Protein AF-0000000078257067 (afdb_homodimer)

Foldseek 3Di:
DCPPPDPPDPPPPPPPFFAALQPRHRFPDQAPNHGHHPVVNVVVVVLVVLPDPPPPPDDDPPPPPPVPPDDPDDDDPPDPVPPPVPVDFLLVQLVVLVVVLLVVLCSSLVDDDPDAAAADAPVVVLVLLVSVLVSVLSSCCRSDVVLVPKDSVQNLVLSLQQSLLLQLQQQLLVCLVVVHLQWGQHSSRYIARLVDRPNHQPPPFPPDGSVRLCVVCNVLSVLSRVLHSNLCNVLVQDDSLSSLLSLLSSLDQPGDCVVIPVCSNVVSVVSNVSSLVVQLVVCVVVVPDPDSPVSSVSSNVSNVSSSVSLVSVLVVVVVCVVVVVDDRDPSVVVSSDPVD/DDPPPDPDDPPPPPPPFFAALQPRHRFPDQAPNRGHHPVVNVVVVVQVVVPDPPPPPDDDPPPPPPPPPDDPPDDDPDDPPPPPVPVDFLLVQLVVLVVVLLVVLCSSLVDDDPDAAAAEAPVVVLVLLVSVLVSVLSSCCRSDVVLVPKDSVQNLVLSLQQSLLLQLQQQLLVCLVVVHLQWGQHSSRYIARLVDRCNHQVDQDPVDGSVRLCVVCNVLSVLSRVLHSNLCNVLVQDPSLSSLLSLLSSLPQPGDCVVTPVCSNVVSVVSNVSSLSVQLVVCVVVVPDPDSPVSSVSSNVSNVSSSVSLVSVLVVVVVCVVVVVDDRDPSVVVSSDPVD

Secondary structure (DSSP, 8-state):
--TT-TT----------PBPTTT-SB--EEETTEEE-HHHHHHHHHHHHT------------GGGGGGSS-------STT----TTSS-HHHHHHHHHHHHHHHHHHHTT--TTPPP-B--HHHHHHHHHHHHHHHHHHHHHH-HHHHTS-HHHHHHHHHHHHHHHHHHHHHHHHHHTT-TTEEEPTTS-EEESS-TTTTT-S--SSS-HHHHHHHHHHHHHHHIIIIIHHHHHTT--HHHHHHHHHHHHT-S---TTTS-TTHHHHHHHHHHHHHHHHHHHHHHHT--S-HHHHHHHHHTTHHHHHHHHHHHHHHHHHHHHTTSS---HHHHHHH-TT-/-----TT----------PBPTTT-SB--EEETTEEE-HHHHHHHHHHHTT------------GGGGGGSS-------STT----TTSS-HHHHHHHHHHHHHHHHHHHTT--TTPPP-B--HHHHHHHHHHHHHHHHHHHHHH-HHHHTS-HHHHHHHHHHHHHHHHHHHHHHHHHHTT-TTEEEPTTS-EEESS-TTTTT----SSS-HHHHHHHHHHHHHHHIIIIIHHHHHTT--HHHHHHHHHHHHT-S---TTTS-TTHHHHHHHHHHHHHHHHHHHHHHHT--S-HHHHHHHHHTTHHHHHHHHHHHHHHHHHHHHTTSS---HHHHHHH-TT-

pLDDT: mean 74.7, std 25.26, range [21.08, 98.62]

Nearest PDB structures (foldseek):
  7a78-assembly1_A-2  TM=8.556E-01  e=2.112E-07  Homo sapiens
  7pdt-assembly1_A  TM=8.486E-01  e=2.436E-07  Mus musculus
  7aos-assembly1_A  TM=8.305E-01  e=4.306E-07  Mus musculus
  5i4v-assembly1_B  TM=8.508E-01  e=1.113E-06  Homo sapiens
  6jno-assembly1_C  TM=8.269E-01  e=1.832E-05  Homo sapiens

Solvent-accessible surface area (backbone atoms only — not comparable to full-atom values): 38460 Å² total; per-residue (Å²): 141,84,86,81,70,81,84,71,75,84,70,71,79,77,70,72,75,47,43,6,68,80,78,63,40,68,24,78,44,69,48,94,88,37,39,22,20,67,68,60,37,51,56,46,46,61,58,54,64,66,62,67,81,74,78,78,75,81,84,79,85,67,79,71,66,68,79,69,69,72,83,73,79,82,75,95,73,71,85,73,65,82,65,58,96,60,89,54,59,57,58,58,43,31,49,55,27,48,55,51,41,56,57,51,38,38,63,76,46,63,49,64,89,88,64,75,66,42,76,38,32,56,70,56,49,51,56,49,50,61,57,40,53,58,52,52,50,53,32,46,42,63,35,28,61,71,56,60,68,44,50,66,70,57,40,44,53,40,45,44,67,25,49,59,44,42,53,56,49,48,16,21,49,49,12,35,74,69,74,32,58,51,30,31,33,40,88,60,47,30,29,42,45,54,83,57,52,62,63,34,48,59,62,82,41,92,86,46,54,44,68,54,49,48,65,72,46,44,63,50,39,45,39,40,33,37,25,40,19,40,51,42,46,77,62,62,62,48,69,69,54,51,50,47,54,48,50,44,56,48,44,43,49,73,52,63,33,83,80,42,55,85,52,43,52,58,49,28,54,51,49,46,47,47,42,47,50,44,51,49,50,50,43,60,71,67,63,76,57,94,48,53,49,58,53,49,46,56,60,46,64,42,40,34,30,39,45,49,32,39,49,43,48,34,50,50,54,48,51,35,47,75,66,59,63,48,89,67,55,64,71,57,44,46,49,55,36,88,88,95,141,90,86,78,71,84,84,72,78,83,72,73,80,78,71,72,75,48,42,5,70,78,78,63,40,67,22,78,44,68,47,96,87,37,40,22,20,68,70,57,35,50,55,48,48,63,59,53,64,67,63,68,80,75,76,77,76,81,84,79,84,68,78,70,66,68,76,68,68,72,81,69,79,85,74,92,75,72,84,73,68,80,64,60,98,68,84,56,58,56,57,58,43,31,50,55,26,47,55,50,40,57,57,52,40,39,66,75,46,63,49,63,88,88,63,75,66,42,78,37,32,57,72,54,50,51,57,48,49,61,57,40,54,59,53,54,49,52,31,47,42,62,34,30,61,72,56,58,70,44,50,68,70,57,39,45,54,40,45,44,67,26,50,59,45,41,54,54,50,49,15,21,49,50,12,34,74,70,73,34,58,52,31,31,32,40,87,61,46,30,27,42,45,54,85,58,50,62,62,35,49,58,71,69,41,93,86,41,54,47,69,54,50,47,64,72,46,44,63,50,40,45,39,39,33,38,25,40,19,40,51,42,47,78,65,63,62,49,71,69,55,49,50,47,55,48,52,45,56,48,44,45,47,76,50,63,31,82,81,47,51,85,52,42,50,58,48,28,53,51,49,46,49,45,41,47,50,43,51,50,49,51,44,62,72,65,64,76,56,92,49,53,49,58,52,50,46,58,59,45,64,43,41,33,29,38,45,50,32,40,50,43,48,35,51,50,54,48,50,36,47,76,66,59,69,47,89,67,56,63,70,58,44,46,49,55,35,85,86,95

Organism: Caenorhabditis remanei (NCBI:txid31234)

InterPro domains:
  IPR000536 Nuclear hormone receptor, ligand-binding domain [PF00104] (113-322)
  IPR000536 Nuclear hormone receptor, ligand-binding domain [PS51843] (86-339)
  IPR000536 Nuclear hormone receptor, ligand-binding domain [SM00430] (127-310)
  IPR001628 Zinc finger, nuclear hormone receptor-type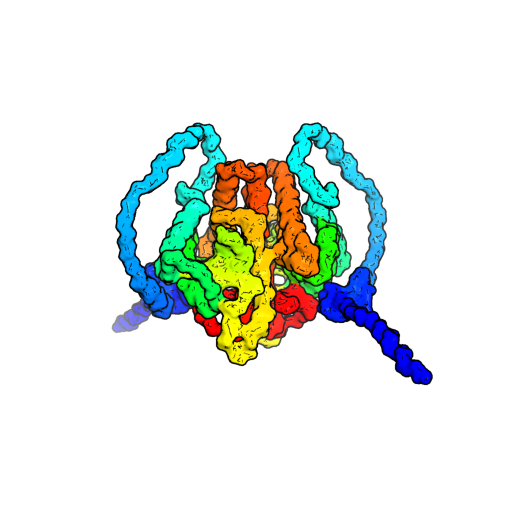 [PF00105] (19-66)
  IPR001628 Zinc finger, nuclear hormone receptor-type [PR00047] (20-36)
  IPR001628 Zinc finger, nuclear hormone receptor-type [PR00047] (36-51)
  IPR001628 Zinc finger, nuclear hormone receptor-type [PS00031] (20-46)
  IPR001628 Zinc finger, nuclear hormone receptor-type [PS51030] (17-61)
  IPR001628 Zinc finger, nuclear hormone receptor-type [SM00399] (17-68)
  IPR013088 Zinc finger, NHR/GATA-type [G3DSA:3.30.50.10] (12-75)
  IPR035500 Nuclear hormone receptor-like domain superfamily [G3DSA:1.10.565.10] (90-338)
  IPR035500 Nuclear hormone receptor-like domain superfamily [SSF48508] (86-337)

Structure (mmCIF, N/CA/C/O backbone):
data_AF-0000000078257067-model_v1
#
loop_
_entity.id
_entity.type
_entity.pdbx_description
1 polymer 'Uncharacterized protein'
#
loop_
_atom_site.group_PDB
_atom_site.id
_atom_site.type_symbol
_atom_site.label_atom_id
_atom_site.label_alt_id
_atom_site.label_comp_id
_atom_site.label_asym_id
_atom_site.label_entity_id
_atom_site.label_seq_id
_atom_site.pdbx_PDB_ins_code
_atom_site.Cartn_x
_atom_site.Cartn_y
_atom_site.Cartn_z
_atom_site.occupancy
_atom_site.B_iso_or_equiv
_atom_site.auth_seq_id
_atom_site.auth_comp_id
_atom_site.auth_asym_id
_atom_site.auth_atom_id
_atom_site.pdbx_PDB_model_num
ATOM 1 N N . MET A 1 1 ? 46.75 -30.141 53.156 1 22.7 1 MET A N 1
ATOM 2 C CA . MET A 1 1 ? 46.219 -28.781 53.031 1 22.7 1 MET A CA 1
ATOM 3 C C . MET A 1 1 ? 45.375 -28.641 51.781 1 22.7 1 MET A C 1
ATOM 5 O O . MET A 1 1 ? 45.594 -29.328 50.781 1 22.7 1 MET A O 1
ATOM 9 N N . SER A 1 2 ? 44.125 -27.688 51.844 1 25.2 2 SER A N 1
ATOM 10 C CA . SER A 1 2 ? 42.781 -27.359 51.438 1 25.2 2 SER A CA 1
ATOM 11 C C . SER A 1 2 ? 42.75 -26.656 50.094 1 25.2 2 SER A C 1
ATOM 13 O O . SER A 1 2 ? 42.156 -25.578 49.969 1 25.2 2 SER A O 1
ATOM 15 N N . SER A 1 3 ? 43.438 -26.953 49.062 1 24.98 3 SER A N 1
ATOM 16 C CA . SER A 1 3 ? 43.719 -26.156 47.875 1 24.98 3 SER A CA 1
ATOM 17 C C . SER A 1 3 ? 42.469 -25.906 47.062 1 24.98 3 SER A C 1
ATOM 19 O O . SER A 1 3 ? 42.562 -25.672 45.844 1 24.98 3 SER A O 1
ATOM 21 N N . SER A 1 4 ? 41.188 -26.328 47.5 1 25.52 4 SER A N 1
ATOM 22 C CA . SER A 1 4 ? 39.938 -26.438 46.75 1 25.52 4 SER A CA 1
ATOM 23 C C . SER A 1 4 ? 39.406 -25.062 46.375 1 25.52 4 SER A C 1
ATOM 25 O O . SER A 1 4 ? 38.281 -24.938 45.875 1 25.52 4 SER A O 1
ATOM 27 N N . HIS A 1 5 ? 39.906 -23.906 46.875 1 23.38 5 HIS A N 1
ATOM 28 C CA . HIS A 1 5 ? 39.094 -22.719 47.125 1 23.38 5 HIS A CA 1
ATOM 29 C C . HIS A 1 5 ? 38.656 -22.047 45.812 1 23.38 5 HIS A C 1
ATOM 31 O O . HIS A 1 5 ? 37.656 -21.359 45.75 1 23.38 5 HIS A O 1
ATOM 37 N N . LEU A 1 6 ? 39.531 -21.797 44.812 1 22.31 6 LEU A N 1
ATOM 38 C CA . LEU A 1 6 ? 39.531 -20.469 44.188 1 22.31 6 LEU A CA 1
ATOM 39 C C . LEU A 1 6 ? 38.438 -20.375 43.125 1 22.31 6 LEU A C 1
ATOM 41 O O . LEU A 1 6 ? 38.375 -19.406 42.375 1 22.31 6 LEU A O 1
ATOM 45 N N . ILE A 1 7 ? 37.781 -21.453 42.594 1 26.19 7 ILE A N 1
ATOM 46 C CA . ILE A 1 7 ? 37.156 -21.359 41.281 1 26.19 7 ILE A CA 1
ATOM 47 C C . ILE A 1 7 ? 35.938 -20.469 41.344 1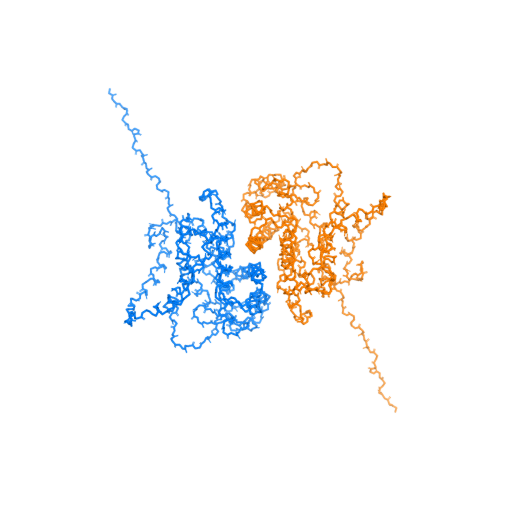 26.19 7 ILE A C 1
ATOM 49 O O . ILE A 1 7 ? 35.125 -20.453 40.438 1 26.19 7 ILE A O 1
ATOM 53 N N . ASN A 1 8 ? 35.438 -19.953 42.469 1 21.38 8 ASN A N 1
ATOM 54 C CA . ASN A 1 8 ? 34.062 -19.578 42.656 1 21.38 8 ASN A CA 1
ATOM 55 C C . ASN A 1 8 ? 33.656 -18.422 41.75 1 21.38 8 ASN A C 1
ATOM 57 O O . ASN A 1 8 ? 32.531 -18.375 41.25 1 21.38 8 ASN A O 1
ATOM 61 N N . ARG A 1 9 ? 34.125 -17.109 41.906 1 22.56 9 ARG A N 1
ATOM 62 C CA . ARG A 1 9 ? 33.344 -15.883 41.969 1 22.56 9 ARG A CA 1
ATOM 63 C C . ARG A 1 9 ? 33 -15.367 40.562 1 22.56 9 ARG A C 1
ATOM 65 O O . ARG A 1 9 ? 32.531 -14.25 40.406 1 22.56 9 ARG A O 1
ATOM 72 N N . PHE A 1 10 ? 33.531 -15.836 39.406 1 24.83 10 PHE A N 1
ATOM 73 C CA . PHE A 1 10 ? 33.406 -14.93 38.281 1 24.83 10 PHE A CA 1
ATOM 74 C C . PHE A 1 10 ? 31.938 -14.766 37.875 1 24.83 10 PHE A C 1
ATOM 76 O O . PHE A 1 10 ? 31.438 -15.484 37 1 24.83 10 PHE A O 1
ATOM 83 N N . GLU A 1 11 ? 30.969 -14.648 38.719 1 27.44 11 GLU A N 1
ATOM 84 C CA . GLU A 1 11 ? 29.562 -14.414 38.375 1 27.44 11 GLU A CA 1
ATOM 85 C C . GLU A 1 11 ? 29.422 -13.148 37.531 1 27.44 11 GLU A C 1
ATOM 87 O O . GLU A 1 11 ? 29.234 -12.055 38.094 1 27.44 11 GLU A O 1
ATOM 92 N N . GLY A 1 12 ? 30.375 -12.734 36.688 1 28.53 12 GLY A N 1
ATOM 93 C CA . GLY A 1 12 ? 30.172 -11.445 36.062 1 28.53 12 GLY A CA 1
ATOM 94 C C . GLY A 1 12 ? 28.812 -11.305 35.406 1 28.53 12 GLY A C 1
ATOM 95 O O . GLY A 1 12 ? 28.375 -12.211 34.688 1 28.53 12 GLY A O 1
ATOM 96 N N . VAL A 1 13 ? 27.844 -10.633 36 1 31.36 13 VAL A N 1
ATOM 97 C CA . VAL A 1 13 ? 26.531 -10.203 35.531 1 31.36 13 VAL A CA 1
ATOM 98 C C . VAL A 1 13 ? 26.656 -9.633 34.125 1 31.36 13 VAL A C 1
ATOM 100 O O . VAL A 1 13 ? 27.312 -8.617 33.906 1 31.36 13 VAL A O 1
ATOM 103 N N . SER A 1 14 ? 26.875 -10.352 33.094 1 32.5 14 SER A N 1
ATOM 104 C CA . SER A 1 14 ? 26.891 -9.961 31.703 1 32.5 14 SER A CA 1
ATOM 105 C C . SER A 1 14 ? 25.672 -9.094 31.359 1 32.5 14 SER A C 1
ATOM 107 O O . SER A 1 14 ? 24.547 -9.586 31.312 1 32.5 14 SER A O 1
ATOM 109 N N . THR A 1 15 ? 25.484 -7.922 31.953 1 35.03 15 THR A N 1
ATOM 110 C CA . THR A 1 15 ? 24.422 -6.992 31.625 1 35.03 15 THR A CA 1
ATOM 111 C C . THR A 1 15 ? 24.359 -6.754 30.125 1 35.03 15 THR A C 1
ATOM 113 O O . THR A 1 15 ? 25.344 -6.344 29.516 1 35.03 15 THR A O 1
ATOM 116 N N . ALA A 1 16 ? 23.688 -7.48 29.438 1 40.22 16 ALA A N 1
ATOM 117 C CA . ALA A 1 16 ? 23.422 -7.266 28.016 1 40.22 16 ALA A CA 1
ATOM 118 C C . ALA A 1 16 ? 23.25 -5.781 27.703 1 40.22 16 ALA A C 1
ATOM 120 O O . ALA A 1 16 ? 22.562 -5.066 28.453 1 40.22 16 ALA A O 1
ATOM 121 N N . PRO A 1 17 ? 24.156 -5.133 26.969 1 45.16 17 PRO A N 1
ATOM 122 C CA . PRO A 1 17 ? 24.031 -3.701 26.672 1 45.16 17 PRO A CA 1
ATOM 123 C C . PRO A 1 17 ? 22.625 -3.301 26.234 1 45.16 17 PRO A C 1
ATOM 125 O O . PRO A 1 17 ? 21.953 -4.07 25.547 1 45.16 17 PRO A O 1
ATOM 128 N N . GLN A 1 18 ? 21.984 -2.523 26.922 1 51.81 18 GLN A N 1
ATOM 129 C CA . GLN A 1 18 ? 20.688 -1.967 26.562 1 51.81 18 GLN A CA 1
ATOM 130 C C . GLN A 1 18 ? 20.812 -1.029 25.359 1 51.81 18 GLN A C 1
ATOM 132 O O . GLN A 1 18 ? 21.766 -0.242 25.281 1 51.81 18 GLN A O 1
ATOM 137 N N . TYR A 1 19 ? 20.203 -1.207 24.328 1 49.25 19 TYR A N 1
ATOM 138 C CA . TYR A 1 19 ? 20.297 -0.407 23.109 1 49.25 19 TYR A CA 1
ATOM 139 C C . TYR A 1 19 ? 19.312 0.761 23.156 1 49.25 19 TYR A C 1
ATOM 141 O O . TYR A 1 19 ? 18.25 0.668 23.781 1 49.25 19 TYR A O 1
ATOM 149 N N . CYS A 1 20 ? 19.812 1.914 22.609 1 46.53 20 CYS A N 1
ATOM 150 C CA . CYS A 1 20 ? 19.078 3.162 22.469 1 46.53 20 CYS A CA 1
ATOM 151 C C . CYS A 1 20 ? 17.766 2.941 21.719 1 46.53 20 CYS A C 1
ATOM 153 O O . CYS A 1 20 ? 17.766 2.404 20.609 1 46.53 20 CYS A O 1
ATOM 155 N N . LEU A 1 21 ? 16.75 3.18 22.406 1 51.22 21 LEU A N 1
ATOM 156 C CA . LEU A 1 21 ? 15.43 2.939 21.859 1 51.22 21 LEU A CA 1
ATOM 157 C C . LEU A 1 21 ? 15.211 3.766 20.594 1 51.22 21 LEU A C 1
ATOM 159 O O . LEU A 1 21 ? 14.32 3.467 19.797 1 51.22 21 LEU A O 1
ATOM 163 N N . ILE A 1 22 ? 16.094 4.742 20.5 1 45.78 22 ILE A N 1
ATOM 164 C CA . ILE A 1 22 ? 15.953 5.703 19.406 1 45.78 22 ILE A CA 1
ATOM 165 C C . ILE A 1 22 ? 16.859 5.305 18.25 1 45.78 22 ILE A C 1
ATOM 167 O O . ILE A 1 22 ? 16.391 5.16 17.109 1 45.78 22 ILE A O 1
ATOM 171 N N . CYS A 1 23 ? 18.156 5.121 18.484 1 40.22 23 CYS A N 1
ATOM 172 C CA . CYS A 1 23 ? 19.109 4.883 17.422 1 40.22 23 CYS A CA 1
ATOM 173 C C . CYS A 1 23 ? 19.578 3.434 17.422 1 40.22 23 CYS A C 1
ATOM 175 O O . CYS A 1 23 ? 20.406 3.039 16.594 1 40.22 23 CYS A O 1
ATOM 177 N N . CYS A 1 24 ? 19.109 2.668 18.297 1 44.38 24 CYS A N 1
ATOM 178 C CA . CYS A 1 24 ? 19.406 1.246 18.453 1 44.38 24 CYS A CA 1
ATOM 179 C C . CYS A 1 24 ? 20.906 1.013 18.625 1 44.38 24 CYS A C 1
ATOM 181 O O . CYS A 1 24 ? 21.375 -0.11 18.469 1 44.38 24 CYS A O 1
ATOM 183 N N . GLU A 1 25 ? 21.578 1.992 18.906 1 48.44 25 GLU A N 1
ATOM 184 C CA . GLU A 1 25 ? 22.938 1.795 19.391 1 48.44 25 GLU A CA 1
ATOM 185 C C . GLU A 1 25 ? 22.953 1.426 20.875 1 48.44 25 GLU A C 1
ATOM 187 O O . GLU A 1 25 ? 21.906 1.412 21.531 1 48.44 25 GLU A O 1
ATOM 192 N N . VAL A 1 26 ? 24.156 1.118 21.391 1 52.97 26 VAL A N 1
ATOM 193 C CA . VAL A 1 26 ? 24.297 0.718 22.781 1 52.97 26 VAL A CA 1
ATOM 194 C C . VAL A 1 26 ? 23.844 1.854 23.703 1 52.97 26 VAL A C 1
ATOM 196 O O . VAL A 1 26 ? 24.312 2.988 23.578 1 52.97 26 VAL A O 1
ATOM 199 N N . ALA A 1 27 ? 22.797 1.541 24.406 1 52.94 27 ALA A N 1
ATOM 200 C CA . ALA A 1 27 ? 22.281 2.512 25.359 1 52.94 27 ALA A CA 1
ATOM 201 C C . ALA A 1 27 ? 23.281 2.77 26.484 1 52.94 27 ALA A C 1
ATOM 203 O O . ALA A 1 27 ? 24 1.857 26.906 1 52.94 27 ALA A O 1
ATOM 204 N N . ASP A 1 28 ? 23.547 4 26.812 1 58.16 28 ASP A N 1
ATOM 205 C CA . ASP A 1 28 ? 24.406 4.332 27.953 1 58.16 28 ASP A CA 1
ATOM 206 C C . ASP A 1 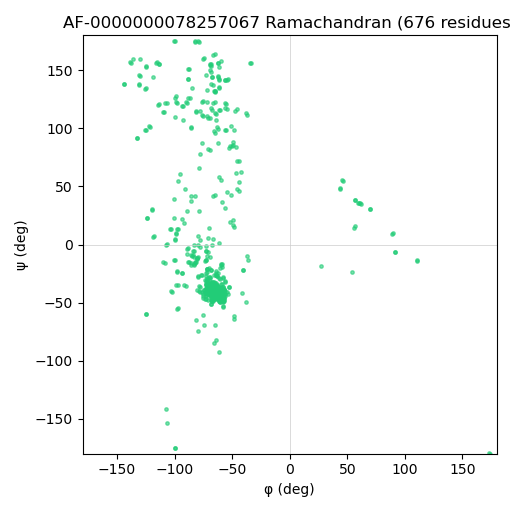28 ? 23.594 4.379 29.25 1 58.16 28 ASP A C 1
ATOM 208 O O . ASP A 1 28 ? 24.172 4.453 30.328 1 58.16 28 ASP A O 1
ATOM 212 N N . GLY A 1 29 ? 22.109 4.469 29.188 1 58.25 29 GLY A N 1
ATOM 213 C CA . GLY A 1 29 ? 21.234 4.543 30.344 1 58.25 29 GLY A CA 1
ATOM 214 C C . GLY A 1 29 ? 19.781 4.805 29.969 1 58.25 29 GLY A C 1
ATOM 215 O O . GLY A 1 29 ? 19.422 4.727 28.797 1 58.25 29 GLY A O 1
ATOM 216 N N . HIS A 1 30 ? 18.984 4.887 30.969 1 53.62 30 HIS A N 1
ATOM 217 C CA . HIS A 1 30 ? 17.578 5.238 30.828 1 53.62 30 HIS A CA 1
ATOM 218 C C . HIS A 1 30 ? 17.391 6.75 30.812 1 53.62 30 HIS A C 1
ATOM 220 O O . HIS A 1 30 ? 17.781 7.43 31.766 1 53.62 30 HIS A O 1
ATOM 226 N N . HIS A 1 31 ? 17.219 7.258 29.688 1 44.34 31 HIS A N 1
ATOM 227 C CA . HIS A 1 31 ? 16.906 8.68 29.578 1 44.34 31 HIS A CA 1
ATOM 228 C C . HIS A 1 31 ? 15.453 8.898 29.172 1 44.34 31 HIS A C 1
ATOM 230 O O . HIS A 1 31 ? 14.977 8.297 28.203 1 44.34 31 HIS A O 1
ATOM 236 N N . PHE A 1 32 ? 14.641 9.602 29.922 1 46.06 32 PHE A N 1
ATOM 237 C CA . PHE A 1 32 ? 13.211 9.883 29.797 1 46.06 32 PHE A CA 1
ATOM 238 C C . PHE A 1 32 ? 12.398 8.594 29.844 1 46.06 32 PHE A C 1
ATOM 240 O O . PHE A 1 32 ? 11.469 8.414 29.062 1 46.06 32 PHE A O 1
ATOM 247 N N . GLY A 1 33 ? 12.852 7.645 30.656 1 47.06 33 GLY A N 1
ATOM 248 C CA . GLY A 1 33 ? 12.125 6.43 30.984 1 47.06 33 GLY A CA 1
ATOM 249 C C . GLY A 1 33 ? 12.43 5.273 30.062 1 47.06 33 GLY A C 1
ATOM 250 O O . GLY A 1 33 ? 11.844 4.199 30.172 1 47.06 33 GLY A O 1
ATOM 251 N N . ALA A 1 34 ? 13.195 5.594 29.031 1 51 34 ALA A N 1
ATOM 252 C CA . ALA A 1 34 ? 13.555 4.527 28.109 1 51 34 ALA A CA 1
ATOM 253 C C . ALA A 1 34 ? 15.07 4.422 27.953 1 51 34 ALA A C 1
ATOM 255 O O . ALA A 1 34 ? 15.781 5.41 28.109 1 51 34 ALA A O 1
ATOM 256 N N . PRO A 1 35 ? 15.617 3.4 27.656 1 56.38 35 PRO A N 1
ATOM 257 C CA . PRO A 1 35 ? 17.047 3.279 27.344 1 56.38 35 PRO A CA 1
ATOM 258 C C . PRO A 1 35 ? 17.438 4.035 26.078 1 56.38 35 PRO A C 1
ATOM 260 O O . PRO A 1 35 ? 16.797 3.881 25.047 1 56.38 35 PRO A O 1
ATOM 263 N N . ALA A 1 36 ? 18.203 5.066 26.094 1 54.47 36 ALA A N 1
ATOM 264 C CA . ALA A 1 36 ? 18.688 5.887 25 1 54.47 36 ALA A CA 1
ATOM 265 C C . ALA A 1 36 ? 20.188 6.094 25.094 1 54.47 36 ALA A C 1
ATOM 267 O O . ALA A 1 36 ? 20.766 6.023 26.172 1 54.47 36 ALA A O 1
ATOM 268 N N . CYS A 1 37 ? 20.875 6.168 23.969 1 51.84 37 CYS A N 1
ATOM 269 C CA . CYS A 1 37 ? 22.281 6.539 23.953 1 51.84 37 CYS A CA 1
ATOM 270 C C . CYS A 1 37 ? 22.453 8.031 24.203 1 51.84 37 CYS A C 1
ATOM 272 O O . CYS A 1 37 ? 21.484 8.797 24.125 1 51.84 37 CYS A O 1
ATOM 274 N N . ARG A 1 38 ? 23.641 8.523 24.609 1 52.78 38 ARG A N 1
ATOM 275 C CA . ARG A 1 38 ? 23.953 9.906 24.938 1 52.78 38 ARG A CA 1
ATOM 276 C C . ARG A 1 38 ? 23.562 10.852 23.812 1 52.78 38 ARG A C 1
ATOM 278 O O . ARG A 1 38 ? 23.047 11.938 24.047 1 52.78 38 ARG A O 1
ATOM 285 N N . ALA A 1 39 ? 23.734 10.422 22.672 1 48.78 39 ALA A N 1
ATOM 286 C CA . ALA A 1 39 ? 23.453 11.281 21.516 1 48.78 39 ALA A CA 1
ATOM 287 C C . ALA A 1 39 ? 21.953 11.453 21.328 1 48.78 39 ALA A C 1
ATOM 289 O O . ALA A 1 39 ? 21.469 12.57 21.109 1 48.78 39 ALA A O 1
ATOM 290 N N . CYS A 1 40 ? 21.281 10.438 21.438 1 47.84 40 CYS A N 1
ATOM 291 C CA . CYS A 1 40 ? 19.828 10.5 21.328 1 47.84 40 CYS A CA 1
ATOM 292 C C . CYS A 1 40 ? 19.219 11.195 22.547 1 47.84 40 CYS A C 1
ATOM 294 O O . CYS A 1 40 ? 18.266 11.961 22.422 1 47.84 40 CYS A O 1
ATOM 296 N N . ALA A 1 41 ? 19.75 10.961 23.75 1 48.53 41 ALA A N 1
ATOM 297 C CA . ALA A 1 41 ? 19.312 11.633 24.969 1 48.53 41 ALA A CA 1
ATOM 298 C C . ALA A 1 41 ? 19.609 13.133 24.906 1 48.53 41 ALA A C 1
ATOM 300 O O . ALA A 1 41 ? 18.797 13.945 25.344 1 48.53 41 ALA A O 1
ATOM 301 N N . ALA A 1 42 ? 20.734 13.508 24.5 1 44.75 42 ALA A N 1
ATOM 302 C CA . ALA A 1 42 ? 21.078 14.922 24.375 1 44.75 42 ALA A CA 1
ATOM 303 C C . ALA A 1 42 ? 20.172 15.617 23.359 1 44.75 42 ALA A C 1
ATOM 305 O O . ALA A 1 42 ? 19.75 16.75 23.578 1 44.75 42 ALA A O 1
ATOM 306 N N . PHE A 1 43 ? 19.938 15.031 22.438 1 42.91 43 PHE A N 1
ATOM 307 C CA . PHE A 1 43 ? 19 15.57 21.453 1 42.91 43 PHE A CA 1
ATOM 308 C C . PHE A 1 43 ? 17.609 15.75 22.062 1 42.91 43 PHE A C 1
ATOM 310 O O . PHE A 1 43 ? 16.984 16.781 21.875 1 42.91 43 PHE A O 1
ATOM 317 N N . PHE A 1 44 ? 17.266 14.797 22.781 1 41.16 44 PHE A N 1
ATOM 318 C CA . PHE A 1 44 ? 15.969 14.922 23.422 1 41.16 44 PHE A CA 1
ATOM 319 C C . PHE A 1 44 ? 16.016 15.938 24.547 1 41.16 44 PHE A C 1
ATOM 321 O O . PHE A 1 44 ? 15.031 16.656 24.797 1 41.16 44 PHE A O 1
ATOM 328 N N . ARG A 1 45 ? 17.047 16.031 25.281 1 38.31 45 ARG A N 1
ATOM 329 C CA . ARG A 1 45 ? 17.188 16.984 26.359 1 38.31 45 ARG A CA 1
ATOM 330 C C . ARG A 1 45 ? 17.109 18.422 25.844 1 38.31 45 ARG A C 1
ATOM 332 O O . ARG A 1 45 ? 16.5 19.281 26.469 1 38.31 45 ARG A O 1
ATOM 339 N N . ARG A 1 46 ? 17.719 18.703 24.844 1 32.38 46 ARG A N 1
ATOM 340 C CA . ARG A 1 46 ? 17.641 20.062 24.328 1 32.38 46 ARG A CA 1
ATOM 341 C C . ARG A 1 46 ? 16.219 20.406 23.891 1 32.38 46 ARG A C 1
ATOM 343 O O . ARG A 1 46 ? 15.758 21.547 24.078 1 32.38 46 ARG A O 1
ATOM 350 N N . THR A 1 47 ? 15.617 19.453 23.406 1 31.5 47 THR A N 1
ATOM 351 C CA . THR A 1 47 ? 14.25 19.703 22.953 1 31.5 47 THR A CA 1
ATOM 352 C C . THR A 1 47 ? 13.289 19.734 24.141 1 31.5 47 THR A C 1
ATOM 354 O O . THR A 1 47 ? 12.352 20.547 24.172 1 31.5 47 THR A O 1
ATOM 357 N N . VAL A 1 48 ? 13.461 18.969 25.094 1 31.81 48 VAL A N 1
ATOM 358 C CA . VAL A 1 48 ? 12.617 19.031 26.297 1 31.81 48 VAL A CA 1
ATOM 359 C C . VAL A 1 48 ? 12.898 20.312 27.062 1 31.81 48 VAL A C 1
ATOM 361 O O . VAL A 1 48 ? 12.031 20.812 27.781 1 31.81 48 VAL A O 1
ATOM 364 N N . GLN A 1 49 ? 14 20.781 27.031 1 29.8 49 GLN A N 1
ATOM 365 C CA . GLN A 1 49 ? 14.219 21.953 27.859 1 29.8 49 GLN A CA 1
ATOM 366 C C . GLN A 1 49 ? 13.367 23.141 27.391 1 29.8 49 GLN A C 1
ATOM 368 O O . GLN A 1 49 ? 13.164 24.109 28.125 1 29.8 49 GLN A O 1
ATOM 373 N N . LEU A 1 50 ? 13.047 23.141 26.156 1 28.28 50 LEU A N 1
ATOM 374 C CA . LEU A 1 50 ? 12.25 24.328 25.844 1 28.28 50 LEU A CA 1
ATOM 375 C C . LEU A 1 50 ? 10.805 24.141 26.312 1 28.28 50 LEU A C 1
ATOM 377 O O . LEU A 1 50 ? 9.93 24.938 25.953 1 28.28 50 LEU A O 1
ATOM 381 N N . ASN A 1 51 ? 10.461 23.094 26.953 1 26.94 51 ASN A N 1
ATOM 382 C CA . ASN A 1 51 ? 9.133 22.938 27.531 1 26.94 51 ASN A CA 1
ATOM 383 C C . ASN A 1 51 ? 8.852 24.016 28.578 1 26.94 51 ASN A C 1
ATOM 385 O O . ASN A 1 51 ? 9.102 23.812 29.766 1 26.94 51 ASN A O 1
ATOM 389 N N . LYS A 1 52 ? 8.922 25.266 28.188 1 27.45 52 LYS A N 1
ATOM 390 C CA . LYS A 1 52 ? 8.398 26.172 29.203 1 27.45 52 LYS A CA 1
ATOM 391 C C . LYS A 1 52 ? 6.961 25.812 29.578 1 27.45 52 LYS A C 1
ATOM 393 O O . LYS A 1 52 ? 6.172 25.406 28.719 1 27.45 52 LYS A O 1
ATOM 398 N N . ASN A 1 53 ? 6.66 25.531 30.797 1 27.64 53 ASN A N 1
ATOM 399 C CA . ASN A 1 53 ? 5.43 25.344 31.547 1 27.64 53 ASN A CA 1
ATOM 400 C C . ASN A 1 53 ? 4.41 26.438 31.25 1 27.64 53 ASN A C 1
ATOM 402 O O . ASN A 1 53 ? 4.539 27.562 31.719 1 27.64 53 ASN A O 1
ATOM 406 N N . HIS A 1 54 ? 4.078 26.844 30.078 1 25.56 54 HIS A N 1
ATOM 407 C CA . HIS A 1 54 ? 3.094 27.922 30.062 1 25.56 54 HIS A CA 1
ATOM 408 C C . HIS A 1 54 ? 1.772 27.469 30.672 1 25.56 54 HIS A C 1
ATOM 410 O O . HIS A 1 54 ? 1.257 26.406 30.328 1 25.56 54 HIS A O 1
ATOM 416 N N . GLU A 1 55 ? 1.493 27.812 31.906 1 25.31 55 GLU A N 1
ATOM 417 C CA . GLU A 1 55 ? 0.287 27.781 32.719 1 25.31 55 GLU A CA 1
ATOM 418 C C . GLU A 1 55 ? -0.912 28.344 31.984 1 25.31 55 GLU A C 1
ATOM 420 O O . GLU A 1 55 ? -0.868 29.484 31.5 1 25.31 55 GLU A O 1
ATOM 425 N N . CYS A 1 56 ? -1.568 27.562 31.188 1 24.34 56 CYS A N 1
ATOM 426 C CA . CYS A 1 56 ? -2.791 28.062 30.562 1 24.34 56 CYS A CA 1
ATOM 427 C C . CYS A 1 56 ? -3.779 28.547 31.625 1 24.34 56 CYS A C 1
ATOM 429 O O . CYS A 1 56 ? -4.188 27.766 32.5 1 24.34 56 CYS A O 1
ATOM 431 N N . PRO A 1 57 ? -3.92 29.734 31.953 1 25.3 57 PRO A N 1
ATOM 432 C CA . PRO A 1 57 ? -4.863 30.281 32.938 1 25.3 57 PRO A CA 1
ATOM 433 C C . PRO A 1 57 ? -6.309 29.875 32.656 1 25.3 57 PRO A C 1
ATOM 435 O O . PRO A 1 57 ? -7.207 30.203 33.438 1 25.3 57 PRO A O 1
ATOM 438 N N . LYS A 1 58 ? -6.75 29.859 31.422 1 28.38 58 LYS A N 1
ATOM 439 C CA . LYS A 1 58 ? -8.18 30.156 31.312 1 28.38 58 LYS A CA 1
ATOM 440 C C . LYS A 1 58 ? -9.016 29.016 31.891 1 28.38 58 LYS A C 1
ATOM 442 O O . LYS A 1 58 ? -8.594 27.859 31.891 1 28.38 58 LYS A O 1
ATOM 447 N N . ASN A 1 59 ? -10.281 29.312 32.469 1 23.92 59 ASN A N 1
ATOM 448 C CA . ASN A 1 59 ? -11.391 28.781 33.25 1 23.92 59 ASN A CA 1
ATOM 449 C C . ASN A 1 59 ? -11.984 27.531 32.594 1 23.92 59 ASN A C 1
ATOM 451 O O . ASN A 1 59 ? -11.953 27.391 31.375 1 23.92 59 ASN A O 1
ATOM 455 N N . ASN A 1 60 ? -12.398 26.469 33.375 1 23.14 60 ASN A N 1
ATOM 456 C CA . ASN A 1 60 ? -12.898 25.094 33.531 1 23.14 60 ASN A CA 1
ATOM 457 C C . ASN A 1 60 ? -14.234 24.906 32.812 1 23.14 60 ASN A C 1
ATOM 459 O O . ASN A 1 60 ? -14.945 23.938 33.062 1 23.14 60 ASN A O 1
ATOM 463 N N . GLN A 1 61 ? -15.062 25.891 32.438 1 25.17 61 GLN A N 1
ATOM 464 C CA . GLN A 1 61 ? -16.469 25.531 32.281 1 25.17 61 GLN A CA 1
ATOM 465 C C . GLN A 1 61 ? -16.688 24.625 31.078 1 25.17 61 GLN A C 1
ATOM 467 O O . GLN A 1 61 ? -16.5 25.047 29.938 1 25.17 61 GLN A O 1
ATOM 472 N N . SER A 1 62 ? -16.453 23.391 31.203 1 25.42 62 SER A N 1
ATOM 473 C CA . SER A 1 62 ? -16.375 22.281 30.266 1 25.42 62 SER A CA 1
ATOM 474 C C . SER A 1 62 ? -17.75 22 29.641 1 25.42 62 SER A C 1
ATOM 476 O O . SER A 1 62 ? -18.75 21.875 30.344 1 25.42 62 SER A O 1
ATOM 478 N N . VAL A 1 63 ? -18.016 22.5 28.453 1 25.19 63 VAL A N 1
ATOM 479 C CA . VAL A 1 63 ? -19.203 22.359 27.625 1 25.19 63 VAL A CA 1
ATOM 480 C C . VAL A 1 63 ? -19.578 20.891 27.516 1 25.19 63 VAL A C 1
ATOM 482 O O . VAL A 1 63 ? -20.469 20.531 26.734 1 25.19 63 VAL A O 1
ATOM 485 N N . GLN A 1 64 ? -19.125 20 28.312 1 24.02 64 GLN A N 1
ATOM 486 C CA . GLN A 1 64 ? -19.562 18.594 28.266 1 24.02 64 GLN A CA 1
ATOM 487 C C . GLN A 1 64 ? -21.047 18.469 28.578 1 24.02 64 GLN A C 1
ATOM 489 O O . GLN A 1 64 ? -21.672 17.438 28.312 1 24.02 64 GLN A O 1
ATOM 494 N N . GLN A 1 65 ? -21.688 19.359 29.344 1 23.81 65 GLN A N 1
ATOM 495 C CA . GLN A 1 65 ? -22.969 19.047 29.969 1 23.81 65 GLN A CA 1
ATOM 496 C C . GLN A 1 65 ? -24.094 18.969 28.938 1 23.81 65 GLN A C 1
ATOM 498 O O . GLN A 1 65 ? -25.094 18.281 29.141 1 23.81 65 GLN A O 1
ATOM 503 N N . ARG A 1 66 ? -24.062 19.766 27.969 1 23.28 66 ARG A N 1
ATOM 504 C CA . ARG A 1 66 ? -25.359 19.906 27.328 1 23.28 66 ARG A CA 1
ATOM 505 C C . ARG A 1 66 ? -25.719 18.656 26.531 1 23.28 66 ARG A C 1
ATOM 507 O O . ARG A 1 66 ? -26.906 18.375 26.312 1 23.28 66 ARG A O 1
ATOM 514 N N . ARG A 1 67 ? -24.828 18.047 25.828 1 21.89 67 ARG A N 1
ATOM 515 C CA . ARG A 1 67 ? -25.375 17.109 24.844 1 21.89 67 ARG A CA 1
ATOM 516 C C . ARG A 1 67 ? -25.797 15.812 25.516 1 21.89 67 ARG A C 1
ATOM 518 O O . ARG A 1 67 ? -26.219 14.867 24.828 1 21.89 67 ARG A O 1
ATOM 525 N N . ASP A 1 68 ? -25.609 15.617 26.891 1 25.5 68 ASP A N 1
ATOM 526 C CA . ASP A 1 68 ? -26.094 14.414 27.562 1 25.5 68 ASP A CA 1
ATOM 527 C C . ASP A 1 68 ? -27.609 14.266 27.422 1 25.5 68 ASP A C 1
ATOM 529 O O . ASP A 1 68 ? -28.156 13.219 27.766 1 25.5 68 ASP A O 1
ATOM 533 N N . GLN A 1 69 ? -28.391 15.297 27.516 1 23.52 69 GLN A N 1
ATOM 534 C CA . GLN A 1 69 ? -29.797 15.109 27.828 1 23.52 69 GLN A CA 1
ATOM 535 C C . GLN A 1 69 ? -30.516 14.359 26.703 1 23.52 69 GLN A C 1
ATOM 537 O O . GLN A 1 69 ? -31.578 13.789 26.922 1 23.52 69 GLN A O 1
ATOM 542 N N . LEU A 1 70 ? -30.297 14.625 25.438 1 23.48 70 LEU A N 1
ATOM 543 C CA . LEU A 1 70 ? -31.438 14.219 24.625 1 23.48 70 LEU A CA 1
ATOM 544 C C . LEU A 1 70 ? -31.484 12.703 24.469 1 23.48 70 LEU A C 1
ATOM 546 O O . LEU A 1 70 ? -32.562 12.094 24.5 1 23.48 70 LEU A O 1
ATOM 550 N N . GLY A 1 71 ? -30.531 11.891 23.688 1 23.2 71 GLY A N 1
ATOM 551 C CA . GLY A 1 71 ? -31 10.664 23.062 1 23.2 71 GLY A CA 1
ATOM 552 C C . GLY A 1 71 ? -30.953 9.461 23.984 1 23.2 71 GLY A C 1
ATOM 553 O O . GLY A 1 71 ? -29.953 8.727 24 1 23.2 71 GLY A O 1
ATOM 554 N N . LYS A 1 72 ? -31.297 9.453 25.234 1 25.09 72 LYS A N 1
ATOM 555 C CA . LYS A 1 72 ? -31.5 8.266 26.062 1 25.09 72 LYS A CA 1
ATOM 556 C C . LYS A 1 72 ? -32.406 7.254 25.359 1 25.09 72 LYS A C 1
ATOM 558 O O . LYS A 1 72 ? -33.188 6.562 26 1 25.09 72 LYS A O 1
ATOM 563 N N . ARG A 1 73 ? -32.625 7.215 24.047 1 22.28 73 ARG A N 1
ATOM 564 C CA . ARG A 1 73 ? -33.625 6.199 23.828 1 22.28 73 ARG A CA 1
ATOM 565 C C . ARG A 1 73 ? -33.094 4.809 24.172 1 22.28 73 ARG A C 1
ATOM 567 O O . ARG A 1 73 ? -31.906 4.543 24 1 22.28 73 ARG A O 1
ATOM 574 N N . ASP A 1 74 ? -33.75 3.746 24.875 1 24.39 74 ASP A N 1
ATOM 575 C CA . ASP A 1 74 ? -33.781 2.447 25.531 1 24.39 74 ASP A CA 1
ATOM 576 C C . ASP A 1 74 ? -33.125 1.374 24.672 1 24.39 74 ASP A C 1
ATOM 578 O O . ASP A 1 74 ? -32.531 0.425 25.188 1 24.39 74 ASP A O 1
ATOM 582 N N . GLY A 1 75 ? -33.562 0.988 23.406 1 25.05 75 GLY A N 1
ATOM 583 C CA . GLY A 1 75 ? -33.75 -0.397 23.016 1 25.05 75 GLY A CA 1
ATOM 584 C C . GLY A 1 75 ? -32.438 -1.104 22.656 1 25.05 75 GLY A C 1
ATOM 585 O O . GLY A 1 75 ? -32.25 -2.264 23.016 1 25.05 75 GLY A O 1
ATOM 586 N N . ILE A 1 76 ? -31.734 -0.875 21.438 1 27.3 76 ILE A N 1
ATOM 587 C CA . ILE A 1 76 ? -30.969 -1.944 20.797 1 27.3 76 ILE A CA 1
ATOM 588 C C . ILE A 1 76 ? -29.625 -2.121 21.5 1 27.3 76 ILE A C 1
ATOM 590 O O . ILE A 1 76 ? -28.719 -1.298 21.344 1 27.3 76 ILE A O 1
ATOM 594 N N . ARG A 1 77 ? -29.469 -2.564 22.797 1 28.55 77 ARG A N 1
ATOM 595 C CA . ARG A 1 77 ? -28.406 -3.043 23.672 1 28.55 77 ARG A CA 1
ATOM 596 C C . ARG A 1 77 ? -27.469 -3.996 22.938 1 28.55 77 ARG A C 1
ATOM 598 O O . ARG A 1 77 ? -26.453 -4.422 23.484 1 28.55 77 ARG A O 1
ATOM 605 N N . SER A 1 78 ? -27.906 -4.941 22.094 1 28.67 78 SER A N 1
ATOM 606 C CA . SER A 1 78 ? -27.266 -6.25 22.016 1 28.67 78 SER A CA 1
ATOM 607 C C . SER A 1 78 ? -25.828 -6.137 21.531 1 28.67 78 SER A C 1
ATOM 609 O O . SER A 1 78 ? -24.922 -6.773 22.094 1 28.67 78 SER A O 1
ATOM 611 N N . ALA A 1 79 ? -25.688 -6.039 20.156 1 30.42 79 ALA A N 1
ATOM 612 C CA . ALA A 1 79 ? -24.578 -6.652 19.453 1 30.42 79 ALA A CA 1
ATOM 613 C C . ALA A 1 79 ? -23.266 -5.938 19.766 1 30.42 79 ALA A C 1
ATOM 615 O O . ALA A 1 79 ? -22.203 -6.324 19.266 1 30.42 79 ALA A O 1
ATOM 616 N N . SER A 1 80 ? -23.219 -4.664 20.25 1 33.25 80 SER A N 1
ATOM 617 C CA . SER A 1 80 ? -22.016 -3.84 20.094 1 33.25 80 SER A CA 1
ATOM 618 C C . SER A 1 80 ? -20.953 -4.191 21.125 1 33.25 80 SER A C 1
ATOM 620 O O . SER A 1 80 ? -20.016 -3.432 21.328 1 33.25 80 SER A O 1
ATOM 622 N N . GLU A 1 81 ? -21.266 -5.027 22.203 1 34.12 81 GLU A N 1
ATOM 623 C CA . GLU A 1 81 ? -20.344 -4.906 23.328 1 34.12 81 GLU A CA 1
ATOM 624 C C . GLU A 1 81 ? -18.953 -5.434 22.969 1 34.12 81 GLU A C 1
ATOM 626 O O . GLU A 1 81 ? -18.172 -5.805 23.844 1 34.12 81 GLU A O 1
ATOM 631 N N . SER A 1 82 ? -18.75 -5.895 21.844 1 36.25 82 SER A N 1
ATOM 632 C CA . SER A 1 82 ? -17.375 -6.41 21.844 1 36.25 82 SER A CA 1
ATOM 633 C C . SER A 1 82 ? -16.391 -5.34 22.281 1 36.25 82 SER A C 1
ATOM 635 O O . SER A 1 82 ? -15.891 -4.57 21.453 1 36.25 82 SER A O 1
ATOM 637 N N . PHE A 1 83 ? -16.641 -4.598 23.312 1 38.53 83 PHE A N 1
ATOM 638 C CA . PHE A 1 83 ? -15.82 -3.586 23.969 1 38.53 83 PHE A CA 1
ATOM 639 C C . PHE A 1 83 ? -14.438 -4.137 24.312 1 38.53 83 PHE A C 1
ATOM 641 O O . PHE A 1 83 ? -14.32 -5.098 25.062 1 38.53 83 PHE A O 1
ATOM 648 N N . SER A 1 84 ? -13.469 -4.168 23.516 1 46.78 84 SER A N 1
ATOM 649 C CA . SER A 1 84 ? -12.062 -4.383 23.875 1 46.78 84 SER A CA 1
ATOM 650 C C . SER A 1 84 ? -11.734 -3.775 25.234 1 46.78 84 SER A C 1
ATOM 652 O O . SER A 1 84 ? -12.539 -3.021 25.781 1 46.78 84 SER A O 1
ATOM 654 N N . SER A 1 85 ? -10.664 -4.273 25.969 1 57.56 85 SER A N 1
ATOM 655 C CA . SER A 1 85 ? -10.008 -3.793 27.172 1 57.56 85 SER A CA 1
ATOM 656 C C . SER A 1 85 ? -9.93 -2.27 27.203 1 57.56 85 SER A C 1
ATOM 658 O O . SER A 1 85 ? -9.664 -1.671 28.25 1 57.56 85 SER A O 1
ATOM 660 N N . ARG A 1 86 ? -10.234 -1.522 26.141 1 73.88 86 ARG A N 1
ATOM 661 C CA . ARG A 1 86 ? -10.07 -0.076 26.047 1 73.88 86 ARG A CA 1
ATOM 662 C C . ARG A 1 86 ? -11.312 0.656 26.531 1 73.88 86 ARG A C 1
ATOM 664 O O . ARG A 1 86 ? -11.266 1.861 26.781 1 73.88 86 ARG A O 1
ATOM 671 N N . GLY A 1 87 ? -12.102 0.165 27.422 1 75.12 87 GLY A N 1
ATOM 672 C CA . GLY A 1 87 ? -13.266 0.858 27.953 1 75.12 87 GLY A CA 1
ATOM 673 C C . GLY A 1 87 ? -13.859 1.859 26.969 1 75.12 87 GLY A C 1
ATOM 674 O O . GLY A 1 87 ? -14.969 2.355 27.188 1 75.12 87 GLY A O 1
ATOM 675 N N . GLU A 1 88 ? -13.18 2.391 25.859 1 87.31 88 GLU A N 1
ATOM 676 C CA . GLU A 1 88 ? -13.641 3.352 24.859 1 87.31 88 GLU A CA 1
ATOM 677 C C . GLU A 1 88 ? -13.234 2.926 23.453 1 87.31 88 GLU A C 1
ATOM 679 O O . GLU A 1 88 ? -12.281 2.164 23.281 1 87.31 88 GLU A O 1
ATOM 684 N N . PRO A 1 89 ? -14 3.51 22.406 1 92.69 89 PRO A N 1
ATOM 685 C CA . PRO A 1 89 ? -13.633 3.174 21.031 1 92.69 89 PRO A CA 1
ATOM 686 C C . PRO A 1 89 ? -12.211 3.611 20.672 1 92.69 89 PRO A C 1
ATOM 688 O O . PRO A 1 89 ? -11.75 4.652 21.141 1 92.69 89 PRO A O 1
ATOM 691 N N . VAL A 1 90 ? -11.523 2.812 19.906 1 96.94 90 VAL A N 1
ATOM 692 C CA . VAL A 1 90 ? -10.125 3.016 19.547 1 96.94 90 VAL A CA 1
ATOM 693 C C . VAL A 1 90 ? -9.961 4.363 18.844 1 96.94 90 VAL A C 1
ATOM 695 O O . VAL A 1 90 ? -9.055 5.133 19.172 1 96.94 90 VAL A O 1
ATOM 698 N N . LEU A 1 91 ? -10.844 4.711 17.891 1 97.38 91 LEU A N 1
ATOM 699 C CA . LEU A 1 91 ? -10.695 5.922 17.094 1 97.38 91 LEU A CA 1
ATOM 700 C C . LEU A 1 91 ? -10.977 7.164 17.922 1 97.38 91 LEU A C 1
ATOM 702 O O . LEU A 1 91 ? -10.406 8.227 17.688 1 97.38 91 LEU A O 1
ATOM 706 N N . ASP A 1 92 ? -11.836 7.039 18.891 1 95.69 92 ASP A N 1
ATOM 707 C CA . ASP A 1 92 ? -12.078 8.164 19.781 1 95.69 92 ASP A CA 1
ATOM 708 C C . ASP A 1 92 ? -10.852 8.477 20.625 1 95.69 92 ASP A C 1
ATOM 710 O O . ASP A 1 92 ? -10.5 9.641 20.828 1 95.69 92 ASP A O 1
ATOM 714 N N . THR A 1 93 ? -10.289 7.422 21.109 1 96.56 93 THR A N 1
ATOM 715 C CA . THR A 1 93 ? -9.055 7.582 21.875 1 96.56 93 THR A CA 1
ATOM 716 C C . THR A 1 93 ? -7.969 8.211 21.016 1 96.56 93 THR A C 1
ATOM 718 O O . THR A 1 93 ? -7.238 9.094 21.469 1 96.56 93 THR A O 1
ATOM 721 N N . MET A 1 94 ? -7.844 7.746 19.797 1 98.12 94 MET A N 1
ATOM 722 C CA . MET A 1 94 ? -6.84 8.273 18.875 1 98.12 94 MET A CA 1
ATOM 723 C C . MET A 1 94 ? -7.117 9.734 18.547 1 98.12 94 MET A C 1
ATOM 725 O O . MET A 1 94 ? -6.184 10.531 18.422 1 98.12 94 MET A O 1
ATOM 729 N N . LYS A 1 95 ? -8.352 10.094 18.375 1 97.88 95 LYS A N 1
ATOM 730 C CA . LYS A 1 95 ? -8.711 11.477 18.094 1 97.88 95 LYS A CA 1
ATOM 731 C C . LYS A 1 95 ? -8.32 12.406 19.234 1 97.88 95 LYS A C 1
ATOM 733 O O . LYS A 1 95 ? -7.785 13.492 19 1 97.88 95 LYS A O 1
ATOM 738 N N . ARG A 1 96 ? -8.609 11.953 20.438 1 96.69 96 ARG A N 1
ATOM 739 C CA . ARG A 1 96 ? -8.203 12.734 21.609 1 96.69 96 ARG A CA 1
ATOM 740 C C . ARG A 1 96 ? -6.688 12.898 21.656 1 96.69 96 ARG A C 1
ATOM 742 O O . ARG A 1 96 ? -6.184 13.984 21.938 1 96.69 96 ARG A O 1
ATOM 749 N N . ALA A 1 97 ? -5.957 11.812 21.391 1 97.81 97 ALA A N 1
ATOM 750 C CA . ALA A 1 97 ? -4.496 11.875 21.359 1 97.81 97 ALA A CA 1
ATOM 751 C C . ALA A 1 97 ? -4.008 12.812 20.266 1 97.81 97 ALA A C 1
ATOM 753 O O . ALA A 1 97 ? -3.012 13.523 20.453 1 97.81 97 ALA A O 1
ATOM 754 N N . TYR A 1 98 ? -4.688 12.812 19.125 1 98.12 98 TYR A N 1
ATOM 755 C CA . TYR A 1 98 ? -4.312 13.664 18.016 1 98.12 98 TYR A CA 1
ATOM 756 C C . TYR A 1 98 ? -4.523 15.133 18.359 1 98.12 98 TYR A C 1
ATOM 758 O O . TYR A 1 98 ? -3.713 15.984 17.984 1 98.12 98 TYR A O 1
ATOM 766 N N . GLU A 1 99 ? -5.582 15.445 19.062 1 96.94 99 GLU A N 1
ATOM 767 C CA . GLU A 1 99 ? -5.828 16.812 19.5 1 96.94 99 GLU A CA 1
ATOM 768 C C . GLU A 1 99 ? -4.73 17.281 20.453 1 96.94 99 GLU A C 1
ATOM 770 O O . GLU A 1 99 ? -4.305 18.438 20.391 1 96.94 99 GLU A O 1
ATOM 775 N N . LYS A 1 100 ? -4.297 16.406 21.266 1 96.69 100 LYS A N 1
ATOM 776 C CA . LYS A 1 100 ? -3.184 16.734 22.156 1 96.69 100 LYS A CA 1
ATOM 777 C C . LYS A 1 100 ? -1.9 16.969 21.359 1 96.69 100 LYS A C 1
ATOM 779 O O . LYS A 1 100 ? -1.115 17.859 21.688 1 96.69 100 LYS A O 1
ATOM 784 N N . LEU A 1 101 ? -1.697 16.125 20.359 1 97.38 101 LEU A N 1
ATOM 785 C CA . LEU A 1 101 ? -0.544 16.266 19.484 1 97.38 101 LEU A CA 1
ATOM 786 C C . LEU A 1 101 ? -0.523 17.656 18.844 1 97.38 101 LEU A C 1
ATOM 788 O O . LEU A 1 101 ? 0.533 18.281 18.75 1 97.38 101 LEU A O 1
ATOM 792 N N . LEU A 1 102 ? -1.699 18.125 18.406 1 95.06 102 LEU A N 1
ATOM 793 C CA . LEU A 1 102 ? -1.796 19.438 17.75 1 95.06 102 LEU A CA 1
ATOM 794 C C . LEU A 1 102 ? -1.409 20.547 18.719 1 95.06 102 LEU A C 1
ATOM 796 O O . LEU A 1 102 ? -0.784 21.531 18.312 1 95.06 102 LEU A O 1
ATOM 800 N N . VAL A 1 103 ? -1.735 20.391 19.969 1 93.81 103 VAL A N 1
ATOM 801 C CA . VAL A 1 103 ? -1.387 21.375 21 1 93.81 103 VAL A CA 1
ATOM 802 C C . VAL A 1 103 ? 0.123 21.375 21.219 1 93.81 103 VAL A C 1
ATOM 804 O O . VAL A 1 103 ? 0.749 22.438 21.281 1 93.81 103 VAL A O 1
ATOM 807 N N . VAL A 1 104 ? 0.691 20.234 21.297 1 94.31 104 VAL A N 1
ATOM 808 C CA . VAL A 1 104 ? 2.127 20.094 21.516 1 94.31 104 VAL A CA 1
ATOM 809 C C . VAL A 1 104 ? 2.893 20.672 20.328 1 94.31 104 VAL A C 1
ATOM 811 O O . VAL A 1 104 ? 3.936 21.312 20.516 1 94.31 104 VAL A O 1
ATOM 814 N N . ARG A 1 105 ? 2.393 20.5 19.141 1 94.31 105 ARG A N 1
ATOM 815 C CA . ARG A 1 105 ? 3.035 20.953 17.906 1 94.31 105 ARG A CA 1
ATOM 816 C C . ARG A 1 105 ? 3.168 22.484 17.906 1 94.31 105 ARG A C 1
ATOM 818 O O . ARG A 1 105 ? 4.145 23.016 17.375 1 94.31 105 ARG A O 1
ATOM 825 N N . LYS A 1 106 ? 2.213 23.172 18.438 1 90.44 106 LYS A N 1
ATOM 826 C CA . LYS A 1 106 ? 2.275 24.625 18.5 1 90.44 106 LYS A CA 1
ATOM 827 C C . LYS A 1 106 ? 3.514 25.094 19.266 1 90.44 106 LYS A C 1
ATOM 829 O O . LYS A 1 106 ? 4.168 26.062 18.859 1 90.44 106 LYS A O 1
ATOM 834 N N . SER A 1 107 ? 3.803 24.406 20.281 1 91.06 107 SER A N 1
ATOM 835 C CA . SER A 1 107 ? 4.965 24.75 21.094 1 91.06 107 SER A CA 1
ATOM 836 C C . SER A 1 107 ? 6.258 24.281 20.438 1 91.06 107 SER A C 1
ATOM 838 O O . SER A 1 107 ? 7.25 25.016 20.422 1 91.06 107 SER A O 1
ATOM 840 N N . VAL A 1 108 ? 6.262 23.094 19.859 1 93.62 108 VAL A N 1
ATOM 841 C CA . VAL A 1 108 ? 7.461 22.469 19.297 1 93.62 108 VAL A CA 1
ATOM 842 C C . VAL A 1 108 ? 7.926 23.25 18.078 1 93.62 108 VAL A C 1
ATOM 844 O O . VAL A 1 108 ? 9.125 23.438 17.859 1 93.62 108 VAL A O 1
ATOM 847 N N . HIS A 1 109 ? 6.98 23.719 17.297 1 93 109 HIS A N 1
ATOM 848 C CA . HIS A 1 109 ? 7.324 24.391 16.047 1 93 109 HIS A CA 1
ATOM 849 C C . HIS A 1 109 ? 7.168 25.906 16.188 1 93 109 HIS A C 1
ATOM 851 O O . HIS A 1 109 ? 7.262 26.641 15.195 1 93 109 HIS A O 1
ATOM 857 N N . ASN A 1 110 ? 7.027 26.422 17.359 1 85.31 110 ASN A N 1
ATOM 858 C CA . ASN A 1 110 ? 6.887 27.844 17.656 1 85.31 110 ASN A CA 1
ATOM 859 C C . ASN A 1 110 ? 5.926 28.516 16.672 1 85.31 110 ASN A C 1
ATOM 861 O O . ASN A 1 110 ? 6.27 29.531 16.062 1 85.31 110 ASN A O 1
ATOM 865 N N . ARG A 1 111 ? 4.859 27.906 16.531 1 80.5 111 ARG A N 1
ATOM 866 C CA . ARG A 1 111 ? 3.885 28.438 15.57 1 80.5 111 ARG A CA 1
ATOM 867 C C . ARG A 1 111 ? 3.178 29.656 16.141 1 80.5 111 ARG A C 1
ATOM 869 O O . ARG A 1 111 ? 2.623 29.609 17.234 1 80.5 111 ARG A O 1
ATOM 876 N N . GLY A 1 112 ? 3.52 30.766 15.492 1 68.19 112 GLY A N 1
ATOM 877 C CA . GLY A 1 112 ? 2.834 31.984 15.891 1 68.19 112 GLY A CA 1
ATOM 878 C C . GLY A 1 112 ? 1.364 32 15.516 1 68.19 112 GLY A C 1
ATOM 879 O O . GLY A 1 112 ? 0.947 31.281 14.602 1 68.19 112 GLY A O 1
ATOM 880 N N . GLU A 1 113 ? 0.679 32.781 16.312 1 66.25 113 GLU A N 1
ATOM 881 C CA . GLU A 1 113 ? -0.735 33.031 16.047 1 66.25 113 GLU A CA 1
ATOM 882 C C . GLU A 1 113 ? -0.92 33.844 14.766 1 66.25 113 GLU A C 1
ATOM 884 O O . GLU A 1 113 ? -0.185 34.812 14.531 1 66.25 113 GLU A O 1
ATOM 889 N N . ASN A 1 114 ? -1.59 33.312 13.641 1 67.88 114 ASN A N 1
ATOM 890 C CA . ASN A 1 114 ? -2.09 34.062 12.484 1 67.88 114 ASN A CA 1
ATOM 891 C C . ASN A 1 114 ? -1.026 34.188 11.398 1 67.88 114 ASN A C 1
ATOM 893 O O . ASN A 1 114 ? -1.039 35.156 10.633 1 67.88 114 ASN A O 1
ATOM 897 N N . GLN A 1 115 ? 0.061 33.531 11.477 1 76.75 115 GLN A N 1
ATOM 898 C CA . GLN A 1 115 ? 1.014 33.625 10.375 1 76.75 115 GLN A CA 1
ATOM 899 C C . GLN A 1 115 ? 0.559 32.812 9.172 1 76.75 115 GLN A C 1
ATOM 901 O O . GLN A 1 115 ? 0.173 31.641 9.32 1 76.75 115 GLN A O 1
ATOM 906 N N . PRO A 1 116 ? 0.464 33.531 8.102 1 83.94 116 PRO A N 1
ATOM 907 C CA . PRO A 1 116 ? 0.097 32.781 6.902 1 83.94 116 PRO A CA 1
ATOM 908 C C . PRO A 1 116 ? 1.136 31.719 6.535 1 83.94 116 PRO A C 1
ATOM 910 O O . PRO A 1 116 ? 2.332 31.922 6.758 1 83.94 116 PRO A O 1
ATOM 913 N N . PRO A 1 117 ? 0.675 30.641 6.035 1 88.06 117 PRO A N 1
ATOM 914 C CA . PRO A 1 117 ? 1.615 29.594 5.641 1 88.06 117 PRO A CA 1
ATOM 915 C C . PRO A 1 117 ? 2.584 30.047 4.551 1 88.06 117 PRO A C 1
ATOM 917 O O . PRO A 1 117 ? 2.197 30.781 3.645 1 88.06 117 PRO A O 1
ATOM 920 N N . ARG A 1 118 ? 3.797 29.719 4.762 1 92.12 118 ARG A N 1
ATOM 921 C CA . ARG A 1 118 ? 4.824 30.016 3.77 1 92.12 118 ARG A CA 1
ATOM 922 C C . ARG A 1 118 ? 5.387 28.734 3.16 1 92.12 118 ARG A C 1
ATOM 924 O O . ARG A 1 118 ? 5.359 27.688 3.791 1 92.12 118 ARG A O 1
ATOM 931 N N . PRO A 1 119 ? 5.898 28.875 1.99 1 94.88 119 PRO A N 1
ATOM 932 C CA . PRO A 1 119 ? 6.539 27.703 1.393 1 94.88 119 PRO A CA 1
ATOM 933 C C . PRO A 1 119 ? 7.812 27.281 2.127 1 94.88 119 PRO A C 1
ATOM 935 O O . PRO A 1 119 ? 8.562 28.141 2.609 1 94.88 119 PRO A O 1
ATOM 938 N N . ILE A 1 120 ? 8.047 26.047 2.209 1 94.62 120 ILE A N 1
ATOM 939 C CA . ILE A 1 120 ? 9.258 25.562 2.873 1 94.62 120 ILE A CA 1
ATOM 940 C C . ILE A 1 120 ? 10.148 24.859 1.864 1 94.62 120 ILE A C 1
ATOM 942 O O . ILE A 1 120 ? 9.672 24.359 0.84 1 94.62 120 ILE A O 1
ATOM 946 N N . CYS A 1 121 ? 11.43 24.797 2.176 1 91.25 121 CYS A N 1
ATOM 947 C CA . CYS A 1 121 ? 12.391 24.062 1.367 1 91.25 121 CYS A CA 1
ATOM 948 C C . CYS A 1 121 ? 12.703 22.703 1.996 1 91.25 121 CYS A C 1
ATOM 950 O O . CYS A 1 121 ? 12.25 22.406 3.102 1 91.25 121 CYS A O 1
ATOM 952 N N . PHE A 1 122 ? 13.453 21.953 1.307 1 88 122 PHE A N 1
ATOM 953 C CA . PHE A 1 122 ? 13.734 20.594 1.737 1 88 122 PHE A CA 1
ATOM 954 C C . PHE A 1 122 ? 14.438 20.578 3.088 1 88 122 PHE A C 1
ATOM 956 O O . PHE A 1 122 ? 14.133 19.766 3.949 1 88 122 PHE A O 1
ATOM 963 N N . SER A 1 123 ? 15.438 21.438 3.193 1 85.38 123 SER A N 1
ATOM 964 C CA . SER A 1 123 ? 16.203 21.469 4.438 1 85.38 123 SER A CA 1
ATOM 965 C C . SER A 1 123 ? 15.305 21.781 5.629 1 85.38 123 SER A C 1
ATOM 967 O O . SER A 1 123 ? 15.492 21.234 6.715 1 85.38 123 SER A O 1
ATOM 969 N N . GLU A 1 124 ? 14.398 22.656 5.438 1 91.44 124 GLU A N 1
ATOM 970 C CA . GLU A 1 124 ? 13.438 22.984 6.488 1 91.44 124 GLU A CA 1
ATOM 971 C C . GLU A 1 124 ? 12.555 21.781 6.82 1 91.44 124 GLU A C 1
ATOM 973 O O . GLU A 1 124 ? 12.234 21.547 7.988 1 91.44 124 GLU A O 1
ATOM 978 N N . LEU A 1 125 ? 12.109 21.078 5.824 1 93.25 125 LEU A N 1
ATOM 979 C CA . LEU A 1 125 ? 11.289 19.891 6.047 1 93.25 125 LEU A CA 1
ATOM 980 C C . LEU A 1 125 ? 12.023 18.859 6.895 1 93.25 125 LEU A C 1
ATOM 982 O O . LEU A 1 125 ? 11.43 18.219 7.754 1 93.25 125 LEU A O 1
ATOM 986 N N . GLN A 1 126 ? 13.289 18.719 6.66 1 88.12 126 GLN A N 1
ATOM 987 C CA . GLN A 1 126 ? 14.094 17.766 7.43 1 88.12 126 GLN A CA 1
ATOM 988 C C . GLN A 1 126 ? 14.094 18.125 8.914 1 88.12 126 GLN A C 1
ATOM 990 O O . GLN A 1 126 ? 14 17.25 9.773 1 88.12 126 GLN A O 1
ATOM 995 N N . GLN A 1 127 ? 14.25 19.391 9.102 1 89.5 127 GLN A N 1
ATOM 996 C CA . GLN A 1 127 ? 14.242 19.859 10.484 1 89.5 127 GLN A CA 1
ATOM 997 C C . GLN A 1 127 ? 12.883 19.609 11.141 1 89.5 127 GLN A C 1
ATOM 999 O O . GLN A 1 127 ? 12.812 19.25 12.32 1 89.5 127 GLN A O 1
ATOM 1004 N N . VAL A 1 128 ? 11.852 19.812 10.391 1 94.38 128 VAL A N 1
ATOM 1005 C CA . VAL A 1 128 ? 10.508 19.547 10.891 1 94.38 128 VAL A CA 1
ATOM 1006 C C . VAL A 1 128 ? 10.367 18.062 11.227 1 94.38 128 VAL A C 1
ATOM 1008 O O . VAL A 1 128 ? 9.867 17.703 12.297 1 94.38 128 VAL A O 1
ATOM 1011 N N . TYR A 1 129 ? 10.805 17.203 10.328 1 92.75 129 TYR A N 1
ATOM 1012 C CA . TYR A 1 129 ? 10.68 15.758 10.523 1 92.75 129 TYR A CA 1
ATOM 1013 C C . TYR A 1 129 ? 11.469 15.305 11.75 1 92.75 129 TYR A C 1
ATOM 1015 O O . TYR A 1 129 ? 11.039 14.398 12.469 1 92.75 129 TYR A O 1
ATOM 1023 N N . LEU A 1 130 ? 12.602 15.922 11.953 1 89.44 130 LEU A N 1
ATOM 1024 C CA . LEU A 1 130 ? 13.406 15.57 13.125 1 89.44 130 LEU A CA 1
ATOM 1025 C C . LEU A 1 130 ? 12.633 15.836 14.414 1 89.44 130 LEU A C 1
ATOM 1027 O O . LEU A 1 130 ? 12.617 15 15.312 1 89.44 130 LEU A O 1
ATOM 1031 N N . LYS A 1 131 ? 11.977 16.938 14.453 1 91.75 131 LYS A N 1
ATOM 1032 C CA . LYS A 1 131 ? 11.18 17.281 15.625 1 91.75 131 LYS A CA 1
ATOM 1033 C C . LYS A 1 131 ? 9.938 16.406 15.719 1 91.75 131 LYS A C 1
ATOM 1035 O O . LYS A 1 131 ? 9.523 16.016 16.812 1 91.75 131 LYS A O 1
ATOM 1040 N N . GLU A 1 132 ? 9.406 16.062 14.57 1 95.62 132 GLU A N 1
ATOM 1041 C CA . GLU A 1 132 ? 8.148 15.328 14.516 1 95.62 132 GLU A CA 1
ATOM 1042 C C . GLU A 1 132 ? 8.336 13.883 14.961 1 95.62 132 GLU A C 1
ATOM 1044 O O . GLU A 1 132 ? 7.387 13.234 15.398 1 95.62 132 GLU A O 1
ATOM 1049 N N . MET A 1 133 ? 9.5 13.352 14.859 1 91.69 133 MET A N 1
ATOM 1050 C CA . MET A 1 133 ? 9.742 11.969 15.258 1 91.69 133 MET A CA 1
ATOM 1051 C C . MET A 1 133 ? 9.328 11.742 16.703 1 91.69 133 MET A C 1
ATOM 1053 O O . MET A 1 133 ? 8.625 10.781 17.016 1 91.69 133 MET A O 1
ATOM 1057 N N . THR A 1 134 ? 9.68 12.664 17.562 1 90.69 134 THR A N 1
ATOM 1058 C CA . THR A 1 134 ? 9.352 12.531 18.969 1 90.69 134 THR A CA 1
ATOM 1059 C C . THR A 1 134 ? 7.867 12.805 19.219 1 90.69 134 THR A C 1
ATOM 1061 O O . THR A 1 134 ? 7.215 12.102 19.984 1 90.69 134 THR A O 1
ATOM 1064 N N . VAL A 1 135 ? 7.328 13.75 18.547 1 95.38 135 VAL A N 1
ATOM 1065 C CA . VAL A 1 135 ? 5.938 14.156 18.719 1 95.38 135 VAL A CA 1
ATOM 1066 C C . VAL A 1 135 ? 5.008 13.031 18.281 1 95.38 135 VAL A C 1
ATOM 1068 O O . VAL A 1 135 ? 4.047 12.703 18.969 1 95.38 135 VAL A O 1
ATOM 1071 N N . VAL A 1 136 ? 5.305 12.445 17.141 1 97 136 VAL A N 1
ATOM 1072 C CA . VAL A 1 136 ? 4.461 11.398 16.578 1 97 136 VAL A CA 1
ATOM 1073 C C . VAL A 1 136 ? 4.59 10.125 17.422 1 97 136 VAL A C 1
ATOM 1075 O O . VAL A 1 136 ? 3.617 9.383 17.594 1 97 136 VAL A O 1
ATOM 1078 N N . TYR A 1 137 ? 5.809 9.898 17.922 1 93.62 137 TYR A N 1
ATOM 1079 C CA . TYR A 1 137 ? 5.992 8.75 18.812 1 93.62 137 TYR A CA 1
ATOM 1080 C C . TYR A 1 137 ? 5.113 8.867 20.047 1 93.62 137 TYR A C 1
ATOM 1082 O O . TYR A 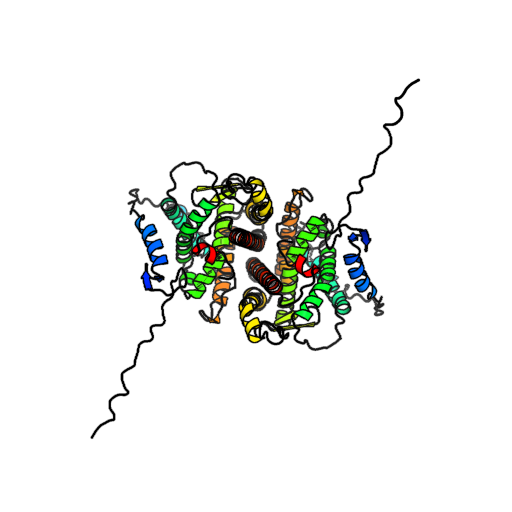1 137 ? 4.445 7.906 20.438 1 93.62 137 TYR A O 1
ATOM 1090 N N . GLN A 1 138 ? 5.078 10.008 20.641 1 93.94 138 GLN A N 1
ATOM 1091 C CA . GLN A 1 138 ? 4.254 10.234 21.828 1 93.94 138 GLN A CA 1
ATOM 1092 C C . GLN A 1 138 ? 2.77 10.102 21.5 1 93.94 138 GLN A C 1
ATOM 1094 O O . GLN A 1 138 ? 2 9.547 22.281 1 93.94 138 GLN A O 1
ATOM 1099 N N . PHE A 1 139 ? 2.404 10.562 20.422 1 97.88 139 PHE A N 1
ATOM 1100 C CA . PHE A 1 139 ? 1.038 10.43 19.922 1 97.88 139 PHE A CA 1
ATOM 1101 C C . PHE A 1 139 ? 0.637 8.961 19.828 1 97.88 139 PHE A C 1
ATOM 1103 O O . PHE A 1 139 ? -0.444 8.578 20.281 1 97.88 139 PHE A O 1
ATOM 1110 N N . LEU A 1 140 ? 1.548 8.133 19.266 1 96.62 140 LEU A N 1
ATOM 1111 C CA . LEU A 1 140 ? 1.244 6.719 19.094 1 96.62 140 LEU A CA 1
ATOM 1112 C C . LEU A 1 140 ? 1.108 6.035 20.453 1 96.62 140 LEU A C 1
ATOM 1114 O O . LEU A 1 140 ? 0.21 5.215 20.656 1 96.62 140 LEU A O 1
ATOM 1118 N N . CYS A 1 141 ? 1.944 6.418 21.375 1 94.62 141 CYS A N 1
ATOM 1119 C CA . CYS A 1 141 ? 1.909 5.816 22.719 1 94.62 141 CYS A CA 1
ATOM 1120 C C . CYS A 1 141 ? 0.625 6.188 23.438 1 94.62 141 CYS A C 1
ATOM 1122 O O . CYS A 1 141 ? 0.089 5.387 24.203 1 94.62 141 CYS A O 1
ATOM 1124 N N . GLU A 1 142 ? 0.173 7.328 23.188 1 95.12 142 GLU A N 1
ATOM 1125 C CA . GLU A 1 142 ? -1.057 7.785 23.828 1 95.12 142 GLU A CA 1
ATOM 1126 C C . GLU A 1 142 ? -2.287 7.188 23.156 1 95.12 142 GLU A C 1
ATOM 1128 O O . GLU A 1 142 ? -3.256 6.828 23.812 1 95.12 142 GLU A O 1
ATOM 1133 N N . ALA A 1 143 ? -2.271 7.105 21.875 1 97.25 143 ALA A N 1
ATOM 1134 C CA . ALA A 1 143 ? -3.41 6.637 21.094 1 97.25 143 ALA A CA 1
ATOM 1135 C C . ALA A 1 143 ? -3.6 5.129 21.25 1 97.25 143 ALA A C 1
ATOM 1137 O O . ALA A 1 143 ? -4.727 4.633 21.219 1 97.25 143 ALA A O 1
ATOM 1138 N N . PHE A 1 144 ? -2.461 4.43 21.391 1 96.12 144 PHE A N 1
ATOM 1139 C CA . PHE A 1 144 ? -2.484 2.973 21.406 1 96.12 144 PHE A CA 1
ATOM 1140 C C . PHE A 1 144 ? -1.642 2.436 22.562 1 96.12 144 PHE A C 1
ATOM 1142 O O . PHE A 1 144 ? -0.462 2.127 22.391 1 96.12 144 PHE A O 1
ATOM 1149 N N . PRO A 1 145 ? -2.283 2.217 23.703 1 91.88 145 PRO A N 1
ATOM 1150 C CA . PRO A 1 145 ? -1.551 1.579 24.797 1 91.88 145 PRO A CA 1
ATOM 1151 C C . PRO A 1 145 ? -0.956 0.229 24.391 1 91.88 145 PRO A C 1
ATOM 1153 O O . PRO A 1 145 ? 0.106 -0.151 24.891 1 91.88 145 PRO A O 1
ATOM 1156 N N . GLU A 1 146 ? -1.588 -0.533 23.5 1 89.5 146 GLU A N 1
ATOM 1157 C CA . GLU A 1 146 ? -1.098 -1.812 23 1 89.5 146 GLU A CA 1
ATOM 1158 C C . GLU A 1 146 ? 0.247 -1.65 22.297 1 89.5 146 GLU A C 1
ATOM 1160 O O . GLU A 1 146 ? 1.102 -2.537 22.359 1 89.5 146 GLU A O 1
ATOM 1165 N N . TYR A 1 147 ? 0.378 -0.528 21.578 1 90.94 147 TYR A N 1
ATOM 1166 C CA . TYR A 1 147 ? 1.642 -0.228 20.906 1 90.94 147 TYR A CA 1
ATOM 1167 C C . TYR A 1 147 ? 2.764 -0.059 21.938 1 90.94 147 TYR A C 1
ATOM 1169 O O . TYR A 1 147 ? 3.873 -0.56 21.734 1 90.94 147 TYR A O 1
ATOM 1177 N N . TYR A 1 148 ? 2.432 0.637 22.953 1 88.06 148 TYR A N 1
ATOM 1178 C CA . TYR A 1 148 ? 3.418 0.929 24 1 88.06 148 TYR A CA 1
ATOM 1179 C C . TYR A 1 148 ? 3.902 -0.352 24.656 1 88.06 148 TYR A C 1
ATOM 1181 O O . TYR A 1 148 ? 5.039 -0.42 25.141 1 88.06 148 TYR A O 1
ATOM 1189 N N . GLU A 1 149 ? 3.145 -1.362 24.625 1 86.81 149 GLU A N 1
ATOM 1190 C CA . GLU A 1 149 ? 3.438 -2.605 25.328 1 86.81 149 GLU A CA 1
ATOM 1191 C C . GLU A 1 149 ? 4.352 -3.508 24.5 1 86.81 149 GLU A C 1
ATOM 1193 O O . GLU A 1 149 ? 4.91 -4.477 25.016 1 86.81 149 GLU A O 1
ATOM 1198 N N . PHE A 1 150 ? 4.59 -3.168 23.234 1 86.5 150 PHE A N 1
ATOM 1199 C CA . PHE A 1 150 ? 5.477 -3.977 22.422 1 86.5 150 PHE A CA 1
ATOM 1200 C C . PHE A 1 150 ? 6.922 -3.857 22.891 1 86.5 150 PHE A C 1
ATOM 1202 O O . PHE A 1 150 ? 7.285 -2.873 23.547 1 86.5 150 PHE A O 1
ATOM 1209 N N . LEU A 1 151 ? 7.688 -4.895 22.578 1 83.81 151 LEU A N 1
ATOM 1210 C CA . LEU A 1 151 ? 9.125 -4.836 22.797 1 83.81 151 LEU A CA 1
ATOM 1211 C C . LEU A 1 151 ? 9.766 -3.729 21.953 1 83.81 151 LEU A C 1
ATOM 1213 O O . LEU A 1 151 ? 9.219 -3.34 20.922 1 83.81 151 LEU A O 1
ATOM 1217 N N . PRO A 1 152 ? 10.875 -3.234 22.328 1 81.44 152 PRO A N 1
ATOM 1218 C CA . PRO A 1 152 ? 11.492 -2.076 21.688 1 81.44 152 PRO A CA 1
ATOM 1219 C C . PRO A 1 152 ? 11.758 -2.301 20.203 1 81.44 152 PRO A C 1
ATOM 1221 O O . PRO A 1 152 ? 11.523 -1.401 19.391 1 81.44 152 PRO A O 1
ATOM 1224 N N . ASP A 1 153 ? 12.172 -3.496 19.844 1 77.5 153 ASP A N 1
ATOM 1225 C CA . ASP A 1 153 ? 12.469 -3.762 18.438 1 77.5 153 ASP A CA 1
ATOM 1226 C C . ASP A 1 153 ? 11.203 -3.738 17.594 1 77.5 153 ASP A C 1
ATOM 1228 O O . ASP A 1 153 ? 11.219 -3.236 16.453 1 77.5 153 ASP A O 1
ATOM 1232 N N . THR A 1 154 ? 10.172 -4.266 18.156 1 83.38 154 THR A N 1
ATOM 1233 C CA . THR A 1 154 ? 8.891 -4.262 17.453 1 83.38 154 THR A CA 1
ATOM 1234 C C . THR A 1 154 ? 8.336 -2.844 17.359 1 83.38 154 THR A C 1
ATOM 1236 O O . THR A 1 154 ? 7.824 -2.447 16.312 1 83.38 154 THR A O 1
ATOM 1239 N N . LYS A 1 155 ? 8.445 -2.057 18.391 1 85.75 155 LYS A N 1
ATOM 1240 C CA . LYS A 1 155 ? 7.988 -0.668 18.391 1 85.75 155 LYS A CA 1
ATOM 1241 C C . LYS A 1 155 ? 8.742 0.153 17.359 1 85.75 155 LYS A C 1
ATOM 1243 O O . LYS A 1 155 ? 8.141 0.941 16.625 1 85.75 155 LYS A O 1
ATOM 1248 N N . ARG A 1 156 ? 9.984 -0.116 17.344 1 84.44 156 ARG A N 1
ATOM 1249 C CA . ARG A 1 156 ? 10.828 0.604 16.391 1 84.44 156 ARG A CA 1
ATOM 1250 C C . ARG A 1 156 ? 10.453 0.262 14.961 1 84.44 156 ARG A C 1
ATOM 1252 O O . ARG A 1 156 ? 10.375 1.146 14.102 1 84.44 156 ARG A O 1
ATOM 1259 N N . SER A 1 157 ? 10.281 -1.021 14.719 1 83.56 157 SER A N 1
ATOM 1260 C CA . SER A 1 157 ? 9.922 -1.469 13.375 1 83.56 157 SER A CA 1
ATOM 1261 C C . SER A 1 157 ? 8.578 -0.897 12.938 1 83.56 157 SER A C 1
ATOM 1263 O O . SER A 1 157 ? 8.43 -0.437 11.805 1 83.56 157 SER A O 1
ATOM 1265 N N . LEU A 1 158 ? 7.656 -0.886 13.867 1 87.81 158 LEU A N 1
ATOM 1266 C CA . LEU A 1 158 ? 6.336 -0.348 13.57 1 87.81 158 LEU A CA 1
ATOM 1267 C C . LEU A 1 158 ? 6.402 1.156 13.328 1 87.81 158 LEU A C 1
ATOM 1269 O O . LEU A 1 158 ? 5.742 1.672 12.422 1 87.81 158 LEU A O 1
ATOM 1273 N N . PHE A 1 159 ? 7.18 1.814 14.141 1 90.44 159 PHE A N 1
ATOM 1274 C CA . PHE A 1 159 ? 7.309 3.26 14 1 90.44 159 PHE A CA 1
ATOM 1275 C C . PHE A 1 159 ? 7.969 3.617 12.68 1 90.44 159 PHE A C 1
ATOM 1277 O O . PHE A 1 159 ? 7.543 4.551 12 1 90.44 159 PHE A O 1
ATOM 1284 N N . LYS A 1 160 ? 8.938 2.9 12.32 1 87.06 160 LYS A N 1
ATOM 1285 C CA . LYS A 1 160 ? 9.648 3.129 11.07 1 87.06 160 LYS A CA 1
ATOM 1286 C C . LYS A 1 160 ? 8.711 2.979 9.875 1 87.06 160 LYS A C 1
ATOM 1288 O O . LYS A 1 160 ? 8.805 3.736 8.906 1 87.06 160 LYS A O 1
ATOM 1293 N N . ASN A 1 161 ? 7.844 2.025 9.977 1 86.56 161 ASN A N 1
ATOM 1294 C CA . ASN A 1 161 ? 6.922 1.747 8.883 1 86.56 161 ASN A CA 1
ATOM 1295 C C . ASN A 1 161 ? 5.738 2.711 8.883 1 86.56 161 ASN A C 1
ATOM 1297 O O . ASN A 1 161 ? 5.02 2.818 7.891 1 86.56 161 ASN A O 1
ATOM 1301 N N . PHE A 1 162 ? 5.609 3.414 9.945 1 93.25 162 PHE A N 1
ATOM 1302 C CA . PHE A 1 162 ? 4.43 4.254 10.133 1 93.25 162 PHE A CA 1
ATOM 1303 C C . PHE A 1 162 ? 4.758 5.715 9.852 1 93.25 162 PHE A C 1
ATOM 1305 O O . PHE A 1 162 ? 3.943 6.441 9.281 1 93.25 162 PHE A O 1
ATOM 1312 N N . PHE A 1 163 ? 5.879 6.195 10.266 1 93.81 163 PHE A N 1
ATOM 1313 C CA . PHE A 1 163 ? 6.188 7.617 10.391 1 93.81 163 PHE A CA 1
ATOM 1314 C C . PHE A 1 163 ? 6.023 8.32 9.047 1 93.81 163 PHE A C 1
ATOM 1316 O O . PHE A 1 163 ? 5.297 9.312 8.945 1 93.81 163 PHE A O 1
ATOM 1323 N N . LEU A 1 164 ? 6.66 7.816 8.062 1 92.81 164 LEU A N 1
ATOM 1324 C CA . LEU A 1 164 ? 6.641 8.508 6.777 1 92.81 164 LEU A CA 1
ATOM 1325 C C . LEU A 1 164 ? 5.242 8.484 6.168 1 92.81 164 LEU A C 1
ATOM 1327 O O . LEU A 1 164 ? 4.719 9.523 5.766 1 92.81 164 LEU A O 1
ATOM 1331 N N . PRO A 1 165 ? 4.574 7.32 6.129 1 94.88 165 PRO A N 1
ATOM 1332 C CA . PRO A 1 165 ? 3.207 7.34 5.602 1 94.88 165 PRO A CA 1
ATOM 1333 C C . PRO A 1 165 ? 2.289 8.281 6.379 1 94.88 165 PRO A C 1
ATOM 1335 O O . PRO A 1 165 ? 1.439 8.953 5.785 1 94.88 165 PRO A O 1
ATOM 1338 N N . PHE A 1 166 ? 2.488 8.344 7.633 1 97.31 166 PHE A N 1
ATOM 1339 C CA . PHE A 1 166 ? 1.644 9.195 8.453 1 97.31 166 PHE A CA 1
ATOM 1340 C C . PHE A 1 166 ? 1.883 10.672 8.133 1 97.31 166 PHE A C 1
ATOM 1342 O O . PHE A 1 166 ? 0.932 11.438 7.969 1 97.31 166 PHE A O 1
ATOM 1349 N N . THR A 1 167 ? 3.127 11.07 8.086 1 96.44 167 THR A N 1
ATOM 1350 C CA . THR A 1 167 ? 3.447 12.477 7.871 1 96.44 167 THR A CA 1
ATOM 1351 C C . THR A 1 167 ? 2.988 12.93 6.488 1 96.44 167 THR A C 1
ATOM 1353 O O . THR A 1 167 ? 2.496 14.047 6.328 1 96.44 167 THR A O 1
ATOM 1356 N N . LEU A 1 168 ? 3.172 12.062 5.512 1 97 168 LEU A N 1
ATOM 1357 C CA . LEU A 1 168 ? 2.709 12.398 4.168 1 97 168 LEU A CA 1
ATOM 1358 C C . LEU A 1 168 ? 1.188 12.484 4.125 1 97 168 LEU A C 1
ATOM 1360 O O . LEU A 1 168 ? 0.632 13.414 3.531 1 97 168 LEU A O 1
ATOM 1364 N N . LEU A 1 169 ? 0.588 11.516 4.715 1 98.31 169 LEU A N 1
ATOM 1365 C CA . LEU A 1 169 ? -0.87 11.484 4.773 1 98.31 169 LEU A CA 1
ATOM 1366 C C . LEU A 1 169 ? -1.408 12.703 5.512 1 98.31 169 LEU A C 1
ATOM 1368 O O . LEU A 1 169 ? -2.328 13.375 5.035 1 98.31 169 LEU A O 1
ATOM 1372 N N . GLU A 1 170 ? -0.854 13.008 6.629 1 98.5 170 GLU A N 1
ATOM 1373 C CA . GLU A 1 170 ? -1.329 14.117 7.453 1 98.5 170 GLU A CA 1
ATOM 1374 C C . GLU A 1 170 ? -1.142 15.453 6.742 1 98.5 170 GLU A C 1
ATOM 1376 O O . GLU A 1 170 ? -2.039 16.297 6.754 1 98.5 170 GLU A O 1
ATOM 1381 N N . SER A 1 171 ? 0.009 15.672 6.191 1 97.88 171 SER A N 1
ATOM 1382 C CA . SER A 1 171 ? 0.267 16.922 5.484 1 97.88 171 SER A CA 1
ATOM 1383 C C . SER A 1 171 ? -0.694 17.109 4.316 1 97.88 171 SER A C 1
ATOM 1385 O O . SER A 1 171 ? -1.146 18.219 4.047 1 97.88 171 SER A O 1
ATOM 1387 N N . SER A 1 172 ? -0.958 16.031 3.6 1 97.81 172 SER A N 1
ATOM 1388 C CA . SER A 1 172 ? -1.9 16.078 2.486 1 97.81 172 SER A CA 1
ATOM 1389 C C . SER A 1 172 ? -3.324 16.328 2.977 1 97.81 172 SER A C 1
ATOM 1391 O O . SER A 1 172 ? -4.086 17.062 2.35 1 97.81 172 SER A O 1
ATOM 1393 N N . PHE A 1 173 ? -3.664 15.68 4.062 1 98.12 173 PHE A N 1
ATOM 1394 C CA . PHE A 1 173 ? -4.98 15.859 4.664 1 98.12 173 PHE A CA 1
ATOM 1395 C C . PHE A 1 173 ? -5.184 17.312 5.102 1 98.12 173 PHE A C 1
ATOM 1397 O O . PHE A 1 173 ? -6.258 17.875 4.902 1 98.12 173 PHE A O 1
ATOM 1404 N N . ASN A 1 174 ? -4.145 17.891 5.727 1 96.31 174 ASN A N 1
ATOM 1405 C CA . ASN A 1 174 ? -4.219 19.281 6.141 1 96.31 174 ASN A CA 1
ATOM 1406 C C . ASN A 1 174 ? -4.367 20.219 4.945 1 96.31 174 ASN A C 1
ATOM 1408 O O . ASN A 1 174 ? -5.066 21.219 5.023 1 96.31 174 ASN A O 1
ATOM 1412 N N . GLY A 1 175 ? -3.67 19.859 3.873 1 95.19 175 GLY A N 1
ATOM 1413 C CA . GLY A 1 175 ? -3.871 20.609 2.643 1 95.19 175 GLY A CA 1
ATOM 1414 C C . GLY A 1 175 ? -5.293 20.531 2.121 1 95.19 175 GLY A C 1
ATOM 1415 O O . GLY A 1 175 ? -5.902 21.562 1.807 1 95.19 175 GLY A O 1
ATOM 1416 N N . HIS A 1 176 ? -5.801 19.375 2.059 1 93.69 176 HIS A N 1
ATOM 1417 C CA . HIS A 1 176 ? -7.18 19.141 1.643 1 93.69 176 HIS A CA 1
ATOM 1418 C C . HIS A 1 176 ? -8.164 19.906 2.523 1 93.69 176 HIS A C 1
ATOM 1420 O O . HIS A 1 176 ? -9.117 20.5 2.023 1 93.69 176 HIS A O 1
ATOM 1426 N N . SER A 1 177 ? -7.93 19.969 3.746 1 90 177 SER A N 1
ATOM 1427 C CA . SER A 1 177 ? -8.828 20.594 4.707 1 90 177 SER A CA 1
ATOM 1428 C C . SER A 1 177 ? -8.883 22.109 4.512 1 90 177 SER A C 1
ATOM 1430 O O . SER A 1 177 ? -9.844 22.766 4.938 1 90 177 SER A O 1
ATOM 1432 N N . THR A 1 178 ? -7.867 22.656 3.895 1 89.19 178 THR A N 1
ATOM 1433 C CA . THR A 1 178 ? -7.848 24.094 3.596 1 89.19 178 THR A CA 1
ATOM 1434 C C . THR A 1 178 ? -8.258 24.344 2.148 1 89.19 178 THR A C 1
ATOM 1436 O O . THR A 1 178 ? -8.031 25.438 1.616 1 89.19 178 THR A O 1
ATOM 1439 N N . ASN A 1 179 ? -8.719 23.328 1.478 1 88.06 179 ASN A N 1
ATOM 1440 C CA . ASN A 1 179 ? -9.25 23.359 0.119 1 88.06 179 ASN A CA 1
ATOM 1441 C C . ASN A 1 179 ? -8.148 23.625 -0.908 1 88.06 179 ASN A C 1
ATOM 1443 O O . ASN A 1 179 ? -8.375 24.328 -1.896 1 88.06 179 ASN A O 1
ATOM 1447 N N . LYS A 1 180 ? -7.035 23.172 -0.546 1 87.06 180 LYS A N 1
ATOM 1448 C CA . LYS A 1 180 ? -5.922 23.203 -1.494 1 87.06 180 LYS A CA 1
ATOM 1449 C C . LYS A 1 180 ? -5.562 21.797 -1.957 1 87.06 180 LYS A C 1
ATOM 1451 O O . LYS A 1 180 ? -4.973 21.016 -1.201 1 87.06 180 LYS A O 1
ATOM 1456 N N . GLN A 1 181 ? -5.727 21.438 -3.133 1 83.94 181 GLN A N 1
ATOM 1457 C CA . GLN A 1 181 ? -5.652 20.047 -3.6 1 83.94 181 GLN A CA 1
ATOM 1458 C C . GLN A 1 181 ? -4.219 19.672 -3.967 1 83.94 181 GLN A C 1
ATOM 1460 O O . GLN A 1 181 ? -3.891 18.484 -4.062 1 83.94 181 GLN A O 1
ATOM 1465 N N . ASP A 1 182 ? -3.387 20.562 -4.117 1 91.62 182 ASP A N 1
ATOM 1466 C CA . ASP A 1 182 ? -2.035 20.219 -4.559 1 91.62 182 ASP A CA 1
ATOM 1467 C C . ASP A 1 182 ? -0.995 20.734 -3.562 1 91.62 182 ASP A C 1
ATOM 1469 O O . ASP A 1 182 ? 0.153 20.984 -3.932 1 91.62 182 ASP A O 1
ATOM 1473 N N . VAL A 1 183 ? -1.441 20.922 -2.383 1 95.44 183 VAL A N 1
ATOM 1474 C CA . VAL A 1 183 ? -0.548 21.484 -1.373 1 95.44 183 VAL A CA 1
ATOM 1475 C C . VAL A 1 183 ? -0.508 20.562 -0.154 1 95.44 183 VAL A C 1
ATOM 1477 O O . VAL A 1 183 ? -1.536 20.016 0.255 1 95.44 183 VAL A O 1
ATOM 1480 N N . MET A 1 184 ? 0.677 20.344 0.277 1 97.25 184 MET A N 1
ATOM 1481 C CA . MET A 1 184 ? 0.859 19.703 1.576 1 97.25 184 MET A CA 1
ATOM 1482 C C . MET A 1 184 ? 1.133 20.734 2.662 1 97.25 184 MET A C 1
ATOM 1484 O O . MET A 1 184 ? 2.055 21.547 2.537 1 97.25 184 MET A O 1
ATOM 1488 N N . LEU A 1 185 ? 0.317 20.766 3.67 1 96.69 185 LEU A N 1
ATOM 1489 C CA . LEU A 1 185 ? 0.555 21.641 4.812 1 96.69 185 LEU A CA 1
ATOM 1490 C C . LEU A 1 185 ? 1.324 20.906 5.906 1 96.69 185 LEU A C 1
ATOM 1492 O O . LEU A 1 185 ? 0.847 19.906 6.441 1 96.69 185 LEU A O 1
ATOM 1496 N N . ILE A 1 186 ? 2.432 21.391 6.199 1 96.62 186 ILE A N 1
ATOM 1497 C CA . ILE A 1 186 ? 3.385 20.766 7.102 1 96.62 186 ILE A CA 1
ATOM 1498 C C . ILE A 1 186 ? 3.092 21.188 8.539 1 96.62 186 ILE A C 1
ATOM 1500 O O . ILE A 1 186 ? 2.555 22.281 8.773 1 96.62 186 ILE A O 1
ATOM 1504 N N . PRO A 1 187 ? 3.42 20.328 9.5 1 94.5 187 PRO A N 1
ATOM 1505 C CA . PRO A 1 187 ? 3.076 20.594 10.898 1 94.5 187 PRO A CA 1
ATOM 1506 C C . PRO A 1 187 ? 3.668 21.906 11.414 1 94.5 187 PRO A C 1
ATOM 1508 O O . PRO A 1 187 ? 3.1 22.531 12.305 1 94.5 187 PRO A O 1
ATOM 1511 N N . SER A 1 188 ? 4.73 22.312 10.898 1 92.94 188 SER A N 1
ATOM 1512 C CA . SER A 1 188 ? 5.375 23.547 11.336 1 92.94 188 SER A CA 1
ATOM 1513 C C . SER A 1 188 ? 4.598 24.781 10.867 1 92.94 188 SER A C 1
ATOM 1515 O O . SER A 1 188 ? 4.836 25.891 11.344 1 92.94 188 SER A O 1
ATOM 1517 N N . GLY A 1 189 ? 3.686 24.625 9.961 1 91.25 189 GLY A N 1
ATOM 1518 C CA . GLY A 1 189 ? 2.893 25.734 9.453 1 91.25 189 GLY A CA 1
ATOM 1519 C C . GLY A 1 189 ? 3.223 26.094 8.016 1 91.25 189 GLY A C 1
ATOM 1520 O O . GLY A 1 189 ? 2.473 26.828 7.367 1 91.25 189 GLY A O 1
ATOM 1521 N N . GLY A 1 190 ? 4.293 25.594 7.52 1 93.94 190 GLY A N 1
ATOM 1522 C CA . GLY A 1 190 ? 4.645 25.812 6.125 1 93.94 190 GLY A CA 1
ATOM 1523 C C . GLY A 1 190 ? 3.939 24.875 5.172 1 93.94 190 GLY A C 1
ATOM 1524 O O . GLY A 1 190 ? 3.115 24.062 5.598 1 93.94 190 GLY A O 1
ATOM 1525 N N . TYR A 1 191 ? 4.172 25.141 3.869 1 96.69 191 TYR A N 1
ATOM 1526 C CA . TYR A 1 191 ? 3.523 24.266 2.904 1 96.69 191 TYR A CA 1
ATOM 1527 C C . TYR A 1 191 ? 4.469 23.922 1.761 1 96.69 191 TYR A C 1
ATOM 1529 O O . TYR A 1 191 ? 5.5 24.578 1.576 1 96.69 191 TYR A O 1
ATOM 1537 N N . ILE A 1 192 ? 4.219 22.844 1.118 1 97.25 192 ILE A N 1
ATOM 1538 C CA . ILE A 1 192 ? 4.883 22.422 -0.113 1 97.25 192 ILE A CA 1
ATOM 1539 C C . ILE A 1 192 ? 3.877 22.422 -1.263 1 97.25 192 ILE A C 1
ATOM 1541 O O . ILE A 1 192 ? 2.84 21.75 -1.183 1 97.25 192 ILE A O 1
ATOM 1545 N N . ASP A 1 193 ? 4.152 23.203 -2.254 1 96.5 193 ASP A N 1
ATOM 1546 C CA . ASP A 1 193 ? 3.367 23.172 -3.484 1 96.5 193 ASP A CA 1
ATOM 1547 C C . ASP A 1 193 ? 3.816 22.031 -4.391 1 96.5 193 ASP A C 1
ATOM 1549 O O . ASP A 1 193 ? 4.922 22.062 -4.934 1 96.5 193 ASP A O 1
ATOM 1553 N N . LEU A 1 194 ? 2.965 21.062 -4.613 1 95.69 194 LEU A N 1
ATOM 1554 C CA . LEU A 1 194 ? 3.346 19.844 -5.312 1 95.69 194 LEU A CA 1
ATOM 1555 C C . LEU A 1 194 ? 3.326 20.062 -6.824 1 95.69 194 LEU A C 1
ATOM 1557 O O . LEU A 1 194 ? 3.875 19.25 -7.574 1 95.69 194 LEU A O 1
ATOM 1561 N N . GLU A 1 195 ? 2.748 21.062 -7.266 1 91.69 195 GLU A N 1
ATOM 1562 C CA . GLU A 1 195 ? 2.729 21.391 -8.688 1 91.69 195 GLU A CA 1
ATOM 1563 C C . GLU A 1 195 ? 3.893 22.312 -9.055 1 91.69 195 GLU A C 1
ATOM 1565 O O . GLU A 1 195 ? 4.398 22.266 -10.18 1 91.69 195 GLU A O 1
ATOM 1570 N N . HIS A 1 196 ? 4.23 23.172 -8.148 1 93.62 196 HIS A N 1
ATOM 1571 C CA . HIS A 1 196 ? 5.32 24.125 -8.336 1 93.62 196 HIS A CA 1
ATOM 1572 C C . HIS A 1 196 ? 6.387 23.953 -7.258 1 93.62 196 HIS A C 1
ATOM 1574 O O . HIS A 1 196 ? 6.312 24.609 -6.211 1 93.62 196 HIS A O 1
ATOM 1580 N N . LEU A 1 197 ? 7.453 23.281 -7.637 1 95.06 197 LEU A N 1
ATOM 1581 C CA . LEU A 1 197 ? 8.414 22.812 -6.645 1 95.06 197 LEU A CA 1
ATOM 1582 C C . LEU A 1 197 ? 9.586 23.781 -6.531 1 95.06 197 LEU A C 1
ATOM 1584 O O . LEU A 1 197 ? 10.594 23.484 -5.887 1 95.06 197 LEU A O 1
ATOM 1588 N N . GLU A 1 198 ? 9.5 24.938 -7.062 1 93.31 198 GLU A N 1
ATOM 1589 C CA . GLU A 1 198 ? 10.617 25.891 -7.105 1 93.31 198 GLU A CA 1
ATOM 1590 C C . GLU A 1 198 ? 11.047 26.297 -5.699 1 93.31 198 GLU A C 1
ATOM 1592 O O . GLU A 1 198 ? 12.242 26.344 -5.398 1 93.31 198 GLU A O 1
ATOM 1597 N N . SER A 1 199 ? 10.055 26.594 -4.891 1 92.38 199 SER A N 1
ATOM 1598 C CA . SER A 1 199 ? 10.375 27.031 -3.535 1 92.38 199 SER A CA 1
ATOM 1599 C C . SER A 1 199 ? 10.938 25.891 -2.703 1 92.38 199 SER A C 1
ATOM 1601 O O . SER A 1 199 ? 11.734 26.109 -1.789 1 92.38 199 SER A O 1
ATOM 1603 N N . TYR A 1 200 ? 10.547 24.703 -3.041 1 94.06 200 TYR A N 1
ATOM 1604 C CA . TYR A 1 200 ? 10.984 23.531 -2.289 1 94.06 200 TYR A CA 1
ATOM 1605 C C . TYR A 1 200 ? 12.43 23.172 -2.611 1 94.06 200 TYR A C 1
ATOM 1607 O O . TYR A 1 200 ? 13.195 22.797 -1.724 1 94.06 200 TYR A O 1
ATOM 1615 N N . PHE A 1 201 ? 12.703 23.219 -3.887 1 90.62 201 PHE A N 1
ATOM 1616 C CA . PHE A 1 201 ? 14.055 22.906 -4.328 1 90.62 201 PHE A CA 1
ATOM 1617 C C . PHE A 1 201 ? 14.883 24.172 -4.488 1 90.62 201 PHE A C 1
ATOM 1619 O O . PHE A 1 201 ? 15.344 24.484 -5.59 1 90.62 201 PHE A O 1
ATOM 1626 N N . THR A 1 202 ? 15.039 24.844 -3.486 1 81.25 202 THR A N 1
ATOM 1627 C CA . THR A 1 202 ? 15.828 26.078 -3.559 1 81.25 202 THR A CA 1
ATOM 1628 C C . THR A 1 202 ? 17.312 25.75 -3.73 1 81.25 202 THR A C 1
ATOM 1630 O O . THR A 1 202 ? 17.781 24.688 -3.297 1 81.25 202 THR A O 1
ATOM 1633 N N . ASN A 1 203 ? 18 26.25 -4.816 1 62.38 203 ASN A N 1
ATOM 1634 C CA . ASN A 1 203 ? 19.281 26.078 -5.504 1 62.38 203 ASN A CA 1
ATOM 1635 C C . ASN A 1 203 ? 20.438 25.984 -4.516 1 62.38 203 ASN A C 1
ATOM 1637 O O . ASN A 1 203 ? 21.594 26.016 -4.914 1 62.38 203 ASN A O 1
ATOM 1641 N N . ASN A 1 204 ? 20.359 25.125 -3.615 1 58.59 204 ASN A N 1
ATOM 1642 C CA . ASN A 1 204 ? 21.625 25.297 -2.924 1 58.59 204 ASN A CA 1
ATOM 1643 C C . ASN A 1 204 ? 22.641 24.219 -3.344 1 58.59 204 ASN A C 1
ATOM 1645 O O . ASN A 1 204 ? 23.594 23.938 -2.613 1 58.59 204 ASN A O 1
ATOM 1649 N N . HIS A 1 205 ? 22.438 23.547 -4.648 1 65.12 205 HIS A N 1
ATOM 1650 C CA . HIS A 1 205 ? 23.484 22.547 -4.812 1 65.12 205 HIS A CA 1
ATOM 1651 C C . HIS A 1 205 ? 24.344 22.859 -6.031 1 65.12 205 HIS A C 1
ATOM 1653 O O . HIS A 1 205 ? 23.891 23.516 -6.969 1 65.12 205 HIS A O 1
ATOM 1659 N N . ASP A 1 206 ? 25.594 22.578 -5.895 1 67.5 206 ASP A N 1
ATOM 1660 C CA . ASP A 1 206 ? 26.625 22.875 -6.879 1 67.5 206 ASP A CA 1
ATOM 1661 C C . ASP A 1 206 ? 26.531 21.938 -8.078 1 67.5 206 ASP A C 1
ATOM 1663 O O . ASP A 1 206 ? 26.969 22.281 -9.18 1 67.5 206 ASP A O 1
ATOM 1667 N N . LYS A 1 207 ? 25.828 20.906 -8 1 77.06 207 LYS A N 1
ATOM 1668 C CA . LYS A 1 207 ? 25.922 19.891 -9.031 1 77.06 207 LYS A CA 1
ATOM 1669 C C . LYS A 1 207 ? 24.797 20.016 -10.047 1 77.06 207 LYS A C 1
ATOM 1671 O O . LYS A 1 207 ? 24.984 19.75 -11.234 1 77.06 207 LYS A O 1
ATOM 1676 N N . PHE A 1 208 ? 23.625 20.406 -9.594 1 83.38 208 PHE A N 1
ATOM 1677 C CA . PHE A 1 208 ? 22.438 20.453 -10.453 1 83.38 208 PHE A CA 1
ATOM 1678 C C . PHE A 1 208 ? 21.734 21.797 -10.32 1 83.38 208 PHE A C 1
ATOM 1680 O O . PHE A 1 208 ? 21.641 22.344 -9.227 1 83.38 208 PHE A O 1
ATOM 1687 N N . SER A 1 209 ? 21.344 22.25 -11.469 1 85.88 209 SER A N 1
ATOM 1688 C CA . SER A 1 209 ? 20.484 23.438 -11.422 1 85.88 209 SER A CA 1
ATOM 1689 C C . SER A 1 209 ? 19.156 23.125 -10.758 1 85.88 209 SER A C 1
ATOM 1691 O O . SER A 1 209 ? 18.797 21.953 -10.57 1 85.88 209 SER A O 1
ATOM 1693 N N . GLN A 1 210 ? 18.5 24.125 -10.391 1 89.06 210 GLN A N 1
ATOM 1694 C CA . GLN A 1 210 ? 17.172 23.953 -9.797 1 89.06 210 GLN A CA 1
ATOM 1695 C C . GLN A 1 210 ? 16.234 23.234 -10.766 1 89.06 210 GLN A C 1
ATOM 1697 O O . GLN A 1 210 ? 15.484 22.344 -10.359 1 89.06 210 GLN A O 1
ATOM 1702 N N . GLU A 1 211 ? 16.312 23.672 -11.961 1 88.12 211 GLU A N 1
ATOM 1703 C CA . GLU A 1 211 ? 15.453 23.094 -12.992 1 88.12 211 GLU A CA 1
ATOM 1704 C C . GLU A 1 211 ? 15.75 21.625 -13.188 1 88.12 211 GLU A C 1
ATOM 1706 O O . GLU A 1 211 ? 14.836 20.812 -13.367 1 88.12 211 GLU A O 1
ATOM 1711 N N . GLU A 1 212 ? 16.969 21.312 -13.125 1 85.62 212 GLU A N 1
ATOM 1712 C CA . GLU A 1 212 ? 17.391 19.922 -13.273 1 85.62 212 GLU A CA 1
ATOM 1713 C C . GLU A 1 212 ? 16.922 19.078 -12.086 1 85.62 212 GLU A C 1
ATOM 1715 O O . GLU A 1 212 ? 16.453 17.953 -12.258 1 85.62 212 GLU A O 1
ATOM 1720 N N . THR A 1 213 ? 17.031 19.641 -10.945 1 87.62 213 THR A N 1
ATOM 1721 C CA . THR A 1 213 ? 16.625 18.938 -9.734 1 87.62 213 THR A CA 1
ATOM 1722 C C . THR A 1 213 ? 15.125 18.688 -9.734 1 87.62 213 THR A C 1
ATOM 1724 O O . THR A 1 213 ? 14.664 17.594 -9.398 1 87.62 213 THR A O 1
ATOM 1727 N N . ILE A 1 214 ? 14.422 19.656 -10.133 1 90.81 214 ILE A N 1
ATOM 1728 C CA . ILE A 1 214 ? 12.969 19.531 -10.188 1 90.81 214 ILE A CA 1
ATOM 1729 C C . ILE A 1 214 ? 12.578 18.469 -11.203 1 90.81 214 ILE A C 1
ATOM 1731 O O . ILE A 1 214 ? 11.703 17.641 -10.93 1 90.81 214 ILE A O 1
ATOM 1735 N N . SER A 1 215 ? 13.234 18.484 -12.297 1 86.94 215 SER A N 1
ATOM 1736 C CA . SER A 1 215 ? 12.938 17.5 -13.336 1 86.94 215 SER A CA 1
ATOM 1737 C C . SER A 1 215 ? 13.25 16.078 -12.867 1 86.94 215 SER A C 1
ATOM 1739 O O . SER A 1 215 ? 12.531 15.133 -13.195 1 86.94 215 SER A O 1
ATOM 1741 N N . MET A 1 216 ? 14.281 15.992 -12.086 1 83.75 216 MET A N 1
ATOM 1742 C CA . MET A 1 216 ? 14.734 14.695 -11.586 1 83.75 216 MET A CA 1
ATOM 1743 C C . MET A 1 216 ? 13.703 14.086 -10.641 1 83.75 216 MET A C 1
ATOM 1745 O O . MET A 1 216 ? 13.523 12.867 -10.609 1 83.75 216 MET A O 1
ATOM 1749 N N . PHE A 1 217 ? 12.969 14.906 -9.883 1 87.88 217 PHE A N 1
ATOM 1750 C CA . PHE A 1 217 ? 12.125 14.375 -8.812 1 87.88 217 PHE A CA 1
ATOM 1751 C C . PHE A 1 217 ? 10.656 14.68 -9.078 1 87.88 217 PHE A C 1
ATOM 1753 O O . PHE A 1 217 ? 9.797 14.398 -8.242 1 87.88 217 PHE A O 1
ATOM 1760 N N . ALA A 1 218 ? 10.344 15.203 -10.219 1 86.44 218 ALA A N 1
ATOM 1761 C CA . ALA A 1 218 ? 8.984 15.633 -10.555 1 86.44 218 ALA A CA 1
ATOM 1762 C C . ALA A 1 218 ? 8 14.469 -10.438 1 86.44 218 ALA A C 1
ATOM 1764 O O . ALA A 1 218 ? 6.875 14.648 -9.953 1 86.44 218 ALA A O 1
ATOM 1765 N N . GLN A 1 219 ? 8.422 13.367 -10.82 1 83.88 219 GLN A N 1
ATOM 1766 C CA . GLN A 1 219 ? 7.535 12.211 -10.828 1 83.88 219 GLN A CA 1
ATOM 1767 C C . GLN A 1 219 ? 7.168 11.789 -9.406 1 83.88 219 GLN A C 1
ATOM 1769 O O . GLN A 1 219 ? 6.035 11.391 -9.141 1 83.88 219 GLN A O 1
ATOM 1774 N N . GLN A 1 220 ? 8.109 11.875 -8.508 1 87.38 220 GLN A N 1
ATOM 1775 C CA . GLN A 1 220 ? 7.859 11.484 -7.121 1 87.38 220 GLN A CA 1
ATOM 1776 C C . GLN A 1 220 ? 6.812 12.391 -6.48 1 87.38 220 GLN A C 1
ATOM 1778 O O . GLN A 1 220 ? 5.945 11.922 -5.738 1 87.38 220 GLN A O 1
ATOM 1783 N N . PHE A 1 221 ? 6.863 13.641 -6.828 1 92.5 221 PHE A N 1
ATOM 1784 C CA . PHE A 1 221 ? 5.902 14.578 -6.25 1 92.5 221 PHE A CA 1
ATOM 1785 C C . PHE A 1 221 ? 4.555 14.469 -6.953 1 92.5 221 PHE A C 1
ATOM 1787 O O . PHE A 1 221 ? 3.51 14.711 -6.344 1 92.5 221 PHE A O 1
ATOM 1794 N N . GLN A 1 222 ? 4.641 14.062 -8.188 1 88.81 222 GLN A N 1
ATOM 1795 C CA . GLN A 1 222 ? 3.398 13.789 -8.898 1 88.81 222 GLN A CA 1
ATOM 1796 C C . GLN A 1 222 ? 2.662 12.602 -8.281 1 88.81 222 GLN A C 1
ATOM 1798 O O . GLN A 1 222 ? 1.433 12.609 -8.188 1 88.81 222 GLN A O 1
ATOM 1803 N N . VAL A 1 223 ? 3.385 11.625 -7.863 1 89.44 223 VAL A N 1
ATOM 1804 C CA . VAL A 1 223 ? 2.795 10.438 -7.242 1 89.44 223 VAL A CA 1
ATOM 1805 C C . VAL A 1 223 ? 2.146 10.828 -5.914 1 89.44 223 VAL A C 1
ATOM 1807 O O . VAL A 1 223 ? 1.095 10.297 -5.551 1 89.44 223 VAL A O 1
ATOM 1810 N N . LEU A 1 224 ? 2.74 11.75 -5.141 1 93.56 224 LEU A N 1
ATOM 1811 C CA . LEU A 1 224 ? 2.129 12.234 -3.904 1 93.56 224 LEU A CA 1
ATOM 1812 C C . LEU A 1 224 ? 0.781 12.883 -4.184 1 93.56 224 LEU A C 1
ATOM 1814 O O . LEU A 1 224 ? -0.18 12.68 -3.439 1 93.56 224 LEU A O 1
ATOM 1818 N N . ARG A 1 225 ? 0.741 13.578 -5.266 1 92 225 ARG A N 1
ATOM 1819 C CA . ARG A 1 225 ? -0.491 14.258 -5.645 1 92 225 ARG A CA 1
ATOM 1820 C C . ARG A 1 225 ? -1.573 13.258 -6.039 1 92 225 ARG A C 1
ATOM 1822 O O . ARG A 1 225 ? -2.65 13.234 -5.438 1 92 225 ARG A O 1
ATOM 1829 N N . THR A 1 226 ? -1.239 12.383 -6.906 1 88.5 226 THR A N 1
ATOM 1830 C CA . THR A 1 226 ? -2.24 11.5 -7.496 1 88.5 226 THR A CA 1
ATOM 1831 C C . THR A 1 226 ? -2.629 10.398 -6.52 1 88.5 226 THR A C 1
ATOM 1833 O O . THR A 1 226 ? -3.762 9.914 -6.543 1 88.5 226 THR A O 1
ATOM 1836 N N . CYS A 1 227 ? -1.729 10.062 -5.613 1 91.69 227 CYS A N 1
ATOM 1837 C CA . CYS A 1 227 ? -1.977 8.906 -4.766 1 91.69 227 CYS A CA 1
ATOM 1838 C C . CYS A 1 227 ? -2.545 9.328 -3.416 1 91.69 227 CYS A C 1
ATOM 1840 O O . CYS A 1 227 ? -3.184 8.531 -2.727 1 91.69 227 CYS A O 1
ATOM 1842 N N . ILE A 1 228 ? -2.283 10.586 -3.018 1 94.81 228 ILE A N 1
ATOM 1843 C CA . ILE A 1 228 ? -2.73 10.945 -1.676 1 94.81 228 ILE A CA 1
ATOM 1844 C C . ILE A 1 228 ? -3.621 12.188 -1.742 1 94.81 228 ILE A C 1
ATOM 1846 O O . ILE A 1 228 ? -4.828 12.102 -1.501 1 94.81 228 ILE A O 1
ATOM 1850 N N . THR A 1 229 ? -3.127 13.312 -2.227 1 94.88 229 THR A N 1
ATOM 1851 C CA . THR A 1 229 ? -3.85 14.578 -2.096 1 94.88 229 THR A CA 1
ATOM 1852 C C . THR A 1 229 ? -5.145 14.547 -2.904 1 94.88 229 THR A C 1
ATOM 1854 O O . THR A 1 229 ? -6.203 14.93 -2.406 1 94.88 229 THR A O 1
ATOM 1857 N N . HIS A 1 230 ? -5.051 14.008 -4.121 1 91.44 230 HIS A N 1
ATOM 1858 C CA . HIS A 1 230 ? -6.234 14.008 -4.973 1 91.44 230 HIS A CA 1
ATOM 1859 C C . HIS A 1 230 ? -7.309 13.078 -4.414 1 91.44 230 HIS A C 1
ATOM 1861 O O . HIS A 1 230 ? -8.477 13.461 -4.305 1 91.44 230 HIS A O 1
ATOM 1867 N N . PRO A 1 231 ? -6.926 11.883 -4.062 1 91.88 231 PRO A N 1
ATOM 1868 C CA . PRO A 1 231 ? -7.953 11 -3.51 1 91.88 231 PRO A CA 1
ATOM 1869 C C . PRO A 1 231 ? -8.586 11.562 -2.236 1 91.88 231 PRO A C 1
ATOM 1871 O O . PRO A 1 231 ? -9.797 11.43 -2.035 1 91.88 231 PRO A O 1
ATOM 1874 N N . LEU A 1 232 ? -7.832 12.18 -1.378 1 95.25 232 LEU A N 1
ATOM 1875 C CA . LEU A 1 232 ? -8.383 12.758 -0.156 1 95.25 232 LEU A CA 1
ATOM 1876 C C . LEU A 1 232 ? -9.391 13.852 -0.48 1 95.25 232 LEU A C 1
ATOM 1878 O O . LEU A 1 232 ? -10.43 13.961 0.177 1 95.25 232 LEU A O 1
ATOM 1882 N N . HIS A 1 233 ? -9.039 14.594 -1.475 1 93.44 233 HIS A N 1
ATOM 1883 C CA . HIS A 1 233 ? -9.922 15.68 -1.882 1 93.44 233 HIS A CA 1
ATOM 1884 C C . HIS A 1 233 ? -11.164 15.141 -2.59 1 93.44 233 HIS A C 1
ATOM 1886 O O . HIS A 1 233 ? -12.281 15.562 -2.289 1 93.44 233 HIS A O 1
ATOM 1892 N N . ALA A 1 234 ? -10.953 14.211 -3.529 1 89.88 234 ALA A N 1
ATOM 1893 C CA . ALA A 1 234 ? -12.055 13.656 -4.312 1 89.88 234 ALA A CA 1
ATOM 1894 C C . ALA A 1 234 ? -13.078 12.977 -3.41 1 89.88 234 ALA A C 1
ATOM 1896 O O . ALA A 1 234 ? -14.281 13.031 -3.666 1 89.88 234 ALA A O 1
ATOM 1897 N N . GLU A 1 235 ? -12.609 12.367 -2.328 1 93.31 235 GLU A N 1
ATOM 1898 C CA . GLU A 1 235 ? -13.492 11.609 -1.45 1 93.31 235 GLU A CA 1
ATOM 1899 C C . GLU A 1 235 ? -13.883 12.422 -0.22 1 93.31 235 GLU A C 1
ATOM 1901 O O . GLU A 1 235 ? -14.57 11.922 0.671 1 93.31 235 GLU A O 1
ATOM 1906 N N . ASN A 1 236 ? -13.461 13.672 -0.187 1 94.56 236 ASN A N 1
ATOM 1907 C CA . ASN A 1 236 ? -13.773 14.555 0.936 1 94.56 236 ASN A CA 1
ATOM 1908 C C . ASN A 1 236 ? -13.555 13.852 2.273 1 94.56 236 ASN A C 1
ATOM 1910 O O . ASN A 1 236 ? -14.461 13.781 3.1 1 94.56 236 ASN A O 1
ATOM 1914 N N . VAL A 1 237 ? -12.352 13.352 2.432 1 97.06 237 VAL A N 1
ATOM 1915 C CA . VAL A 1 237 ? -11.992 12.586 3.619 1 97.06 237 VAL A CA 1
ATOM 1916 C C . VAL A 1 237 ? -12.047 13.484 4.852 1 97.06 237 VAL A C 1
ATOM 1918 O O . VAL A 1 237 ? -11.547 14.609 4.824 1 97.06 237 VAL A O 1
ATOM 1921 N N . ASP A 1 238 ? -12.688 13.055 5.926 1 97.19 238 ASP A N 1
ATOM 1922 C CA . ASP A 1 238 ? -12.758 13.844 7.148 1 97.19 238 ASP A CA 1
ATOM 1923 C C . ASP A 1 238 ? -11.742 13.367 8.18 1 97.19 238 ASP A C 1
ATOM 1925 O O . ASP A 1 238 ? -10.891 12.523 7.875 1 97.19 238 ASP A O 1
ATOM 1929 N N . THR A 1 239 ? -11.742 13.898 9.344 1 97.38 239 THR A N 1
ATOM 1930 C CA . THR A 1 239 ? -10.719 13.656 10.359 1 97.38 239 THR A CA 1
ATOM 1931 C C . THR A 1 239 ? -10.781 12.211 10.844 1 97.38 239 THR A C 1
ATOM 1933 O O . THR A 1 239 ? -9.75 11.57 11.047 1 97.38 239 THR A O 1
ATOM 1936 N N . TYR A 1 240 ? -11.977 11.703 11.055 1 96.5 240 TYR A N 1
ATOM 1937 C CA . TYR A 1 240 ? -12.133 10.344 11.547 1 96.5 240 TYR A CA 1
ATOM 1938 C C . TYR A 1 240 ? -11.617 9.328 10.531 1 96.5 240 TYR A C 1
ATOM 1940 O O . TYR A 1 240 ? -10.992 8.336 10.898 1 96.5 240 TYR A O 1
ATOM 1948 N N . GLU A 1 241 ? -11.93 9.602 9.266 1 98.31 241 GLU A N 1
ATOM 1949 C CA . GLU A 1 241 ? -11.461 8.75 8.172 1 98.31 241 GLU A CA 1
ATOM 1950 C C . GLU A 1 241 ? -9.938 8.82 8.039 1 98.31 241 GLU A C 1
ATOM 1952 O O . GLU A 1 241 ? -9.281 7.801 7.84 1 98.31 241 GLU A O 1
ATOM 1957 N N . PHE A 1 242 ? -9.422 10.023 8.141 1 98.62 242 PHE A N 1
ATOM 1958 C CA . PHE A 1 242 ? -7.98 10.234 8.125 1 98.62 242 PHE A CA 1
ATOM 1959 C C . PHE A 1 242 ? -7.305 9.43 9.227 1 98.62 242 PHE A C 1
ATOM 1961 O O . PHE A 1 242 ? -6.312 8.734 8.984 1 98.62 242 PHE A O 1
ATOM 1968 N N . LEU A 1 243 ? -7.801 9.508 10.406 1 98.62 243 LEU A N 1
ATOM 1969 C CA . LEU A 1 243 ? -7.23 8.797 11.547 1 98.62 243 LEU A CA 1
ATOM 1970 C C . LEU A 1 243 ? -7.367 7.289 11.375 1 98.62 243 LEU A C 1
ATOM 1972 O O . LEU A 1 243 ? -6.465 6.535 11.75 1 98.62 243 LEU A O 1
ATOM 1976 N N . ALA A 1 244 ? -8.484 6.816 10.852 1 98.56 244 ALA A N 1
ATOM 1977 C CA . ALA A 1 244 ? -8.672 5.391 10.594 1 98.56 244 ALA A CA 1
ATOM 1978 C C . ALA A 1 244 ? -7.641 4.867 9.602 1 98.56 244 ALA A C 1
ATOM 1980 O O . ALA A 1 244 ? -7.062 3.799 9.805 1 98.56 244 ALA A O 1
ATOM 1981 N N . LEU A 1 245 ? -7.402 5.621 8.508 1 98.38 245 LEU A N 1
ATOM 1982 C CA . LEU A 1 245 ? -6.387 5.246 7.531 1 98.38 245 LEU A CA 1
ATOM 1983 C C . LEU A 1 245 ? -5.016 5.129 8.188 1 98.38 245 LEU A C 1
ATOM 1985 O O . LEU A 1 245 ? -4.309 4.141 7.984 1 98.38 245 LEU A O 1
ATOM 1989 N N . ALA A 1 246 ? -4.688 6.125 8.961 1 98.38 246 ALA A N 1
ATOM 1990 C CA . ALA A 1 246 ? -3.398 6.129 9.648 1 98.38 246 ALA A CA 1
ATOM 1991 C C . ALA A 1 246 ? -3.285 4.945 10.609 1 98.38 246 ALA A C 1
ATOM 1993 O O . ALA A 1 246 ? -2.234 4.301 10.688 1 98.38 246 ALA A O 1
ATOM 1994 N N . ALA A 1 247 ? -4.344 4.688 11.344 1 98.06 247 ALA A N 1
ATOM 1995 C CA . ALA A 1 247 ? -4.328 3.607 12.328 1 98.06 247 ALA A CA 1
ATOM 1996 C C . ALA A 1 247 ? -4.164 2.25 11.648 1 98.06 247 ALA A C 1
ATOM 1998 O O . ALA A 1 247 ? -3.447 1.381 12.156 1 98.06 247 ALA A O 1
ATOM 1999 N N . ILE A 1 248 ? -4.805 2.061 10.555 1 97.06 248 ILE A N 1
ATOM 2000 C CA . ILE A 1 248 ? -4.707 0.792 9.844 1 97.06 248 ILE A CA 1
ATOM 2001 C C . ILE A 1 248 ? -3.287 0.602 9.312 1 97.06 248 ILE A C 1
ATOM 2003 O O . ILE A 1 248 ? -2.756 -0.511 9.336 1 97.06 248 ILE A O 1
ATOM 2007 N N . ILE A 1 249 ? -2.686 1.641 8.875 1 95.44 249 ILE A N 1
ATOM 2008 C CA . ILE A 1 249 ? -1.306 1.579 8.406 1 95.44 249 ILE A CA 1
ATOM 2009 C C . ILE A 1 249 ? -0.387 1.166 9.555 1 95.44 249 ILE A C 1
ATOM 2011 O O . ILE A 1 249 ? 0.529 0.362 9.367 1 95.44 249 ILE A O 1
ATOM 2015 N N . LEU A 1 250 ? -0.628 1.668 10.727 1 95.31 250 LEU A N 1
ATOM 2016 C CA . LEU A 1 250 ? 0.196 1.329 11.883 1 95.31 250 LEU A CA 1
ATOM 2017 C C . LEU A 1 250 ? 0.117 -0.162 12.188 1 95.31 250 LEU A C 1
ATOM 2019 O O . LEU A 1 250 ? 1.135 -0.796 12.477 1 95.31 250 LEU A O 1
ATOM 2023 N N . TRP A 1 251 ? -1.019 -0.667 12.188 1 92.88 251 TRP A N 1
ATOM 2024 C CA . TRP A 1 251 ? -1.249 -2.025 12.672 1 92.88 251 TRP A CA 1
ATOM 2025 C C . TRP A 1 251 ? -1.205 -3.025 11.523 1 92.88 251 TRP A C 1
ATOM 2027 O O . TRP A 1 251 ? -1.716 -4.141 11.641 1 92.88 251 TRP A O 1
ATOM 2037 N N . GLU A 1 252 ? -0.557 -2.59 10.516 1 84.25 252 GLU A N 1
ATOM 2038 C CA . GLU A 1 252 ? -0.362 -3.502 9.391 1 84.25 252 GLU A CA 1
ATOM 2039 C C . GLU A 1 252 ? 0.406 -4.75 9.82 1 84.25 252 GLU A C 1
ATOM 2041 O O . GLU A 1 252 ? 1.163 -4.715 10.797 1 84.25 252 GLU A O 1
ATOM 2046 N N . SER A 1 253 ? 0.344 -5.785 9.18 1 64.75 253 SER A N 1
ATOM 2047 C CA . SER A 1 253 ? 0.674 -7.16 9.531 1 64.75 253 SER A CA 1
ATOM 2048 C C . SER A 1 253 ? 2.178 -7.402 9.477 1 64.75 253 SER A C 1
ATOM 2050 O O . SER A 1 253 ? 2.631 -8.547 9.5 1 64.75 253 SER A O 1
ATOM 2052 N N . ASP A 1 254 ? 2.945 -6.594 9.672 1 69.06 254 ASP A N 1
ATOM 2053 C CA . ASP A 1 254 ? 4.359 -6.961 9.648 1 69.06 254 ASP A CA 1
ATOM 2054 C C . ASP A 1 254 ? 4.902 -7.133 11.062 1 69.06 254 ASP A C 1
ATOM 2056 O O . ASP A 1 254 ? 6.035 -6.734 11.352 1 69.06 254 ASP A O 1
ATOM 2060 N N . LEU A 1 255 ? 4.16 -7.668 11.852 1 68.81 255 LEU A N 1
ATOM 2061 C CA . LEU A 1 255 ? 4.598 -7.91 13.219 1 68.81 255 LEU A CA 1
ATOM 2062 C C . LEU A 1 255 ? 5.203 -9.305 13.352 1 68.81 255 LEU A C 1
ATOM 2064 O O . LEU A 1 255 ? 4.617 -10.289 12.898 1 68.81 255 LEU A O 1
ATOM 2068 N N . GLU A 1 256 ? 6.453 -9.305 13.477 1 62.84 256 GLU A N 1
ATOM 2069 C CA . GLU A 1 256 ? 7.105 -10.594 13.711 1 62.84 256 GLU A CA 1
ATOM 2070 C C . GLU A 1 256 ? 6.684 -11.203 15.047 1 62.84 256 GLU A C 1
ATOM 2072 O O . GLU A 1 256 ? 6.895 -10.602 16.094 1 62.84 256 GLU A O 1
ATOM 2077 N N . ALA A 1 257 ? 5.949 -12.141 14.961 1 57.69 257 ALA A N 1
ATOM 2078 C CA . ALA A 1 257 ? 5.434 -12.805 16.156 1 57.69 257 ALA A CA 1
ATOM 2079 C C . ALA A 1 257 ? 6.57 -13.375 17 1 57.69 257 ALA A C 1
ATOM 2081 O O . ALA A 1 257 ? 6.473 -13.43 18.219 1 57.69 257 ALA A O 1
ATOM 2082 N N . ASP A 1 258 ? 7.629 -13.727 16.359 1 57.22 258 ASP A N 1
ATOM 2083 C CA . ASP A 1 258 ? 8.617 -14.508 17.094 1 57.22 258 ASP A CA 1
ATOM 2084 C C . ASP A 1 258 ? 9.344 -13.648 18.125 1 57.22 258 ASP A C 1
ATOM 2086 O O . ASP A 1 258 ? 9.789 -14.148 19.156 1 57.22 258 ASP A O 1
ATOM 2090 N N . LEU A 1 259 ? 9.383 -12.562 17.797 1 61.22 259 LEU A N 1
ATOM 2091 C CA . LEU A 1 259 ? 10.203 -11.766 18.703 1 61.22 259 LEU A CA 1
ATOM 2092 C C . LEU A 1 259 ? 9.344 -11.109 19.781 1 61.22 259 LEU A C 1
ATOM 2094 O O . LEU A 1 259 ? 9.797 -10.922 20.922 1 61.22 259 LEU A O 1
ATOM 2098 N N . ASP A 1 260 ? 8.18 -11 19.328 1 65.38 260 ASP A N 1
ATOM 2099 C CA . ASP A 1 260 ? 7.336 -10.336 20.312 1 65.38 260 ASP A CA 1
ATOM 2100 C C . ASP A 1 260 ? 6.375 -11.328 20.969 1 65.38 260 ASP A C 1
ATOM 2102 O O . ASP A 1 260 ? 6.645 -12.531 21 1 65.38 260 ASP A O 1
ATOM 2106 N N . ARG A 1 261 ? 5.297 -10.781 21.406 1 66.56 261 ARG A N 1
ATOM 2107 C CA . ARG A 1 261 ? 4.32 -11.602 22.109 1 66.56 261 ARG A CA 1
ATOM 2108 C C . ARG A 1 261 ? 3.602 -12.547 21.156 1 66.56 261 ARG A C 1
ATOM 2110 O O . ARG A 1 261 ? 3.424 -12.234 19.984 1 66.56 261 ARG A O 1
ATOM 2117 N N . GLN A 1 262 ? 3.551 -13.695 21.578 1 66.56 262 GLN A N 1
ATOM 2118 C CA . GLN A 1 262 ? 3.018 -14.82 20.812 1 66.56 262 GLN A CA 1
ATOM 2119 C C . GLN A 1 262 ? 1.765 -14.414 20.047 1 66.56 262 GLN A C 1
ATOM 2121 O O . GLN A 1 262 ? 1.522 -14.914 18.938 1 66.56 262 GLN A O 1
ATOM 2126 N N . ASN A 1 263 ? 1.133 -13.398 20.484 1 76.38 263 ASN A N 1
ATOM 2127 C CA . ASN A 1 263 ? -0.147 -13.109 19.844 1 76.38 263 ASN A CA 1
ATOM 2128 C C . ASN A 1 263 ? -0.147 -11.727 19.188 1 76.38 263 ASN A C 1
ATOM 2130 O O . ASN A 1 263 ? -1.205 -11.125 19 1 76.38 263 ASN A O 1
ATOM 2134 N N . ALA A 1 264 ? 1.011 -11.383 18.766 1 80.31 264 ALA A N 1
ATOM 2135 C CA . ALA A 1 264 ? 1.114 -10.023 18.25 1 80.31 264 ALA A CA 1
ATOM 2136 C C . ALA A 1 264 ? 0.343 -9.875 16.938 1 80.31 264 ALA A C 1
ATOM 2138 O O . ALA A 1 264 ? -0.305 -8.852 16.719 1 80.31 264 ALA A O 1
ATOM 2139 N N . GLN A 1 265 ? 0.401 -10.867 16.141 1 80.75 265 GLN A N 1
ATOM 2140 C CA . GLN A 1 265 ? -0.296 -10.828 14.852 1 80.75 265 GLN A CA 1
ATOM 2141 C C . GLN A 1 265 ? -1.81 -10.836 15.047 1 80.75 265 GLN A C 1
ATOM 2143 O O . GLN A 1 265 ? -2.533 -10.109 14.359 1 80.75 265 GLN A O 1
ATOM 2148 N N . GLU A 1 266 ? -2.207 -11.609 15.938 1 82.88 266 GLU A N 1
ATOM 2149 C CA . GLU A 1 266 ? -3.633 -11.68 16.25 1 82.88 266 GLU A CA 1
ATOM 2150 C C . GLU A 1 266 ? -4.133 -10.375 16.859 1 82.88 266 GLU A C 1
ATOM 2152 O O . GLU A 1 266 ? -5.246 -9.938 16.562 1 82.88 266 GLU A O 1
ATOM 2157 N N . GLU A 1 267 ? -3.314 -9.844 17.672 1 84.31 267 GLU A N 1
ATOM 2158 C CA . GLU A 1 267 ? -3.67 -8.562 18.281 1 84.31 267 GLU A CA 1
ATOM 2159 C C . GLU A 1 267 ? -3.783 -7.465 17.234 1 84.31 267 GLU A C 1
ATOM 2161 O O . GLU A 1 267 ? -4.645 -6.59 17.328 1 84.31 267 GLU A O 1
ATOM 2166 N N . ALA A 1 268 ? -2.947 -7.496 16.297 1 88.81 268 ALA A N 1
ATOM 2167 C CA . ALA A 1 268 ? -2.992 -6.52 15.211 1 88.81 268 ALA A CA 1
ATOM 2168 C C . ALA A 1 268 ? -4.27 -6.672 14.391 1 88.81 268 ALA A C 1
ATOM 2170 O O . ALA A 1 268 ? -4.879 -5.68 13.992 1 88.81 268 ALA A O 1
ATOM 2171 N N . ILE A 1 269 ? -4.645 -7.887 14.156 1 87.19 269 ILE A N 1
ATOM 2172 C CA . ILE A 1 269 ? -5.871 -8.172 13.422 1 87.19 269 ILE A CA 1
ATOM 2173 C C . ILE A 1 269 ? -7.074 -7.656 14.211 1 87.19 269 ILE A C 1
ATOM 2175 O O . ILE A 1 269 ? -7.969 -7.023 13.641 1 87.19 269 ILE A O 1
ATOM 2179 N N . GLN A 1 270 ? -7.066 -7.879 15.484 1 89 270 GLN A N 1
ATOM 2180 C CA . GLN A 1 270 ? -8.164 -7.426 16.344 1 89 270 GLN A CA 1
ATOM 2181 C C . GLN A 1 270 ? -8.234 -5.902 16.375 1 89 270 GLN A C 1
ATOM 2183 O O . GLN A 1 270 ? -9.32 -5.328 16.391 1 89 270 GLN A O 1
ATOM 2188 N N . MET A 1 271 ? -7.059 -5.332 16.422 1 93.5 271 MET A N 1
ATOM 2189 C CA . MET A 1 271 ? -7.008 -3.873 16.453 1 93.5 271 MET A CA 1
ATOM 2190 C C . MET A 1 271 ? -7.555 -3.289 15.156 1 93.5 271 MET A C 1
ATOM 2192 O O . MET A 1 271 ? -8.336 -2.334 15.18 1 93.5 271 MET A O 1
ATOM 2196 N N . ARG A 1 272 ? -7.219 -3.818 14.055 1 94.75 272 ARG A N 1
ATOM 2197 C CA . ARG A 1 272 ? -7.738 -3.352 12.781 1 94.75 272 ARG A CA 1
ATOM 2198 C C . ARG A 1 272 ? -9.25 -3.521 12.703 1 94.75 272 ARG A C 1
ATOM 2200 O O . ARG A 1 272 ? -9.961 -2.639 12.219 1 94.75 272 ARG A O 1
ATOM 2207 N N . ASN A 1 273 ? -9.719 -4.637 13.188 1 92.88 273 ASN A N 1
ATOM 2208 C CA . ASN A 1 273 ? -11.156 -4.859 13.203 1 92.88 273 ASN A CA 1
ATOM 2209 C C . ASN A 1 273 ? -11.875 -3.844 14.086 1 92.88 273 ASN A C 1
ATOM 2211 O O . ASN A 1 273 ? -12.961 -3.371 13.75 1 92.88 273 ASN A O 1
ATOM 2215 N N . ALA A 1 274 ? -11.242 -3.592 15.195 1 95.88 274 ALA A N 1
ATOM 2216 C CA . ALA A 1 274 ? -11.82 -2.602 16.094 1 95.88 274 ALA A CA 1
ATOM 2217 C C . ALA A 1 274 ? -11.891 -1.228 15.43 1 95.88 274 ALA A C 1
ATOM 2219 O O . ALA A 1 274 ? -12.875 -0.505 15.586 1 95.88 274 ALA A O 1
ATOM 2220 N N . ILE A 1 275 ? -10.883 -0.882 14.742 1 97.56 275 ILE A N 1
ATOM 2221 C CA . ILE A 1 275 ? -10.828 0.391 14.023 1 97.56 275 ILE A CA 1
ATOM 2222 C C . ILE A 1 275 ? -11.938 0.443 12.977 1 97.56 275 ILE A C 1
ATOM 2224 O O . ILE A 1 275 ? -12.633 1.454 12.852 1 97.56 275 ILE A O 1
ATOM 2228 N N . ILE A 1 276 ? -12.109 -0.594 12.25 1 96.62 276 ILE A N 1
ATOM 2229 C CA . ILE A 1 276 ? -13.117 -0.674 11.195 1 96.62 276 ILE A CA 1
ATOM 2230 C C . ILE A 1 276 ? -14.516 -0.6 11.812 1 96.62 276 ILE A C 1
ATOM 2232 O O . ILE A 1 276 ? -15.391 0.092 11.289 1 96.62 276 ILE A O 1
ATOM 2236 N N . ARG A 1 277 ? -14.703 -1.247 12.922 1 95.38 277 ARG A N 1
ATOM 2237 C CA . ARG A 1 277 ? -15.984 -1.182 13.609 1 95.38 277 ARG A CA 1
ATOM 2238 C C . ARG A 1 277 ? -16.281 0.24 14.078 1 95.38 277 ARG A C 1
ATOM 2240 O O . ARG A 1 277 ? -17.422 0.708 13.961 1 95.38 277 ARG A O 1
ATOM 2247 N N . ASP A 1 278 ? -15.266 0.839 14.617 1 95.88 278 ASP A N 1
ATOM 2248 C CA . ASP A 1 278 ? -15.438 2.219 15.055 1 95.88 278 ASP A CA 1
ATOM 2249 C C . ASP A 1 278 ? -15.836 3.123 13.891 1 95.88 278 ASP A C 1
ATOM 2251 O O . ASP A 1 278 ? -16.688 3.994 14.039 1 95.88 278 ASP A O 1
ATOM 2255 N N . LEU A 1 279 ? -15.203 2.936 12.773 1 96.69 279 LEU A N 1
ATOM 2256 C CA . LEU A 1 279 ? -15.492 3.756 11.602 1 96.69 279 LEU A CA 1
ATOM 2257 C C . LEU A 1 279 ? -16.906 3.494 11.094 1 96.69 279 LEU A C 1
ATOM 2259 O O . LEU A 1 279 ? -17.609 4.426 10.688 1 96.69 279 LEU A O 1
ATOM 2263 N N . LEU A 1 280 ? -17.281 2.264 11.133 1 93.75 280 LEU A N 1
ATOM 2264 C CA . LEU A 1 280 ? -18.641 1.906 10.727 1 93.75 280 LEU A CA 1
ATOM 2265 C C . LEU A 1 280 ? -19.672 2.545 11.656 1 93.75 280 LEU A C 1
ATOM 2267 O O . LEU A 1 280 ? -20.688 3.059 11.195 1 93.75 280 LEU A O 1
ATOM 2271 N N . PHE A 1 281 ? -19.375 2.51 12.914 1 94 281 PHE A N 1
ATOM 2272 C CA . PHE A 1 281 ? -20.266 3.141 13.891 1 94 281 PHE A CA 1
ATOM 2273 C C . PHE A 1 281 ? -20.359 4.641 13.648 1 94 281 PHE A C 1
ATOM 2275 O O . PHE A 1 281 ? -21.438 5.23 13.742 1 94 281 PHE A O 1
ATOM 2282 N N . TYR A 1 282 ? -19.25 5.203 13.367 1 94.75 282 TYR A N 1
ATOM 2283 C CA . TYR A 1 282 ? -19.203 6.625 13.047 1 94.75 282 TYR A CA 1
ATOM 2284 C C . TYR A 1 282 ? -20.109 6.941 11.859 1 94.75 282 TYR A C 1
ATOM 2286 O O . TYR A 1 282 ? -20.922 7.871 11.914 1 94.75 282 TYR A O 1
ATOM 2294 N N . TYR A 1 283 ? -20 6.137 10.758 1 93 283 TYR A N 1
ATOM 2295 C CA . TYR A 1 283 ? -20.812 6.352 9.57 1 93 283 TYR A CA 1
ATOM 2296 C C . TYR A 1 283 ? -22.297 6.203 9.891 1 93 283 TYR A C 1
ATOM 2298 O O . TYR A 1 283 ? -23.125 6.977 9.406 1 93 283 TYR A O 1
ATOM 2306 N N . GLN A 1 284 ? -22.562 5.215 10.68 1 89.62 284 GLN A N 1
ATOM 2307 C CA . GLN A 1 284 ? -23.953 4.961 11.047 1 89.62 284 GLN A CA 1
ATOM 2308 C C . GLN A 1 284 ? -24.516 6.102 11.891 1 89.62 284 GLN A C 1
ATOM 2310 O O . GLN A 1 284 ? -25.672 6.469 11.75 1 89.62 284 GLN A O 1
ATOM 2315 N N . SER A 1 285 ? -23.688 6.648 12.75 1 90.12 285 SER A N 1
ATOM 2316 C CA . SER A 1 285 ? -24.125 7.715 13.641 1 90.12 285 SER A CA 1
ATOM 2317 C C . SER A 1 285 ? -24.375 9.008 12.875 1 90.12 285 SER A C 1
ATOM 2319 O O . SER A 1 285 ? -25.25 9.797 13.242 1 90.12 285 SER A O 1
ATOM 2321 N N . MET A 1 286 ? -23.578 9.25 11.867 1 90.62 286 MET A N 1
ATOM 2322 C CA . MET A 1 286 ? -23.75 10.445 11.055 1 90.62 286 MET A CA 1
ATOM 2323 C C . MET A 1 286 ? -25.016 10.344 10.203 1 90.62 286 MET A C 1
ATOM 2325 O O . MET A 1 286 ? -25.656 11.359 9.906 1 90.62 286 MET A O 1
ATOM 2329 N N . ASN A 1 287 ? -25.375 9.211 9.711 1 87.31 287 ASN A N 1
ATOM 2330 C CA . ASN A 1 287 ? -26.578 8.898 8.945 1 87.31 287 ASN A CA 1
ATOM 2331 C C . ASN A 1 287 ? -26.672 9.734 7.676 1 87.31 287 ASN A C 1
ATOM 2333 O O . ASN A 1 287 ? -27.75 10.211 7.316 1 87.31 287 ASN A O 1
ATOM 2337 N N . ILE A 1 288 ? -25.609 9.992 7.105 1 89.62 288 ILE A N 1
ATOM 2338 C CA . ILE A 1 288 ? -25.609 10.805 5.895 1 89.62 288 ILE A CA 1
ATOM 2339 C C . ILE A 1 288 ? -25.281 9.93 4.688 1 89.62 288 ILE A C 1
ATOM 2341 O O . ILE A 1 288 ? -25.516 10.328 3.543 1 89.62 288 ILE A O 1
ATOM 2345 N N . TYR A 1 289 ? -24.75 8.758 4.945 1 87.12 289 TYR A N 1
ATOM 2346 C CA . TYR A 1 289 ? -24.375 7.867 3.855 1 87.12 289 TYR A CA 1
ATOM 2347 C C . TYR A 1 289 ? -25.453 6.809 3.623 1 87.12 289 TYR A C 1
ATOM 2349 O O . TYR A 1 289 ? -25.891 6.152 4.566 1 87.12 289 TYR A O 1
ATOM 2357 N N . ASP A 1 290 ? -25.875 6.715 2.383 1 84.25 290 ASP A N 1
ATOM 2358 C CA . ASP A 1 290 ? -26.875 5.703 2.025 1 84.25 290 ASP A CA 1
ATOM 2359 C C . ASP A 1 290 ? -26.312 4.297 2.215 1 84.25 290 ASP A C 1
ATOM 2361 O O . ASP A 1 290 ? -27.031 3.396 2.67 1 84.25 290 ASP A O 1
ATOM 2365 N N . ASP A 1 291 ? -25.156 4.145 1.855 1 89.38 291 ASP A N 1
ATOM 2366 C CA . ASP A 1 291 ? -24.469 2.865 1.973 1 89.38 291 ASP A CA 1
ATOM 2367 C C . ASP A 1 291 ? -23.156 3.018 2.744 1 89.38 291 ASP A C 1
ATOM 2369 O O . ASP A 1 291 ? -22.125 3.324 2.158 1 89.38 291 ASP A O 1
ATOM 2373 N N . VAL A 1 292 ? -23.234 2.686 4.023 1 90.75 292 VAL A N 1
ATOM 2374 C CA . VAL A 1 292 ? -22.094 2.879 4.91 1 90.75 292 VAL A CA 1
ATOM 2375 C C . VAL A 1 292 ? -20.969 1.927 4.52 1 90.75 292 VAL A C 1
ATOM 2377 O O . VAL A 1 292 ? -19.781 2.268 4.637 1 90.75 292 VAL A O 1
ATOM 2380 N N . ALA A 1 293 ? -21.344 0.732 4.043 1 91.38 293 ALA A N 1
ATOM 2381 C CA . ALA A 1 293 ? -20.344 -0.24 3.621 1 91.38 293 ALA A CA 1
ATOM 2382 C C . ALA A 1 293 ? -19.578 0.257 2.396 1 91.38 293 ALA A C 1
ATOM 2384 O O . ALA A 1 293 ? -18.359 0.078 2.301 1 91.38 293 ALA A O 1
ATOM 2385 N N . LEU A 1 294 ? -20.281 0.863 1.489 1 92.75 294 LEU A N 1
ATOM 2386 C CA . LEU A 1 294 ? -19.641 1.405 0.3 1 92.75 294 LEU A CA 1
ATOM 2387 C C . LEU A 1 294 ? -18.688 2.543 0.668 1 92.75 294 LEU A C 1
ATOM 2389 O O . LEU A 1 294 ? -17.594 2.648 0.116 1 92.75 294 LEU A O 1
ATOM 2393 N N . ARG A 1 295 ? -19.141 3.416 1.562 1 95.94 295 ARG A N 1
ATOM 2394 C CA . ARG A 1 295 ? -18.281 4.508 2.014 1 95.94 295 ARG A CA 1
ATOM 2395 C C . ARG A 1 295 ? -17 3.971 2.641 1 95.94 295 ARG A C 1
ATOM 2397 O O . ARG A 1 295 ? -15.906 4.457 2.344 1 95.94 295 ARG A O 1
ATOM 2404 N N . LEU A 1 296 ? -17.172 2.963 3.488 1 96.88 296 LEU A N 1
ATOM 2405 C CA . LEU A 1 296 ? -16.031 2.324 4.117 1 96.88 296 LEU A CA 1
ATOM 2406 C C . LEU A 1 296 ? -15.07 1.78 3.066 1 96.88 296 LEU A C 1
ATOM 2408 O O . LEU A 1 296 ? -13.859 2.025 3.137 1 96.88 296 LEU A O 1
ATOM 2412 N N . GLY A 1 297 ? -15.625 1.057 2.127 1 95.69 297 GLY A N 1
ATOM 2413 C CA . GLY A 1 297 ? -14.797 0.487 1.073 1 95.69 297 GLY A CA 1
ATOM 2414 C C . GLY A 1 297 ? -14.047 1.533 0.271 1 95.69 297 GLY A C 1
ATOM 2415 O O . GLY A 1 297 ? -12.875 1.349 -0.058 1 95.69 297 GLY A O 1
ATOM 2416 N N . THR A 1 298 ? -14.703 2.611 -0.021 1 94.12 298 THR A N 1
ATOM 2417 C CA . THR A 1 298 ? -14.109 3.699 -0.792 1 94.12 298 THR A CA 1
ATOM 2418 C C . THR A 1 298 ? -12.914 4.297 -0.055 1 94.12 298 THR A C 1
ATOM 2420 O O . THR A 1 298 ? -11.852 4.512 -0.649 1 94.12 298 THR A O 1
ATOM 2423 N N . ILE A 1 299 ? -13.055 4.484 1.196 1 97.12 299 ILE A N 1
ATOM 2424 C CA . ILE A 1 299 ? -12.008 5.109 1.995 1 97.12 299 ILE A CA 1
ATOM 2425 C C . ILE A 1 299 ? -10.836 4.145 2.15 1 97.12 299 ILE A C 1
ATOM 2427 O O . ILE A 1 299 ? -9.68 4.539 1.999 1 97.12 299 ILE A O 1
ATOM 2431 N N . LEU A 1 300 ? -11.133 2.9 2.408 1 96.81 300 LEU A N 1
ATOM 2432 C CA . LEU A 1 300 ? -10.07 1.928 2.645 1 96.81 300 LEU A CA 1
ATOM 2433 C C . LEU A 1 300 ? -9.328 1.608 1.35 1 96.81 300 LEU A C 1
ATOM 2435 O O . LEU A 1 300 ? -8.172 1.188 1.38 1 96.81 300 LEU A O 1
ATOM 2439 N N . SER A 1 301 ? -9.977 1.862 0.234 1 94.88 301 SER A N 1
ATOM 2440 C CA . SER A 1 301 ? -9.344 1.583 -1.054 1 94.88 301 SER A CA 1
ATOM 2441 C C . SER A 1 301 ? -8.234 2.584 -1.356 1 94.88 301 SER A C 1
ATOM 2443 O O . SER A 1 301 ? -7.477 2.404 -2.309 1 94.88 301 SER A O 1
ATOM 2445 N N . ILE A 1 302 ? -8.055 3.598 -0.528 1 95.31 302 ILE A N 1
ATOM 2446 C CA . ILE A 1 302 ? -7 4.59 -0.691 1 95.31 302 ILE A CA 1
ATOM 2447 C C . ILE A 1 302 ? -5.699 4.055 -0.095 1 95.31 302 ILE A C 1
ATOM 2449 O O . ILE A 1 302 ? -4.613 4.559 -0.404 1 95.31 302 ILE A O 1
ATOM 2453 N N . LEU A 1 303 ? -5.715 3.053 0.711 1 95.69 303 LEU A N 1
ATOM 2454 C CA . LEU A 1 303 ? -4.617 2.57 1.539 1 95.69 303 LEU A CA 1
ATOM 2455 C C . LEU A 1 303 ? -3.432 2.148 0.676 1 95.69 303 LEU A C 1
ATOM 2457 O O . LEU A 1 303 ? -2.295 2.547 0.936 1 95.69 303 LEU A O 1
ATOM 2461 N N . PRO A 1 304 ? -3.682 1.378 -0.35 1 92.19 304 PRO A N 1
ATOM 2462 C CA . PRO A 1 304 ? -2.514 0.957 -1.125 1 92.19 304 PRO A CA 1
ATOM 2463 C C . PRO A 1 304 ? -1.808 2.125 -1.81 1 92.19 304 PRO A C 1
ATOM 2465 O O . PRO A 1 304 ? -0.584 2.105 -1.97 1 92.19 304 PRO A O 1
ATOM 2468 N N . SER A 1 305 ? -2.574 3.113 -2.209 1 92.31 305 SER A N 1
ATOM 2469 C CA . SER A 1 305 ? -1.988 4.285 -2.85 1 92.31 305 SER A CA 1
ATOM 2470 C C . SER A 1 305 ? -1.121 5.074 -1.872 1 92.31 305 SER A C 1
ATOM 2472 O O . SER A 1 305 ? -0.095 5.637 -2.26 1 92.31 305 SER A O 1
ATOM 2474 N N . ILE A 1 306 ? -1.507 5.137 -0.648 1 94.88 306 ILE A N 1
ATOM 2475 C CA . ILE A 1 306 ? -0.709 5.805 0.374 1 94.88 306 ILE A CA 1
ATOM 2476 C C . ILE A 1 306 ? 0.63 5.09 0.533 1 94.88 306 ILE A C 1
ATOM 2478 O O . ILE A 1 306 ? 1.68 5.73 0.609 1 94.88 306 ILE A O 1
ATOM 2482 N N . GLN A 1 307 ? 0.555 3.816 0.57 1 91.62 307 GLN A N 1
ATOM 2483 C CA . GLN A 1 307 ? 1.774 3.025 0.703 1 91.62 307 GLN A CA 1
ATOM 2484 C C . GLN A 1 307 ? 2.686 3.211 -0.507 1 91.62 307 GLN A C 1
ATOM 2486 O O . GLN A 1 307 ? 3.906 3.293 -0.365 1 91.62 307 GLN A O 1
ATOM 2491 N N . ARG A 1 308 ? 2.115 3.24 -1.628 1 89.06 308 ARG A N 1
ATOM 2492 C CA . ARG A 1 308 ? 2.891 3.467 -2.842 1 89.06 308 ARG A CA 1
ATOM 2493 C C . ARG A 1 308 ? 3.594 4.82 -2.797 1 89.06 308 ARG A C 1
ATOM 2495 O O . ARG A 1 308 ? 4.777 4.922 -3.121 1 89.06 308 ARG A O 1
ATOM 2502 N N . ALA A 1 309 ? 2.844 5.812 -2.479 1 91.94 309 ALA A N 1
ATOM 2503 C CA . ALA A 1 309 ? 3.412 7.156 -2.4 1 91.94 309 ALA A CA 1
ATOM 2504 C C . ALA A 1 309 ? 4.543 7.211 -1.38 1 91.94 309 ALA A C 1
ATOM 2506 O O . ALA A 1 309 ? 5.559 7.875 -1.606 1 91.94 309 ALA A O 1
ATOM 2507 N N . SER A 1 310 ? 4.379 6.57 -0.287 1 91.25 310 SER A N 1
ATOM 2508 C CA . SER A 1 310 ? 5.402 6.539 0.754 1 91.25 310 SER A CA 1
ATOM 2509 C C . SER A 1 310 ? 6.68 5.875 0.254 1 91.25 310 SER A C 1
ATOM 2511 O O . SER A 1 310 ? 7.785 6.352 0.537 1 91.25 310 SER A O 1
ATOM 2513 N N . HIS A 1 311 ? 6.516 4.887 -0.483 1 85.75 311 HIS A N 1
ATOM 2514 C CA . HIS A 1 311 ? 7.676 4.188 -1.024 1 85.75 311 HIS A CA 1
ATOM 2515 C C . HIS A 1 311 ? 8.406 5.051 -2.047 1 85.75 311 HIS A C 1
ATOM 2517 O O . HIS A 1 311 ? 9.641 5.051 -2.094 1 85.75 311 HIS A O 1
ATOM 2523 N N . ARG A 1 312 ? 7.684 5.664 -2.869 1 85.94 312 ARG A N 1
ATOM 2524 C CA . ARG A 1 312 ? 8.305 6.547 -3.85 1 85.94 312 ARG A CA 1
ATOM 2525 C C . ARG A 1 312 ? 9.062 7.68 -3.166 1 85.94 312 ARG A C 1
ATOM 2527 O O . ARG A 1 312 ? 10.109 8.117 -3.652 1 85.94 312 ARG A O 1
ATOM 2534 N N . PHE A 1 313 ? 8.477 8.125 -2.115 1 88.94 313 PHE A N 1
ATOM 2535 C CA . PHE A 1 313 ? 9.141 9.195 -1.379 1 88.94 313 PHE A CA 1
ATOM 2536 C C . PHE A 1 313 ? 10.414 8.68 -0.708 1 88.94 313 PHE A C 1
ATOM 2538 O O . PHE A 1 313 ? 11.398 9.406 -0.604 1 88.94 313 PHE A O 1
ATOM 2545 N N . HIS A 1 314 ? 10.328 7.469 -0.284 1 83.88 314 HIS A N 1
ATOM 2546 C CA . HIS A 1 314 ? 11.531 6.828 0.247 1 83.88 314 HIS A CA 1
ATOM 2547 C C . HIS A 1 314 ? 12.633 6.766 -0.805 1 83.88 314 HIS A C 1
ATOM 2549 O O . HIS A 1 314 ? 13.789 7.062 -0.512 1 83.88 314 HIS A O 1
ATOM 2555 N N . GLU A 1 315 ? 12.297 6.355 -1.926 1 78.5 315 GLU A N 1
ATOM 2556 C CA . GLU A 1 315 ? 13.258 6.297 -3.025 1 78.5 315 GLU A CA 1
ATOM 2557 C C . GLU A 1 315 ? 13.836 7.676 -3.33 1 78.5 315 GLU A C 1
ATOM 2559 O O . GLU A 1 315 ? 15.031 7.809 -3.6 1 78.5 315 GLU A O 1
ATOM 2564 N N . TYR A 1 316 ? 12.969 8.609 -3.293 1 84.25 316 TYR A N 1
ATOM 2565 C CA . TYR A 1 316 ? 13.383 10 -3.486 1 84.25 316 TYR A CA 1
ATOM 2566 C C . TYR A 1 316 ? 14.43 10.406 -2.455 1 84.25 316 TYR A C 1
ATOM 2568 O O . TYR A 1 316 ? 15.453 11.008 -2.799 1 84.25 316 TYR A O 1
ATOM 2576 N N . MET A 1 317 ? 14.203 10.062 -1.265 1 82.88 317 MET A N 1
ATOM 2577 C CA . MET A 1 317 ? 15.125 10.406 -0.191 1 82.88 317 MET A CA 1
ATOM 2578 C C . MET A 1 317 ? 16.453 9.672 -0.354 1 82.88 317 MET A C 1
ATOM 2580 O O . MET A 1 317 ? 17.516 10.234 -0.096 1 82.88 317 MET A O 1
ATOM 2584 N N . GLU A 1 318 ? 16.422 8.469 -0.806 1 77.5 318 GLU A N 1
ATOM 2585 C CA . GLU A 1 318 ? 17.625 7.684 -1.019 1 77.5 318 GLU A CA 1
ATOM 2586 C C . GLU A 1 318 ? 18.469 8.25 -2.166 1 77.5 318 GLU A C 1
ATOM 2588 O O . GLU A 1 318 ? 19.688 8.328 -2.07 1 77.5 318 GLU A O 1
ATOM 2593 N N . ILE A 1 319 ? 17.812 8.555 -3.201 1 78.12 319 ILE A N 1
ATOM 2594 C CA . ILE A 1 319 ? 18.516 9.109 -4.355 1 78.12 319 ILE A CA 1
ATOM 2595 C C . ILE A 1 319 ? 19.172 10.438 -3.979 1 78.12 319 ILE A C 1
ATOM 2597 O O . ILE A 1 319 ? 20.312 10.711 -4.375 1 78.12 319 ILE A O 1
ATOM 2601 N N . LYS A 1 320 ? 18.469 11.18 -3.273 1 81.44 320 LYS A N 1
ATOM 2602 C CA . LYS A 1 320 ? 19.016 12.461 -2.824 1 81.44 320 LYS A CA 1
ATOM 2603 C C . LYS A 1 320 ? 20.266 12.25 -1.97 1 81.44 320 LYS A C 1
ATOM 2605 O O . LYS A 1 320 ? 21.234 13.016 -2.072 1 81.44 320 LYS A O 1
ATOM 2610 N N . ASN A 1 321 ? 20.203 11.281 -1.176 1 77.25 321 ASN A N 1
ATOM 2611 C CA . ASN A 1 321 ? 21.344 10.969 -0.331 1 77.25 321 ASN A CA 1
ATOM 2612 C C . ASN A 1 321 ? 22.516 10.43 -1.149 1 77.25 321 ASN A C 1
ATOM 2614 O O . ASN A 1 321 ? 23.672 10.797 -0.912 1 77.25 321 ASN A O 1
ATOM 2618 N N . LEU A 1 322 ? 22.203 9.609 -2.062 1 76.81 322 LEU A N 1
ATOM 2619 C CA . LEU A 1 322 ? 23.234 9.008 -2.9 1 76.81 322 LEU A CA 1
ATOM 2620 C C . LEU A 1 322 ? 23.922 10.062 -3.746 1 76.81 322 LEU A C 1
ATOM 2622 O O . LEU A 1 322 ? 25.141 9.984 -3.975 1 76.81 322 LEU A O 1
ATOM 2626 N N . LEU A 1 323 ? 23.172 10.977 -4.109 1 77.94 323 LEU A N 1
ATOM 2627 C CA . LEU A 1 323 ? 23.719 12.031 -4.961 1 77.94 323 LEU A CA 1
ATOM 2628 C C . LEU A 1 323 ? 24.297 13.164 -4.117 1 77.94 323 LEU A C 1
ATOM 2630 O O . LEU A 1 323 ? 24.828 14.133 -4.66 1 77.94 323 LEU A O 1
ATOM 2634 N N . ASN A 1 324 ? 24.125 13.008 -2.812 1 77.25 324 ASN A N 1
ATOM 2635 C CA . ASN A 1 324 ? 24.625 14.016 -1.876 1 77.25 324 ASN A CA 1
ATOM 2636 C C . ASN A 1 324 ? 24.047 15.398 -2.18 1 77.25 324 ASN A C 1
ATOM 2638 O O . ASN A 1 324 ? 24.797 16.375 -2.244 1 77.25 324 ASN A O 1
ATOM 2642 N N . LEU A 1 325 ? 22.859 15.352 -2.535 1 76.25 325 LEU A N 1
ATOM 2643 C CA . LEU A 1 325 ? 22.219 16.625 -2.842 1 76.25 325 LEU A CA 1
ATOM 2644 C C . LEU A 1 325 ? 21.969 17.422 -1.569 1 76.25 325 LEU A C 1
ATOM 2646 O O . LEU A 1 325 ? 22.062 18.656 -1.573 1 76.25 325 LEU A O 1
ATOM 2650 N N . TYR A 1 326 ? 21.594 16.625 -0.526 1 72.12 326 TYR A N 1
ATOM 2651 C CA . TYR A 1 326 ? 21.391 17.25 0.782 1 72.12 326 TYR A CA 1
ATOM 2652 C C . TYR A 1 326 ? 21.844 16.312 1.897 1 72.12 326 TYR A C 1
ATOM 2654 O O . TYR A 1 326 ? 21.703 15.094 1.788 1 72.12 326 TYR A O 1
ATOM 2662 N N . ALA A 1 327 ? 22.438 16.875 2.754 1 71.75 327 ALA A N 1
ATOM 2663 C CA . ALA A 1 327 ? 22.859 16.062 3.898 1 71.75 327 ALA A CA 1
ATOM 2664 C C . ALA A 1 327 ? 21.656 15.68 4.762 1 71.75 327 ALA A C 1
ATOM 2666 O O . ALA A 1 327 ? 20.969 16.547 5.309 1 71.75 327 ALA A O 1
ATOM 2667 N N . LEU A 1 328 ? 21.344 14.445 4.734 1 75.69 328 LEU A N 1
ATOM 2668 C CA . LEU A 1 328 ? 20.297 13.953 5.629 1 75.69 328 LEU A CA 1
ATOM 2669 C C . LEU A 1 328 ? 20.891 13.547 6.977 1 75.69 328 LEU A C 1
ATOM 2671 O O . LEU A 1 328 ? 21.875 12.805 7.031 1 75.69 328 LEU A O 1
ATOM 2675 N N . PRO A 1 329 ? 20.312 14.133 7.977 1 75 329 PRO A N 1
ATOM 2676 C CA . PRO A 1 329 ? 20.734 13.617 9.281 1 75 329 PRO A CA 1
ATOM 2677 C C . PRO A 1 329 ? 20.578 12.102 9.398 1 75 329 PRO A C 1
ATOM 2679 O O . PRO A 1 329 ? 19.625 11.531 8.875 1 75 329 PRO A O 1
ATOM 2682 N N . GLN A 1 330 ? 21.453 11.539 10.023 1 73.5 330 GLN A N 1
ATOM 2683 C CA . GLN A 1 330 ? 21.547 10.086 10.094 1 73.5 330 GLN A CA 1
ATOM 2684 C C . GLN A 1 330 ? 20.266 9.484 10.672 1 73.5 330 GLN A C 1
ATOM 2686 O O . GLN A 1 330 ? 19.812 8.438 10.219 1 73.5 330 GLN A O 1
ATOM 2691 N N . ASN A 1 331 ? 19.734 10.125 11.656 1 73.69 331 ASN A N 1
ATOM 2692 C CA . ASN A 1 331 ? 18.531 9.617 12.289 1 73.69 331 ASN A CA 1
ATOM 2693 C C . ASN A 1 331 ? 17.359 9.555 11.297 1 73.69 331 ASN A C 1
ATOM 2695 O O . ASN A 1 331 ? 16.594 8.594 11.297 1 73.69 331 ASN A O 1
ATOM 2699 N N . LEU A 1 332 ? 17.344 10.562 10.539 1 78.06 332 LEU A N 1
ATOM 2700 C CA . LEU A 1 332 ? 16.281 10.602 9.539 1 78.06 332 LEU A CA 1
ATOM 2701 C C . LEU A 1 332 ? 16.531 9.586 8.438 1 78.06 332 LEU A C 1
ATOM 2703 O O . LEU A 1 332 ? 15.594 8.953 7.941 1 78.06 332 LEU A O 1
ATOM 2707 N N . PHE A 1 333 ? 17.781 9.469 8.203 1 73.94 333 PHE A N 1
ATOM 2708 C CA . PHE A 1 333 ? 18.125 8.5 7.168 1 73.94 333 PHE A CA 1
ATOM 2709 C C . PHE A 1 333 ? 17.781 7.082 7.617 1 73.94 333 PHE A C 1
ATOM 2711 O O . PHE A 1 333 ? 17.266 6.285 6.828 1 73.94 333 PHE A O 1
ATOM 2718 N N . ASP A 1 334 ? 17.953 6.824 8.805 1 70.69 334 ASP A N 1
ATOM 2719 C CA . ASP A 1 334 ? 17.656 5.5 9.344 1 70.69 334 ASP A CA 1
ATOM 2720 C C . ASP A 1 334 ? 16.156 5.238 9.359 1 70.69 334 ASP A C 1
ATOM 2722 O O . ASP A 1 334 ? 15.719 4.102 9.195 1 70.69 334 ASP A O 1
ATOM 2726 N N . MET A 1 335 ? 15.508 6.262 9.57 1 75.94 335 MET A N 1
ATOM 2727 C CA . MET A 1 335 ? 14.055 6.152 9.633 1 75.94 335 MET A CA 1
ATOM 2728 C C . MET A 1 335 ? 13.469 5.922 8.242 1 75.94 335 MET A C 1
ATOM 2730 O O . MET A 1 335 ? 12.461 5.227 8.102 1 75.94 335 MET A O 1
ATOM 2734 N N . PHE A 1 336 ? 14.125 6.461 7.332 1 68.62 336 PHE A N 1
ATOM 2735 C CA . PHE A 1 336 ? 13.547 6.434 5.996 1 68.62 336 PHE A CA 1
ATOM 2736 C C . PHE A 1 336 ? 14.164 5.324 5.156 1 68.62 336 PHE A C 1
ATOM 2738 O O . PHE A 1 336 ? 13.625 4.941 4.117 1 68.62 336 PHE A O 1
ATOM 2745 N N . SER A 1 337 ? 15.25 4.766 5.602 1 62.31 337 SER A N 1
ATOM 2746 C CA . SER A 1 337 ? 15.906 3.727 4.82 1 62.31 337 SER A CA 1
ATOM 2747 C C . SER A 1 337 ? 15.375 2.344 5.18 1 62.31 337 SER A C 1
ATOM 2749 O O . SER A 1 337 ? 15.312 1.982 6.355 1 62.31 337 SER A O 1
ATOM 2751 N N . PRO A 1 338 ? 14.898 1.714 4.176 1 55.03 338 PRO A N 1
ATOM 2752 C CA . PRO A 1 338 ? 14.422 0.363 4.477 1 55.03 338 PRO A CA 1
ATOM 2753 C C . PRO A 1 338 ? 15.539 -0.571 4.938 1 55.03 338 PRO A C 1
ATOM 2755 O O . PRO A 1 338 ? 15.266 -1.604 5.555 1 55.03 338 PRO A O 1
ATOM 2758 N N . VAL A 1 339 ? 16.781 -0.291 4.52 1 48.34 339 VAL A N 1
ATOM 2759 C CA . VAL A 1 339 ? 17.906 -1.187 4.754 1 48.34 339 VAL A CA 1
ATOM 2760 C C . VAL A 1 339 ? 18.484 -0.933 6.145 1 48.34 339 VAL A C 1
ATOM 2762 O O . VAL A 1 339 ? 19.281 -1.73 6.645 1 48.34 339 VAL A O 1
ATOM 2765 N N . SER A 1 340 ? 18.016 0.041 6.836 1 39.38 340 SER A N 1
ATOM 2766 C CA . SER A 1 340 ? 18.703 0.28 8.102 1 39.38 340 SER A CA 1
ATOM 2767 C C . SER A 1 340 ? 18.031 -0.484 9.242 1 39.38 340 SER A C 1
ATOM 2769 O O . SER A 1 340 ? 16.828 -0.727 9.211 1 39.38 340 SER A O 1
ATOM 2771 N N . MET B 1 1 ? 11.297 37.812 -66.5 1 23.97 1 MET B N 1
ATOM 2772 C CA . MET B 1 1 ? 11.055 36.375 -66.25 1 23.97 1 MET B CA 1
ATOM 2773 C C . MET B 1 1 ? 11.188 36.094 -64.75 1 23.97 1 MET B C 1
ATOM 2775 O O . MET B 1 1 ? 12.164 36.5 -64.125 1 23.97 1 MET B O 1
ATOM 2779 N N . SER B 1 2 ? 9.953 35.562 -64 1 25.83 2 SER B N 1
ATOM 2780 C CA . SER B 1 2 ? 9.305 35.406 -62.719 1 25.83 2 SER B CA 1
ATOM 2781 C C . SER B 1 2 ? 9.953 34.281 -61.906 1 25.83 2 SER B C 1
ATOM 2783 O O . SER B 1 2 ? 9.977 33.125 -62.344 1 25.83 2 SER B O 1
ATOM 2785 N N . SER B 1 3 ? 10.992 34.375 -61.094 1 24.97 3 SER B N 1
ATOM 2786 C CA . SER B 1 3 ? 11.906 33.625 -60.25 1 24.97 3 SER B CA 1
ATOM 2787 C C . SER B 1 3 ? 11.156 32.906 -59.125 1 24.97 3 SER B C 1
ATOM 2789 O O . SER B 1 3 ? 11.758 32.5 -58.125 1 24.97 3 SER B O 1
ATOM 2791 N N . SER B 1 4 ? 9.758 32.938 -58.938 1 25.3 4 SER B N 1
ATOM 2792 C CA . SER B 1 4 ? 8.945 32.625 -57.75 1 25.3 4 SER B CA 1
ATOM 2793 C C . SER B 1 4 ? 8.93 31.141 -57.469 1 25.3 4 SER B C 1
ATOM 2795 O O . SER B 1 4 ? 8.188 30.672 -56.594 1 25.3 4 SER B O 1
ATOM 2797 N N . HIS B 1 5 ? 9.375 30.188 -58.219 1 23.05 5 HIS B N 1
ATOM 2798 C CA . HIS B 1 5 ? 8.781 28.859 -58.312 1 23.05 5 HIS B CA 1
ATOM 2799 C C . HIS B 1 5 ? 9.094 28.016 -57.094 1 23.05 5 HIS B C 1
ATOM 2801 O O . HIS B 1 5 ? 8.375 27.078 -56.781 1 23.05 5 HIS B O 1
ATOM 2807 N N . LEU B 1 6 ? 10.312 27.922 -56.562 1 22.14 6 LEU B N 1
ATOM 2808 C CA . LEU B 1 6 ? 10.836 26.609 -56.156 1 22.14 6 LEU B CA 1
ATOM 2809 C C . LEU B 1 6 ? 10.352 26.234 -54.75 1 22.14 6 LEU B C 1
ATOM 2811 O O . LEU B 1 6 ? 10.844 25.266 -54.188 1 22.14 6 LEU B O 1
ATOM 2815 N N . ILE B 1 7 ? 9.68 27.047 -53.875 1 26.16 7 ILE B N 1
ATOM 2816 C CA . ILE B 1 7 ? 9.68 26.828 -52.438 1 26.16 7 ILE B CA 1
ATOM 2817 C C . ILE B 1 7 ? 8.82 25.609 -52.094 1 26.16 7 ILE B C 1
ATOM 2819 O O . ILE B 1 7 ? 8.406 25.438 -50.938 1 26.16 7 ILE B O 1
ATOM 2823 N N . ASN B 1 8 ? 8.164 24.891 -52.969 1 21.08 8 ASN B N 1
ATOM 2824 C CA . ASN B 1 8 ? 6.945 24.172 -52.625 1 21.08 8 ASN B CA 1
ATOM 2825 C C . ASN B 1 8 ? 7.227 23.047 -51.625 1 21.08 8 ASN B C 1
ATOM 2827 O O . ASN B 1 8 ? 6.504 22.891 -50.625 1 21.08 8 ASN B O 1
ATOM 2831 N N . ARG B 1 9 ? 7.676 21.719 -52 1 21.72 9 ARG B N 1
ATOM 2832 C CA . ARG B 1 9 ? 7.105 20.406 -51.75 1 21.72 9 ARG B CA 1
ATOM 2833 C C . ARG B 1 9 ? 7.609 19.812 -50.438 1 21.72 9 ARG B C 1
ATOM 2835 O O . ARG B 1 9 ? 7.422 18.625 -50.156 1 21.72 9 ARG B O 1
ATOM 2842 N N . PHE B 1 10 ? 8.586 20.312 -49.656 1 24.22 10 PHE B N 1
ATOM 2843 C CA . PHE B 1 10 ? 9.188 19.391 -48.688 1 24.22 10 PHE B CA 1
ATOM 2844 C C . PHE B 1 10 ? 8.172 18.953 -47.625 1 24.22 10 PHE B C 1
ATOM 2846 O O . PHE B 1 10 ? 7.992 19.641 -46.625 1 24.22 10 PHE B O 1
ATOM 2853 N N . GLU B 1 11 ? 6.945 18.625 -47.875 1 27.06 11 GLU B N 1
ATOM 2854 C CA . GLU B 1 11 ? 5.98 18.172 -46.875 1 27.06 11 GLU B CA 1
ATOM 2855 C C . GLU B 1 11 ? 6.48 16.922 -46.156 1 27.06 11 GLU B C 1
ATOM 2857 O O . GLU B 1 11 ? 6.281 15.797 -46.656 1 27.06 11 GLU B O 1
ATOM 2862 N N . GLY B 1 12 ? 7.77 16.719 -45.844 1 28.59 12 GLY B N 1
ATOM 2863 C CA . GLY B 1 12 ? 8.156 15.453 -45.219 1 28.59 12 GLY B CA 1
ATOM 2864 C C . GLY B 1 12 ? 7.285 15.055 -44.062 1 28.59 12 GLY B C 1
ATOM 2865 O O . GLY B 1 12 ? 7.031 15.875 -43.156 1 28.59 12 GLY B O 1
ATOM 2866 N N . VAL B 1 13 ? 6.289 14.172 -44.188 1 30.28 13 VAL B N 1
ATOM 2867 C CA . VAL B 1 13 ? 5.43 13.531 -43.188 1 30.28 13 VAL B CA 1
ATOM 2868 C C . VAL B 1 13 ? 6.27 13.023 -42.031 1 30.28 13 VAL B C 1
ATOM 2870 O O . VAL B 1 13 ? 7.125 12.148 -42.219 1 30.28 13 VAL B O 1
ATOM 2873 N N . SER B 1 14 ? 6.816 13.805 -41.188 1 32.34 14 SER B N 1
ATOM 2874 C CA . SER B 1 14 ? 7.523 13.453 -39.938 1 32.34 14 SER B CA 1
ATOM 2875 C C . SER B 1 14 ? 6.785 12.367 -39.188 1 32.34 14 SER B C 1
ATOM 2877 O O . SER B 1 14 ? 5.727 12.609 -38.594 1 32.34 14 SER B O 1
ATOM 2879 N N . THR B 1 15 ? 6.59 11.141 -39.688 1 35.31 15 THR B N 1
ATOM 2880 C CA . THR B 1 15 ? 5.996 10 -39 1 35.31 15 THR B CA 1
ATOM 2881 C C . THR B 1 15 ? 6.648 9.797 -37.625 1 35.31 15 THR B C 1
ATOM 2883 O O . THR B 1 15 ? 7.863 9.633 -37.531 1 35.31 15 THR B O 1
ATOM 2886 N N . ALA B 1 16 ? 6.227 10.398 -36.719 1 39.53 16 ALA B N 1
ATOM 2887 C CA . ALA B 1 16 ? 6.664 10.219 -35.312 1 39.53 16 ALA B CA 1
ATOM 2888 C C . ALA B 1 16 ? 6.91 8.742 -35.031 1 39.53 16 ALA B C 1
ATOM 2890 O O . ALA B 1 16 ? 6.121 7.879 -35.406 1 39.53 16 ALA B O 1
ATOM 2891 N N . PRO B 1 17 ? 8.148 8.281 -34.781 1 44.44 17 PRO B N 1
ATOM 2892 C CA . PRO B 1 17 ? 8.445 6.871 -34.531 1 44.44 17 PRO B CA 1
ATOM 2893 C C . PRO B 1 17 ? 7.488 6.238 -33.5 1 44.44 17 PRO B C 1
ATOM 2895 O O . PRO B 1 17 ? 7.051 6.906 -32.562 1 44.44 17 PRO B O 1
ATOM 2898 N N . GLN B 1 18 ? 6.75 5.363 -33.844 1 51.09 18 GLN B N 1
ATOM 2899 C CA . GLN B 1 18 ? 5.883 4.594 -32.969 1 51.09 18 GLN B CA 1
ATOM 2900 C C . GLN B 1 18 ? 6.699 3.75 -32 1 51.09 18 GLN B C 1
ATOM 2902 O O . GLN B 1 18 ? 7.707 3.152 -32.375 1 51.09 18 GLN B O 1
ATOM 2907 N N . TYR B 1 19 ? 6.602 3.824 -30.797 1 48.5 19 TYR B N 1
ATOM 2908 C CA . TYR B 1 19 ? 7.363 3.109 -29.781 1 48.5 19 TYR B CA 1
ATOM 2909 C C . TYR B 1 19 ? 6.703 1.777 -29.438 1 48.5 19 TYR B C 1
ATOM 2911 O O . TYR B 1 19 ? 5.48 1.645 -29.516 1 48.5 19 TYR B O 1
ATOM 2919 N N . CYS B 1 20 ? 7.602 0.771 -29.203 1 46.72 20 CYS B N 1
ATOM 2920 C CA . CYS B 1 20 ? 7.246 -0.592 -28.828 1 46.72 20 CYS B CA 1
ATOM 2921 C C . CYS B 1 20 ? 6.391 -0.602 -27.562 1 46.72 20 CYS B C 1
ATOM 2923 O O . CYS B 1 20 ? 6.766 -0.018 -26.547 1 46.72 20 CYS B O 1
ATOM 2925 N N . LEU B 1 21 ? 5.25 -1.073 -27.75 1 50.78 21 LEU B N 1
ATOM 2926 C CA . LEU B 1 21 ? 4.285 -1.082 -26.641 1 50.78 21 LEU B CA 1
ATOM 2927 C C . LEU B 1 21 ? 4.824 -1.858 -25.453 1 50.78 21 LEU B C 1
ATOM 2929 O O . LEU B 1 21 ? 4.34 -1.697 -24.328 1 50.78 21 LEU B O 1
ATOM 2933 N N . ILE B 1 22 ? 5.84 -2.635 -25.781 1 45.84 22 ILE B N 1
ATOM 2934 C CA . ILE B 1 22 ? 6.391 -3.543 -24.781 1 45.84 22 ILE B CA 1
ATOM 2935 C C . ILE B 1 22 ? 7.617 -2.908 -24.141 1 45.84 22 ILE B C 1
ATOM 2937 O O . ILE B 1 22 ? 7.691 -2.799 -22.906 1 45.84 22 ILE B O 1
ATOM 2941 N N . CYS B 1 23 ? 8.602 -2.512 -24.922 1 40.34 23 CYS B N 1
ATOM 2942 C CA . CYS B 1 23 ? 9.867 -2.029 -24.391 1 40.34 23 CYS B CA 1
ATOM 2943 C C . CYS B 1 23 ? 9.984 -0.518 -24.547 1 40.34 23 CYS B C 1
ATOM 2945 O O . CYS B 1 23 ? 10.992 0.073 -24.156 1 40.34 23 CYS B O 1
ATOM 2947 N N . CYS B 1 24 ? 9.023 0.097 -25.078 1 44.44 24 CYS B N 1
ATOM 2948 C CA . CYS B 1 24 ? 8.93 1.537 -25.297 1 44.44 24 CYS B CA 1
ATOM 2949 C C . CYS B 1 24 ? 10.109 2.045 -26.109 1 44.44 24 CYS B C 1
ATOM 2951 O O . CYS B 1 24 ? 10.391 3.246 -26.125 1 44.44 24 CYS B O 1
ATOM 2953 N N . GLU B 1 25 ? 10.789 1.187 -26.688 1 48.22 25 GLU B N 1
ATOM 2954 C CA . GLU B 1 25 ? 11.727 1.623 -27.719 1 48.22 25 GLU B CA 1
ATOM 2955 C C . GLU B 1 25 ? 11.016 1.908 -29.031 1 48.22 25 GLU B C 1
ATOM 2957 O O . GLU B 1 25 ? 9.805 1.676 -29.156 1 48.22 25 GLU B O 1
ATOM 2962 N N . VAL B 1 26 ? 11.773 2.436 -30.016 1 53 26 VAL B N 1
ATOM 2963 C CA . VAL B 1 26 ? 11.195 2.787 -31.312 1 53 26 VAL B CA 1
ATOM 2964 C C . VAL B 1 26 ? 10.617 1.539 -31.969 1 53 26 VAL B C 1
ATOM 2966 O O . VAL B 1 26 ? 11.305 0.526 -32.125 1 53 26 VAL B O 1
ATOM 2969 N N . ALA B 1 27 ? 9.32 1.616 -32.125 1 52.59 27 ALA B N 1
ATOM 2970 C CA . ALA B 1 27 ? 8.625 0.515 -32.781 1 52.59 27 ALA B CA 1
ATOM 2971 C C . ALA B 1 27 ? 9.055 0.405 -34.25 1 52.59 27 ALA B C 1
ATOM 2973 O O . ALA B 1 27 ? 9.305 1.417 -34.906 1 52.59 27 ALA B O 1
ATOM 2974 N N . ASP B 1 28 ? 9.375 -0.738 -34.719 1 58.03 28 ASP B N 1
ATOM 2975 C CA . ASP B 1 28 ? 9.68 -0.946 -36.125 1 58.03 28 ASP B CA 1
ATOM 2976 C C . ASP B 1 28 ? 8.414 -1.213 -36.938 1 58.03 28 ASP B C 1
ATOM 2978 O O . ASP B 1 28 ? 8.445 -1.209 -38.188 1 58.03 28 ASP B O 1
ATOM 2982 N N . GLY B 1 29 ? 7.156 -1.621 -36.25 1 57.22 29 GLY B N 1
ATOM 2983 C CA . GLY B 1 29 ? 5.887 -1.928 -36.875 1 57.22 29 GLY B CA 1
ATOM 2984 C C . GLY B 1 29 ? 4.844 -2.445 -35.906 1 57.22 29 GLY B C 1
ATOM 2985 O O . GLY B 1 29 ? 5.027 -2.373 -34.688 1 57.22 29 GLY B O 1
ATOM 2986 N N . HIS B 1 30 ? 3.721 -2.723 -36.438 1 53.56 30 HIS B N 1
ATOM 2987 C CA . HIS B 1 30 ? 2.619 -3.332 -35.688 1 53.56 30 HIS B CA 1
ATOM 2988 C C . HIS B 1 30 ? 2.746 -4.852 -35.656 1 53.56 30 HIS B C 1
ATOM 2990 O O . HIS B 1 30 ? 2.791 -5.492 -36.719 1 53.56 30 HIS B O 1
ATOM 2996 N N . HIS B 1 31 ? 3.213 -5.309 -34.625 1 44 31 HIS B N 1
ATOM 2997 C CA . HIS B 1 31 ? 3.275 -6.758 -34.438 1 44 31 HIS B CA 1
ATOM 2998 C C . HIS B 1 31 ? 2.238 -7.238 -33.438 1 44 31 HIS B C 1
ATOM 3000 O O . HIS B 1 31 ? 2.133 -6.688 -32.344 1 44 31 HIS B O 1
ATOM 3006 N N . PHE B 1 32 ? 1.332 -8.125 -33.781 1 45.59 32 PHE B N 1
ATOM 3007 C CA . PHE B 1 32 ? 0.205 -8.672 -33.031 1 45.59 32 PHE B CA 1
ATOM 3008 C C . PHE B 1 32 ? -0.787 -7.578 -32.656 1 45.59 32 PHE B C 1
ATOM 3010 O O . PHE B 1 32 ? -1.283 -7.539 -31.531 1 45.59 32 PHE B O 1
ATOM 3017 N N . GLY B 1 33 ? -0.943 -6.609 -33.531 1 46.91 33 GLY B N 1
ATOM 3018 C CA . GLY B 1 33 ? -1.97 -5.582 -33.469 1 46.91 33 GLY B CA 1
ATOM 3019 C C . GLY B 1 33 ? -1.511 -4.34 -32.719 1 46.91 33 GLY B C 1
ATOM 3020 O O . GLY B 1 33 ? -2.289 -3.404 -32.531 1 46.91 33 GLY B O 1
ATOM 3021 N N . ALA B 1 34 ? -0.349 -4.453 -32.156 1 50.94 34 ALA B N 1
ATOM 3022 C CA . ALA B 1 34 ? 0.165 -3.287 -31.438 1 50.94 34 ALA B CA 1
ATOM 3023 C C . ALA B 1 34 ? 1.542 -2.887 -31.969 1 50.94 34 ALA B C 1
ATOM 3025 O O . ALA B 1 34 ? 2.291 -3.729 -32.469 1 50.94 34 ALA B O 1
ATOM 3026 N N . PRO B 1 35 ? 1.939 -1.761 -31.906 1 55.88 35 PRO B N 1
ATOM 3027 C CA . PRO B 1 35 ? 3.299 -1.349 -32.25 1 55.88 35 PRO B CA 1
ATOM 3028 C C . PRO B 1 35 ? 4.359 -1.947 -31.328 1 55.88 35 PRO B C 1
ATOM 3030 O O . PRO B 1 35 ? 4.227 -1.872 -30.109 1 55.88 35 PRO B O 1
ATOM 3033 N N . ALA B 1 36 ? 5.227 -2.82 -31.734 1 53.94 36 ALA B N 1
ATOM 3034 C CA . ALA B 1 36 ? 6.305 -3.477 -31 1 53.94 36 ALA B CA 1
ATOM 3035 C C . ALA B 1 36 ? 7.625 -3.385 -31.75 1 53.94 36 ALA B C 1
ATOM 3037 O O . ALA B 1 36 ? 7.633 -3.264 -32.969 1 53.94 36 ALA B O 1
ATOM 3038 N N . CYS B 1 37 ? 8.719 -3.264 -31.047 1 51.28 37 CYS B N 1
ATOM 3039 C CA . CYS B 1 37 ? 10.031 -3.352 -31.688 1 51.28 37 CYS B CA 1
ATOM 3040 C C . CYS B 1 37 ? 10.367 -4.793 -32.031 1 51.28 37 CYS B C 1
ATOM 3042 O O . CYS B 1 37 ? 9.711 -5.723 -31.562 1 51.28 37 CYS B O 1
ATOM 3044 N N . ARG B 1 38 ? 11.312 -5.051 -32.969 1 52.59 38 ARG B N 1
ATOM 3045 C CA . ARG B 1 38 ? 11.703 -6.363 -33.469 1 52.59 38 ARG B CA 1
ATOM 3046 C C . ARG B 1 38 ? 12.055 -7.305 -32.312 1 52.59 38 ARG B C 1
ATOM 3048 O O . ARG B 1 38 ? 11.719 -8.484 -32.344 1 52.59 38 ARG B O 1
ATOM 3055 N N . ALA B 1 39 ? 12.625 -6.797 -31.344 1 48.28 39 ALA B N 1
ATOM 3056 C CA . ALA B 1 39 ? 13.062 -7.633 -30.219 1 48.28 39 ALA B CA 1
ATOM 3057 C C . ALA B 1 39 ? 11.875 -8.086 -29.375 1 48.28 39 ALA B C 1
ATOM 3059 O O . ALA B 1 39 ? 11.773 -9.266 -29.016 1 48.28 39 ALA B O 1
ATOM 3060 N N . CYS B 1 40 ? 11.031 -7.25 -29.156 1 47.59 40 CYS B N 1
ATOM 3061 C CA . CYS B 1 40 ? 9.82 -7.59 -28.422 1 47.59 40 CYS B CA 1
ATOM 3062 C C . CYS B 1 40 ? 8.883 -8.438 -29.266 1 47.59 40 CYS B C 1
ATOM 3064 O O . CYS B 1 40 ? 8.25 -9.367 -28.766 1 47.59 40 CYS B O 1
ATOM 3066 N N . ALA B 1 41 ? 8.75 -8.156 -30.562 1 47.66 41 ALA B N 1
ATOM 3067 C CA . ALA B 1 41 ? 7.957 -8.953 -31.5 1 47.66 41 ALA B CA 1
ATOM 3068 C C . ALA B 1 41 ? 8.523 -10.359 -31.641 1 47.66 41 ALA B C 1
ATOM 3070 O O . ALA B 1 41 ? 7.777 -11.336 -31.688 1 47.66 41 ALA B O 1
ATOM 3071 N N . ALA B 1 42 ? 9.773 -10.492 -31.797 1 44 42 ALA B N 1
ATOM 3072 C CA . ALA B 1 42 ? 10.406 -11.805 -31.891 1 44 42 ALA B CA 1
ATOM 3073 C C . ALA B 1 42 ? 10.188 -12.625 -30.625 1 44 42 ALA B C 1
ATOM 3075 O O . ALA B 1 42 ? 9.953 -13.828 -30.688 1 44 42 ALA B O 1
ATOM 3076 N N . PHE B 1 43 ? 10.266 -12.055 -29.688 1 41.91 43 PHE B N 1
ATOM 3077 C CA . PHE B 1 43 ? 9.992 -12.727 -28.406 1 41.91 43 PHE B CA 1
ATOM 3078 C C . PHE B 1 43 ? 8.547 -13.188 -28.344 1 41.91 43 PHE B C 1
ATOM 3080 O O . PHE B 1 43 ? 8.273 -14.328 -27.953 1 41.91 43 PHE B O 1
ATOM 3087 N N . PHE B 1 44 ? 7.727 -12.352 -28.75 1 40.94 44 PHE B N 1
ATOM 3088 C CA . PHE B 1 44 ? 6.328 -12.75 -28.734 1 40.94 44 PHE B CA 1
ATOM 3089 C C . PHE B 1 44 ? 6.043 -13.773 -29.828 1 40.94 44 PHE B C 1
ATOM 3091 O O . PHE B 1 44 ? 5.203 -14.656 -29.656 1 40.94 44 PHE B O 1
ATOM 3098 N N . ARG B 1 45 ? 6.656 -13.695 -30.953 1 37.06 45 ARG B N 1
ATOM 3099 C CA . ARG B 1 45 ? 6.461 -14.648 -32.031 1 37.06 45 ARG B CA 1
ATOM 3100 C C . ARG B 1 45 ? 6.871 -16.062 -31.609 1 37.06 45 ARG B C 1
ATOM 3102 O O . ARG B 1 45 ? 6.203 -17.031 -31.953 1 37.06 45 ARG B O 1
ATOM 3109 N N . ARG B 1 46 ? 7.91 -16.203 -31 1 31.48 46 ARG B N 1
ATOM 3110 C CA . ARG B 1 46 ? 8.305 -17.547 -30.578 1 31.48 46 ARG B CA 1
ATOM 3111 C C . ARG B 1 46 ? 7.297 -18.125 -29.594 1 31.48 46 ARG B C 1
ATOM 3113 O O . ARG B 1 46 ? 7.004 -19.328 -29.641 1 31.48 46 ARG B O 1
ATOM 3120 N N . THR B 1 47 ? 6.797 -17.266 -28.844 1 30.67 47 THR B N 1
ATOM 3121 C CA . THR B 1 47 ? 5.84 -17.75 -27.859 1 30.67 47 THR B CA 1
ATOM 3122 C C . THR B 1 47 ? 4.477 -18 -28.484 1 30.67 47 THR B C 1
ATOM 3124 O O . THR B 1 47 ? 3.781 -18.953 -28.125 1 30.67 47 THR B O 1
ATOM 3127 N N . VAL B 1 48 ? 4.066 -17.25 -29.391 1 31.55 48 VAL B N 1
ATOM 3128 C CA . VAL B 1 48 ? 2.805 -17.5 -30.094 1 31.55 48 VAL B CA 1
ATOM 3129 C C . VAL B 1 48 ? 2.922 -18.734 -30.969 1 31.55 48 VAL B C 1
ATOM 3131 O O . VAL B 1 48 ? 1.917 -19.391 -31.281 1 31.55 48 VAL B O 1
ATOM 3134 N N . GLN B 1 49 ? 3.99 -19.031 -31.422 1 29.7 49 GLN B N 1
ATOM 3135 C CA . GLN B 1 49 ? 3.996 -20.172 -32.344 1 29.7 49 GLN B CA 1
ATOM 3136 C C . GLN B 1 49 ? 3.613 -21.453 -31.594 1 29.7 49 GLN B C 1
ATOM 3138 O O . GLN B 1 49 ? 3.254 -22.453 -32.219 1 29.7 49 GLN B O 1
ATOM 3143 N N . LEU B 1 50 ? 3.854 -21.484 -30.344 1 28.16 50 LEU B N 1
ATOM 3144 C CA . LEU B 1 50 ? 3.473 -22.781 -29.797 1 28.16 50 LEU B CA 1
ATOM 3145 C C . LEU B 1 50 ? 1.964 -22.844 -29.578 1 28.16 50 LEU B C 1
ATOM 3147 O O . LEU B 1 50 ? 1.475 -23.766 -28.906 1 28.16 50 LEU B O 1
ATOM 3151 N N . ASN B 1 51 ? 1.199 -21.906 -29.984 1 26.58 51 ASN B N 1
ATOM 3152 C CA . ASN B 1 51 ? -0.255 -22 -29.922 1 26.58 51 ASN B CA 1
ATOM 3153 C C . ASN B 1 51 ? -0.78 -23.188 -30.734 1 26.58 51 ASN B C 1
ATOM 3155 O O . ASN B 1 51 ? -1.134 -23.016 -31.906 1 26.58 51 ASN B O 1
ATOM 3159 N N . LYS B 1 52 ? -0.324 -24.375 -30.469 1 27.38 52 LYS B N 1
ATOM 3160 C CA . LYS B 1 52 ? -1.062 -25.438 -31.156 1 27.38 52 LYS B CA 1
ATOM 3161 C C . LYS B 1 52 ? -2.555 -25.359 -30.844 1 27.38 52 LYS B C 1
ATOM 3163 O O . LYS B 1 52 ? -2.941 -25.031 -29.719 1 27.38 52 LYS B O 1
ATOM 3168 N N . ASN B 1 53 ? -3.426 -25.203 -31.781 1 27.5 53 ASN B N 1
ATOM 3169 C CA . ASN B 1 53 ? -4.875 -25.281 -31.922 1 27.5 53 ASN B CA 1
ATOM 3170 C C . ASN B 1 53 ? -5.438 -26.516 -31.219 1 27.5 53 ASN B C 1
ATOM 3172 O O . ASN B 1 53 ? -5.332 -27.625 -31.734 1 27.5 53 ASN B O 1
ATOM 3176 N N . HIS B 1 54 ? -5.141 -26.922 -30.047 1 25.33 54 HIS B N 1
ATOM 3177 C CA . HIS B 1 54 ? -5.797 -28.156 -29.625 1 25.33 54 HIS B CA 1
ATOM 3178 C C . HIS B 1 54 ? -7.312 -27.984 -29.578 1 25.33 54 HIS B C 1
ATOM 3180 O O . HIS B 1 54 ? -7.816 -27.031 -28.984 1 25.33 54 HIS B O 1
ATOM 3186 N N . GLU B 1 55 ? -8.023 -28.422 -30.594 1 25.09 55 GLU B N 1
ATOM 3187 C CA . GLU B 1 55 ? -9.453 -28.641 -30.797 1 25.09 55 GLU B CA 1
ATOM 3188 C C . GLU B 1 55 ? -10.062 -29.453 -29.656 1 25.09 55 GLU B C 1
ATOM 3190 O O . GLU B 1 55 ? -9.586 -30.547 -29.359 1 25.09 55 GLU B O 1
ATOM 3195 N N . CYS B 1 56 ? -10.438 -28.828 -28.578 1 24.36 56 CYS B N 1
ATOM 3196 C CA . CYS B 1 56 ? -11.141 -29.578 -27.547 1 24.36 56 CYS B CA 1
ATOM 3197 C C . CYS B 1 56 ? -12.383 -30.266 -28.109 1 24.36 56 CYS B C 1
ATOM 3199 O O . CYS B 1 56 ? -13.266 -29.594 -28.656 1 24.36 56 CYS B O 1
ATOM 3201 N N . PRO B 1 57 ? -12.43 -31.453 -28.453 1 25.22 57 PRO B N 1
ATOM 3202 C CA . PRO B 1 57 ? -13.594 -32.188 -28.984 1 25.22 57 PRO B CA 1
ATOM 3203 C C . PRO B 1 57 ? -14.812 -32.062 -28.062 1 25.22 57 PRO B C 1
ATOM 3205 O O . PRO B 1 57 ? -15.891 -32.562 -28.422 1 25.22 57 PRO B O 1
ATOM 3208 N N . LYS B 1 58 ? -14.68 -32.156 -26.781 1 28.36 58 LYS B N 1
ATOM 3209 C CA . LYS B 1 58 ? -15.828 -32.75 -26.078 1 28.36 58 LYS B CA 1
ATOM 3210 C C . LYS B 1 58 ? -17.031 -31.812 -26.141 1 28.36 58 LYS B C 1
ATOM 3212 O O . LYS B 1 58 ? -16.875 -30.578 -26.203 1 28.36 58 LYS B O 1
ATOM 3217 N N . ASN B 1 59 ? -18.328 -32.312 -26.172 1 23.97 59 ASN B N 1
ATOM 3218 C CA . ASN B 1 59 ? -19.75 -32 -26.359 1 23.97 59 ASN B CA 1
ATOM 3219 C C . ASN B 1 59 ? -20.203 -30.922 -25.391 1 23.97 59 ASN B C 1
ATOM 3221 O O . ASN B 1 59 ? -19.672 -30.797 -24.297 1 23.97 59 ASN B O 1
ATOM 3225 N N . ASN B 1 60 ? -21.109 -29.938 -25.812 1 22.81 60 ASN B N 1
ATOM 3226 C CA . ASN B 1 60 ? -21.844 -28.688 -25.609 1 22.81 60 ASN B CA 1
ATOM 3227 C C . ASN B 1 60 ? -22.734 -28.75 -24.375 1 22.81 60 ASN B C 1
ATOM 3229 O O . ASN B 1 60 ? -23.625 -27.922 -24.219 1 22.81 60 ASN B O 1
ATOM 3233 N N . GLN B 1 61 ? -23.125 -29.875 -23.75 1 25.05 61 GLN B N 1
ATOM 3234 C CA . GLN B 1 61 ? -24.391 -29.781 -23 1 25.05 61 GLN B CA 1
ATOM 3235 C C . GLN B 1 61 ? -24.234 -28.922 -21.75 1 25.05 61 GLN B C 1
ATOM 3237 O O . GLN B 1 61 ? -23.484 -29.281 -20.828 1 25.05 61 GLN B O 1
ATOM 3242 N N . SER B 1 62 ? -24.312 -27.672 -21.891 1 25.41 62 SER B N 1
ATOM 3243 C CA . SER B 1 62 ? -24.062 -26.547 -20.984 1 25.41 62 SER B CA 1
ATOM 3244 C C . SER B 1 62 ? -25.062 -26.547 -19.828 1 25.41 62 SER B C 1
ATOM 3246 O O . SER B 1 62 ? -26.266 -26.625 -20.047 1 25.41 62 SER B O 1
ATOM 3248 N N . VAL B 1 63 ? -24.703 -27.094 -18.703 1 24.73 63 VAL B N 1
ATOM 3249 C CA . VAL B 1 63 ? -25.438 -27.172 -17.438 1 24.73 63 VAL B CA 1
ATOM 3250 C C . VAL B 1 63 ? -25.984 -25.812 -17.047 1 24.73 63 VAL B C 1
ATOM 3252 O O . VAL B 1 63 ? -26.5 -25.625 -15.945 1 24.73 63 VAL B O 1
ATOM 3255 N N . GLN B 1 64 ? -26.047 -24.859 -17.891 1 23.83 64 GLN B N 1
ATOM 3256 C CA . GLN B 1 64 ? -26.625 -23.562 -17.531 1 23.83 64 GLN B CA 1
ATOM 3257 C C . GLN B 1 64 ? -28.109 -23.688 -17.203 1 23.83 64 GLN B C 1
ATOM 3259 O O . GLN B 1 64 ? -28.703 -22.766 -16.656 1 23.83 64 GLN B O 1
ATOM 3264 N N . GLN B 1 65 ? -28.859 -24.656 -17.672 1 23.61 65 GLN B N 1
ATOM 3265 C CA . GLN B 1 65 ? -30.312 -24.578 -17.672 1 23.61 65 GLN B CA 1
ATOM 3266 C C . GLN B 1 65 ? -30.859 -24.672 -16.25 1 23.61 65 GLN B C 1
ATOM 3268 O O . GLN B 1 65 ? -31.938 -24.156 -15.961 1 23.61 65 GLN B O 1
ATOM 3273 N N . ARG B 1 66 ? -30.281 -25.422 -15.453 1 23.19 66 ARG B N 1
ATOM 3274 C CA . ARG B 1 66 ? -31.125 -25.797 -14.32 1 23.19 66 ARG B CA 1
ATOM 3275 C C . ARG B 1 66 ? -31.312 -24.625 -13.367 1 23.19 66 ARG B C 1
ATOM 3277 O O . ARG B 1 66 ? -32.344 -24.531 -12.68 1 23.19 66 ARG B O 1
ATOM 3284 N N . ARG B 1 67 ? -30.312 -23.844 -13.062 1 21.67 67 ARG B N 1
ATOM 3285 C CA . ARG B 1 67 ? -30.531 -23.031 -11.875 1 21.67 67 ARG B CA 1
ATOM 3286 C C . ARG B 1 67 ? -31.406 -21.812 -12.203 1 21.67 67 ARG B C 1
ATOM 3288 O O . ARG B 1 67 ? -31.625 -20.969 -11.344 1 21.67 67 ARG B O 1
ATOM 3295 N N . ASP B 1 68 ? -31.859 -21.609 -13.508 1 25.59 68 ASP B N 1
ATOM 3296 C CA . ASP B 1 68 ? -32.75 -20.516 -13.828 1 25.59 68 ASP B CA 1
ATOM 3297 C C . ASP B 1 68 ? -34.062 -20.609 -13.039 1 25.59 68 ASP B C 1
ATOM 3299 O O . ASP B 1 68 ? -34.844 -19.672 -13.023 1 25.59 68 ASP B O 1
ATOM 3303 N N . GLN B 1 69 ? -34.594 -21.766 -12.82 1 23.64 69 GLN B N 1
ATOM 3304 C CA . GLN B 1 69 ? -36.031 -21.844 -12.477 1 23.64 69 GLN B CA 1
ATOM 3305 C C . GLN B 1 69 ? -36.312 -21.172 -11.133 1 23.64 69 GLN B C 1
ATOM 3307 O O . GLN B 1 69 ? -37.438 -20.781 -10.852 1 23.64 69 GLN B O 1
ATOM 3312 N N . LEU B 1 70 ? -35.469 -21.359 -10.102 1 23.39 70 LEU B N 1
ATOM 3313 C CA . LEU B 1 70 ? -36.188 -21.125 -8.852 1 23.39 70 LEU B CA 1
ATOM 3314 C C . LEU B 1 70 ? -36.406 -19.625 -8.617 1 23.39 70 LEU B C 1
ATOM 3316 O O . LEU B 1 70 ? -37.438 -19.219 -8.094 1 23.39 70 LEU B O 1
ATOM 3320 N N . GLY B 1 71 ? -35.312 -18.672 -8.477 1 22.88 71 GLY B N 1
ATOM 3321 C CA . GLY B 1 71 ? -35.594 -17.5 -7.656 1 22.88 71 GLY B CA 1
ATOM 3322 C C . GLY B 1 71 ? -36.25 -16.375 -8.422 1 22.88 71 GLY B C 1
ATOM 3323 O O . GLY B 1 71 ? -35.562 -15.43 -8.836 1 22.88 71 GLY B O 1
ATOM 3324 N N . LYS B 1 72 ? -37.125 -16.547 -9.336 1 25.62 72 LYS B N 1
ATOM 3325 C CA . LYS B 1 72 ? -37.906 -15.445 -9.898 1 25.62 72 LYS B CA 1
ATOM 3326 C C . LYS B 1 72 ? -38.562 -14.633 -8.805 1 25.62 72 LYS B C 1
ATOM 3328 O O . LYS B 1 72 ? -39.656 -14.078 -9 1 25.62 72 LYS B O 1
ATOM 3333 N N . ARG B 1 73 ? -38.156 -14.648 -7.547 1 22.44 73 ARG B N 1
ATOM 3334 C CA . ARG B 1 73 ? -39.156 -13.852 -6.832 1 22.44 73 ARG B CA 1
ATOM 3335 C C . ARG B 1 73 ? -39.062 -12.383 -7.246 1 22.44 73 ARG B C 1
ATOM 3337 O O . ARG B 1 73 ? -38 -11.883 -7.59 1 22.44 73 ARG B O 1
ATOM 3344 N N . ASP B 1 74 ? -40.156 -11.508 -7.512 1 24.33 74 ASP B N 1
ATOM 3345 C CA . ASP B 1 74 ? -40.719 -10.258 -8.016 1 24.33 74 ASP B CA 1
ATOM 3346 C C . ASP B 1 74 ? -39.938 -9.055 -7.469 1 24.33 74 ASP B C 1
ATOM 3348 O O . ASP B 1 74 ? -39.781 -8.047 -8.156 1 24.33 74 ASP B O 1
ATOM 3352 N N . GLY B 1 75 ? -39.875 -8.719 -6.121 1 24.95 75 GLY B N 1
ATOM 3353 C CA . GLY B 1 75 ? -40.156 -7.387 -5.602 1 24.95 75 GLY B CA 1
ATOM 3354 C C . GLY B 1 75 ? -39 -6.438 -5.723 1 24.95 75 GLY B C 1
ATOM 3355 O O . GLY B 1 75 ? -39.188 -5.215 -5.734 1 24.95 75 GLY B O 1
ATOM 3356 N N . ILE B 1 76 ? -37.781 -6.641 -5.016 1 28.31 76 ILE B N 1
ATOM 3357 C CA . ILE B 1 76 ? -37.031 -5.453 -4.598 1 28.31 76 ILE B CA 1
ATOM 3358 C C . ILE B 1 76 ? -36.281 -4.867 -5.789 1 28.31 76 ILE B C 1
ATOM 3360 O O . ILE B 1 76 ? -35.344 -5.484 -6.305 1 28.31 76 ILE B O 1
ATOM 3364 N N . ARG B 1 77 ? -36.844 -4.109 -6.785 1 30.25 77 ARG B N 1
ATOM 3365 C CA . ARG B 1 77 ? -36.406 -3.258 -7.895 1 30.25 77 ARG B CA 1
ATOM 3366 C C . ARG B 1 77 ? -35.188 -2.443 -7.52 1 30.25 77 ARG B C 1
ATOM 3368 O O . ARG B 1 77 ? -34.562 -1.792 -8.375 1 30.25 77 ARG B O 1
ATOM 3375 N N . SER B 1 78 ? -35.188 -1.747 -6.363 1 29.41 78 SER B N 1
ATOM 3376 C CA . SER B 1 78 ? -34.719 -0.369 -6.277 1 29.41 78 SER B CA 1
ATOM 3377 C C . SER B 1 78 ? -33.25 -0.267 -6.656 1 29.41 78 SER B C 1
ATOM 3379 O O . SER B 1 78 ? -32.844 0.591 -7.453 1 29.41 78 SER B O 1
ATOM 3381 N N . ALA B 1 79 ? -32.375 -0.358 -5.594 1 30.61 79 ALA B N 1
ATOM 3382 C CA . ALA B 1 79 ? -31.141 0.42 -5.477 1 30.61 79 ALA B CA 1
ATOM 3383 C C . ALA B 1 79 ? -30.078 -0.066 -6.465 1 30.61 79 ALA B C 1
ATOM 3385 O O . ALA B 1 79 ? -28.984 0.501 -6.547 1 30.61 79 ALA B O 1
ATOM 3386 N N . SER B 1 80 ? -30.109 -1.297 -7.016 1 33.31 80 SER B N 1
ATOM 3387 C CA . SER B 1 80 ? -28.875 -1.917 -7.469 1 33.31 80 SER B CA 1
ATOM 3388 C C . SER B 1 80 ? -28.469 -1.389 -8.844 1 33.31 80 SER B C 1
ATOM 3390 O O . SER B 1 80 ? -27.594 -1.967 -9.5 1 33.31 80 SER B O 1
ATOM 3392 N N . GLU B 1 81 ? -29.359 -0.628 -9.602 1 34.66 81 GLU B N 1
ATOM 3393 C CA . GLU B 1 81 ? -29 -0.666 -11.023 1 34.66 81 GLU B CA 1
ATOM 3394 C C . GLU B 1 81 ? -27.719 0.124 -11.289 1 34.66 81 GLU B C 1
ATOM 3396 O O . GLU B 1 81 ? -27.672 0.929 -12.227 1 34.66 81 GLU B O 1
ATOM 3401 N N . SER B 1 82 ? -27.078 0.598 -10.359 1 36.78 82 SER B N 1
ATOM 3402 C CA . SER B 1 82 ? -25.938 1.318 -10.914 1 36.78 82 SER B CA 1
ATOM 3403 C C . SER B 1 82 ? -25.156 0.446 -11.891 1 36.78 82 SER B C 1
ATOM 3405 O O . SER B 1 82 ? -24.234 -0.259 -11.492 1 36.78 82 SER B O 1
ATOM 3407 N N . PHE B 1 83 ? -25.797 -0.287 -12.734 1 38.81 83 PHE B N 1
ATOM 3408 C CA . PHE B 1 83 ? -25.25 -1.125 -13.797 1 38.81 83 PHE B CA 1
ATOM 3409 C C . PHE B 1 83 ? -24.312 -0.321 -14.688 1 38.81 83 PHE B C 1
ATOM 3411 O O . PHE B 1 83 ? -24.75 0.616 -15.367 1 38.81 83 PHE B O 1
ATOM 3418 N N . SER B 1 84 ? -23.109 -0.088 -14.445 1 47.06 84 SER B N 1
ATOM 3419 C CA . SER B 1 84 ? -22.109 0.393 -15.383 1 47.06 84 SER B CA 1
ATOM 3420 C C . SER B 1 84 ? -22.344 -0.17 -16.781 1 47.06 84 SER B C 1
ATOM 3422 O O . SER B 1 84 ? -23.156 -1.082 -16.969 1 47.06 84 SER B O 1
ATOM 3424 N N . SER B 1 85 ? -21.844 0.522 -17.922 1 57.22 85 SER B N 1
ATOM 3425 C CA . SER B 1 85 ? -21.75 0.158 -19.328 1 57.22 85 SER B CA 1
ATOM 3426 C C . SER B 1 85 ? -21.422 -1.32 -19.5 1 57.22 85 SER B C 1
ATOM 3428 O O . SER B 1 85 ? -21.562 -1.874 -20.594 1 57.22 85 SER B O 1
ATOM 3430 N N . ARG B 1 86 ? -21 -2.072 -18.516 1 72.06 86 ARG B N 1
ATOM 3431 C CA . ARG B 1 86 ? -20.516 -3.443 -18.641 1 72.06 86 ARG B CA 1
ATOM 3432 C C . ARG B 1 86 ? -21.672 -4.434 -18.656 1 72.06 86 ARG B C 1
ATOM 3434 O O . ARG B 1 86 ? -21.531 -5.555 -19.141 1 72.06 86 ARG B O 1
ATOM 3441 N N . GLY B 1 87 ? -22.906 -4.059 -18.562 1 74.94 87 GLY B N 1
ATOM 3442 C CA . GLY B 1 87 ? -24.031 -4.984 -18.547 1 74.94 87 GLY B CA 1
ATOM 3443 C C . GLY B 1 87 ? -23.906 -6.059 -17.484 1 74.94 87 GLY B C 1
ATOM 3444 O O . GLY B 1 87 ? -24.859 -6.785 -17.219 1 74.94 87 GLY B O 1
ATOM 3445 N N . GLU B 1 88 ? -22.688 -6.438 -16.969 1 87.38 88 GLU B N 1
ATOM 3446 C CA . GLU B 1 88 ? -22.453 -7.434 -15.93 1 87.38 88 GLU B CA 1
ATOM 3447 C C . GLU B 1 88 ? -21.531 -6.883 -14.836 1 87.38 88 GLU B C 1
ATOM 3449 O O . GLU B 1 88 ? -20.781 -5.941 -15.078 1 87.38 88 GLU B O 1
ATOM 3454 N N . PRO B 1 89 ? -21.609 -7.578 -13.594 1 92.69 89 PRO B N 1
ATOM 3455 C CA . PRO B 1 89 ? -20.719 -7.117 -12.523 1 92.69 89 PRO B CA 1
ATOM 3456 C C . PRO B 1 89 ? -19.234 -7.25 -12.875 1 92.69 89 PRO B C 1
ATOM 3458 O O . PRO B 1 89 ? -18.844 -8.203 -13.555 1 92.69 89 PRO B O 1
ATOM 3461 N N . VAL B 1 90 ? -18.453 -6.293 -12.477 1 96.94 90 VAL B N 1
ATOM 3462 C CA . VAL B 1 90 ? -17.031 -6.203 -12.797 1 96.94 90 VAL B CA 1
ATOM 3463 C C . VAL B 1 90 ? -16.312 -7.461 -12.32 1 96.94 90 VAL B C 1
ATOM 3465 O O . VAL B 1 90 ? -15.516 -8.047 -13.055 1 96.94 90 VAL B O 1
ATOM 3468 N N . LEU B 1 91 ? -16.578 -7.926 -11.086 1 97.44 91 LEU B N 1
ATOM 3469 C CA . LEU B 1 91 ? -15.844 -9.047 -10.5 1 97.44 91 LEU B CA 1
ATOM 3470 C C . LEU B 1 91 ? -16.234 -10.359 -11.18 1 97.44 91 LEU B C 1
ATOM 3472 O O . LEU B 1 91 ? -15.406 -11.273 -11.273 1 97.44 91 LEU B O 1
ATOM 3476 N N . ASP B 1 92 ? -17.438 -10.445 -11.633 1 95.75 92 ASP B N 1
ATOM 3477 C CA . ASP B 1 92 ? -17.844 -11.641 -12.375 1 95.75 92 ASP B CA 1
ATOM 3478 C C . ASP B 1 92 ? -17.094 -11.742 -13.703 1 95.75 92 ASP B C 1
ATOM 3480 O O . ASP B 1 92 ? -16.656 -12.82 -14.102 1 95.75 92 ASP B O 1
ATOM 3484 N N . THR B 1 93 ? -17.031 -10.625 -14.336 1 96.62 93 THR B N 1
ATOM 3485 C CA . THR B 1 93 ? -16.266 -10.578 -15.586 1 96.62 93 THR B CA 1
ATOM 3486 C C . THR B 1 93 ? -14.805 -10.93 -15.336 1 96.62 93 THR B C 1
ATOM 3488 O O . THR B 1 93 ? -14.203 -11.68 -16.109 1 96.62 93 THR B O 1
ATOM 3491 N N . MET B 1 94 ? -14.227 -10.391 -14.281 1 98.12 94 MET B N 1
ATOM 3492 C CA . MET B 1 94 ? -12.836 -10.672 -13.945 1 98.12 94 MET B CA 1
ATOM 3493 C C . MET B 1 94 ? -12.641 -12.141 -13.594 1 98.12 94 MET B C 1
ATOM 3495 O O . MET B 1 94 ? -11.617 -12.734 -13.938 1 98.12 94 MET B O 1
ATOM 3499 N N . LYS B 1 95 ? -13.578 -12.727 -12.906 1 97.88 95 LYS B N 1
ATOM 3500 C CA . LYS B 1 95 ? -13.492 -14.141 -12.547 1 97.88 95 LYS B CA 1
ATOM 3501 C C . LYS B 1 95 ? -13.484 -15.023 -13.797 1 97.88 95 LYS B C 1
ATOM 3503 O O . LYS B 1 95 ? -12.703 -15.977 -13.883 1 97.88 95 LYS B O 1
ATOM 3508 N N . ARG B 1 96 ? -14.383 -14.695 -14.719 1 96.81 96 ARG B N 1
ATOM 3509 C CA . ARG B 1 96 ? -14.406 -15.438 -15.977 1 96.81 96 ARG B CA 1
ATOM 3510 C C . ARG B 1 96 ? -13.078 -15.297 -16.719 1 96.81 96 ARG B C 1
ATOM 3512 O O . ARG B 1 96 ? -12.555 -16.281 -17.25 1 96.81 96 ARG B O 1
ATOM 3519 N N . ALA B 1 97 ? -12.531 -14.078 -16.766 1 97.88 97 ALA B N 1
ATOM 3520 C CA . ALA B 1 97 ? -11.234 -13.852 -17.406 1 97.88 97 ALA B CA 1
ATOM 3521 C C . ALA B 1 97 ? -10.125 -14.633 -16.688 1 97.88 97 ALA B C 1
ATOM 3523 O O . ALA B 1 97 ? -9.211 -15.141 -17.344 1 97.88 97 ALA B O 1
ATOM 3524 N N . TYR B 1 98 ? -10.211 -14.711 -15.367 1 98.19 98 TYR B N 1
ATOM 3525 C CA . TYR B 1 98 ? -9.211 -15.422 -14.578 1 98.19 98 TYR B CA 1
ATOM 3526 C C . TYR B 1 98 ? -9.266 -16.922 -14.859 1 98.19 98 TYR B C 1
ATOM 3528 O O . TYR B 1 98 ? -8.227 -17.578 -14.93 1 98.19 98 TYR B O 1
ATOM 3536 N N . GLU B 1 99 ? -10.445 -17.469 -15.023 1 97.06 99 GLU B N 1
ATOM 3537 C CA . GLU B 1 99 ? -10.594 -18.875 -15.375 1 97.06 99 GLU B CA 1
ATOM 3538 C C . GLU B 1 99 ? -9.977 -19.172 -16.7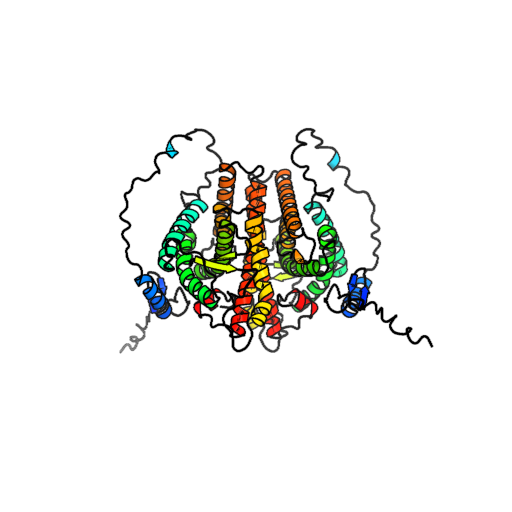34 1 97.06 99 GLU B C 1
ATOM 3540 O O . GLU B 1 99 ? -9.352 -20.203 -16.922 1 97.06 99 GLU B O 1
ATOM 3545 N N . LYS B 1 100 ? -10.141 -18.25 -17.625 1 96.81 100 LYS B N 1
ATOM 3546 C CA . LYS B 1 100 ? -9.508 -18.391 -18.922 1 96.81 100 LYS B CA 1
ATOM 3547 C C . LYS B 1 100 ? -7.988 -18.328 -18.812 1 96.81 100 LYS B C 1
ATOM 3549 O O . LYS B 1 100 ? -7.277 -19.062 -19.5 1 96.81 100 LYS B O 1
ATOM 3554 N N . LEU B 1 101 ? -7.516 -17.422 -17.969 1 97.56 101 LEU B N 1
ATOM 3555 C CA . LEU B 1 101 ? -6.082 -17.297 -17.719 1 97.56 101 LEU B CA 1
ATOM 3556 C C . LEU B 1 101 ? -5.508 -18.625 -17.219 1 97.56 101 LEU B C 1
ATOM 3558 O O . LEU B 1 101 ? -4.426 -19.031 -17.656 1 97.56 101 LEU B O 1
ATOM 3562 N N . LEU B 1 102 ? -6.234 -19.312 -16.328 1 95.12 102 LEU B N 1
ATOM 3563 C CA . LEU B 1 102 ? -5.77 -20.562 -15.773 1 95.12 102 LEU B CA 1
ATOM 3564 C C . LEU B 1 102 ? -5.652 -21.641 -16.859 1 95.12 102 LEU B C 1
ATOM 3566 O O . LEU B 1 102 ? -4.734 -22.453 -16.828 1 95.12 102 LEU B O 1
ATOM 3570 N N . VAL B 1 103 ? -6.555 -21.594 -17.828 1 94.06 103 VAL B N 1
ATOM 3571 C CA . VAL B 1 103 ? -6.523 -22.547 -18.938 1 94.06 103 VAL B CA 1
ATOM 3572 C C . VAL B 1 103 ? -5.312 -22.25 -19.828 1 94.06 103 VAL B C 1
ATOM 3574 O O . VAL B 1 103 ? -4.59 -23.172 -20.219 1 94.06 103 VAL B O 1
ATOM 3577 N N . VAL B 1 104 ? -5.066 -21.031 -20.094 1 94.62 104 VAL B N 1
ATOM 3578 C CA . VAL B 1 104 ? -3.945 -20.609 -20.922 1 94.62 104 VAL B CA 1
ATOM 3579 C C . VAL B 1 104 ? -2.629 -21 -20.25 1 94.62 104 VAL B C 1
ATOM 3581 O O . VAL B 1 104 ? -1.681 -21.422 -20.922 1 94.62 104 VAL B O 1
ATOM 3584 N N . ARG B 1 105 ? -2.557 -20.859 -18.953 1 94.44 105 ARG B N 1
ATOM 3585 C CA . ARG B 1 105 ? -1.354 -21.141 -18.172 1 94.44 105 ARG B CA 1
ATOM 3586 C C . ARG B 1 105 ? -0.945 -22.594 -18.297 1 94.44 105 ARG B C 1
ATOM 3588 O O . ARG B 1 105 ? 0.245 -22.922 -18.297 1 94.44 105 ARG B O 1
ATOM 3595 N N . LYS B 1 106 ? -1.889 -23.484 -18.359 1 90.69 106 LYS B N 1
ATOM 3596 C CA . LYS B 1 106 ? -1.583 -24.906 -18.516 1 90.69 106 LYS B CA 1
ATOM 3597 C C . LYS B 1 106 ? -0.763 -25.156 -19.781 1 90.69 106 LYS B C 1
ATOM 3599 O O . LYS B 1 106 ? 0.174 -25.953 -19.766 1 90.69 106 LYS B O 1
ATOM 3604 N N . SER B 1 107 ? -1.104 -24.5 -20.797 1 91.31 107 SER B N 1
ATOM 3605 C CA . SER B 1 107 ? -0.398 -24.641 -22.062 1 91.31 107 SER B CA 1
ATOM 3606 C C . SER B 1 107 ? 0.937 -23.906 -22.047 1 91.31 107 SER B C 1
ATOM 3608 O O . SER B 1 107 ? 1.949 -24.422 -22.516 1 91.31 107 SER B O 1
ATOM 3610 N N . VAL B 1 108 ? 0.975 -22.703 -21.469 1 93.81 108 VAL B N 1
ATOM 3611 C CA . VAL B 1 108 ? 2.15 -21.828 -21.484 1 93.81 108 VAL B CA 1
ATOM 3612 C C . VAL B 1 108 ? 3.26 -22.453 -20.641 1 93.81 108 VAL B C 1
ATOM 3614 O O . VAL B 1 108 ? 4.438 -22.391 -21.016 1 93.81 108 VAL B O 1
ATOM 3617 N N . HIS B 1 109 ? 2.887 -23.047 -19.531 1 93.06 109 HIS B N 1
ATOM 3618 C CA . HIS B 1 109 ? 3.879 -23.594 -18.609 1 93.06 109 HIS B CA 1
ATOM 3619 C C . HIS B 1 109 ? 3.975 -25.109 -18.734 1 93.06 109 HIS B C 1
ATOM 3621 O O . HIS B 1 109 ? 4.641 -25.766 -17.938 1 93.06 109 HIS B O 1
ATOM 3627 N N . ASN B 1 110 ? 3.426 -25.688 -19.75 1 85.62 110 ASN B N 1
ATOM 3628 C CA . ASN B 1 110 ? 3.453 -27.125 -20.016 1 85.62 110 ASN B CA 1
ATOM 3629 C C . ASN B 1 110 ? 3.189 -27.938 -18.734 1 85.62 110 ASN B C 1
ATOM 3631 O O . ASN B 1 110 ? 3.963 -28.828 -18.391 1 85.62 110 ASN B O 1
ATOM 3635 N N . ARG B 1 111 ? 2.205 -27.547 -18.078 1 80.75 111 ARG B N 1
ATOM 3636 C CA . ARG B 1 111 ? 1.89 -28.203 -16.812 1 80.75 111 ARG B CA 1
ATOM 3637 C C . ARG B 1 111 ? 1.256 -29.578 -17.047 1 80.75 111 ARG B C 1
ATOM 3639 O O . ARG B 1 111 ? 0.265 -29.688 -17.766 1 80.75 111 ARG B O 1
ATOM 3646 N N . GLY B 1 112 ? 2.057 -30.562 -16.688 1 68.44 112 GLY B N 1
ATOM 3647 C CA . GLY B 1 112 ? 1.515 -31.906 -16.781 1 68.44 112 GLY B CA 1
ATOM 3648 C C . GLY B 1 112 ? 0.414 -32.188 -15.773 1 68.44 112 GLY B C 1
ATOM 3649 O O . GLY B 1 112 ? 0.332 -31.516 -14.734 1 68.44 112 GLY B O 1
ATOM 3650 N N . GLU B 1 113 ? -0.41 -33.125 -16.203 1 66.31 113 GLU B N 1
ATOM 3651 C CA . GLU B 1 113 ? -1.465 -33.594 -15.328 1 66.31 113 GLU B CA 1
ATOM 3652 C C . GLU B 1 113 ? -0.883 -34.375 -14.148 1 66.31 113 GLU B C 1
ATOM 3654 O O . GLU B 1 113 ? 0.043 -35.188 -14.328 1 66.31 113 GLU B O 1
ATOM 3659 N N . ASN B 1 114 ? -1.04 -33.938 -12.82 1 68 114 ASN B N 1
ATOM 3660 C CA . ASN B 1 114 ? -0.805 -34.719 -11.602 1 68 114 ASN B CA 1
ATOM 3661 C C . ASN B 1 114 ? 0.641 -34.594 -11.133 1 68 114 ASN B C 1
ATOM 3663 O O . ASN B 1 114 ? 1.167 -35.5 -10.484 1 68 114 ASN B O 1
ATOM 3667 N N . GLN B 1 115 ? 1.425 -33.75 -11.641 1 76.88 115 GLN B N 1
ATOM 3668 C CA . GLN B 1 115 ? 2.773 -33.594 -11.109 1 76.88 115 GLN B CA 1
ATOM 3669 C C . GLN B 1 115 ? 2.768 -32.812 -9.797 1 76.88 115 GLN B C 1
ATOM 3671 O O . GLN B 1 115 ? 2.135 -31.781 -9.695 1 76.88 115 GLN B O 1
ATOM 3676 N N . PRO B 1 116 ? 3.314 -33.5 -8.82 1 84 116 PRO B N 1
ATOM 3677 C CA . PRO B 1 116 ? 3.395 -32.781 -7.555 1 84 116 PRO B CA 1
ATOM 3678 C C . PRO B 1 116 ? 4.262 -31.531 -7.652 1 84 116 PRO B C 1
ATOM 3680 O O . PRO B 1 116 ? 5.238 -31.5 -8.406 1 84 116 PRO B O 1
ATOM 3683 N N . PRO B 1 117 ? 3.873 -30.547 -6.957 1 88.12 117 PRO B N 1
ATOM 3684 C CA . PRO B 1 117 ? 4.664 -29.312 -6.992 1 88.12 117 PRO B CA 1
ATOM 3685 C C . PRO B 1 117 ? 6.086 -29.516 -6.48 1 88.12 117 PRO B C 1
ATOM 3687 O O . PRO B 1 117 ? 6.309 -30.266 -5.527 1 88.12 117 PRO B O 1
ATOM 3690 N N . ARG B 1 118 ? 6.988 -28.969 -7.199 1 92.06 118 ARG B N 1
ATOM 3691 C CA . ARG B 1 118 ? 8.391 -29.016 -6.797 1 92.06 118 ARG B CA 1
ATOM 3692 C C . ARG B 1 118 ? 8.906 -27.625 -6.453 1 92.06 118 ARG B C 1
ATOM 3694 O O . ARG B 1 118 ? 8.383 -26.625 -6.953 1 92.06 118 ARG B O 1
ATOM 3701 N N . PRO B 1 119 ? 9.898 -27.594 -5.656 1 94.75 119 PRO B N 1
ATOM 3702 C CA . PRO B 1 119 ? 10.492 -26.297 -5.363 1 94.75 119 PRO B CA 1
ATOM 3703 C C . PRO B 1 119 ? 11.188 -25.672 -6.578 1 94.75 119 PRO B C 1
ATOM 3705 O O . PRO B 1 119 ? 11.773 -26.406 -7.387 1 94.75 119 PRO B O 1
ATOM 3708 N N . ILE B 1 120 ? 11.125 -24.422 -6.703 1 94.44 120 ILE B N 1
ATOM 3709 C CA . ILE B 1 120 ? 11.781 -23.75 -7.82 1 94.44 120 ILE B CA 1
ATOM 3710 C C . ILE B 1 120 ? 12.875 -22.828 -7.293 1 94.44 120 ILE B C 1
ATOM 3712 O O . ILE B 1 120 ? 12.836 -22.391 -6.137 1 94.44 120 ILE B O 1
ATOM 3716 N N . CYS B 1 121 ? 13.828 -22.547 -8.141 1 91.19 121 CYS B N 1
ATOM 3717 C CA . CYS B 1 121 ? 14.891 -21.594 -7.824 1 91.19 121 CYS B CA 1
ATOM 3718 C C . CYS B 1 121 ? 14.609 -20.234 -8.461 1 91.19 121 CYS B C 1
ATOM 3720 O O . CYS B 1 121 ? 13.656 -20.094 -9.234 1 91.19 121 CYS B O 1
ATOM 3722 N N . PHE B 1 122 ? 15.422 -19.328 -8.156 1 87.88 122 PHE B N 1
ATOM 3723 C CA . PHE B 1 122 ? 15.211 -17.953 -8.602 1 87.88 122 PHE B CA 1
ATOM 3724 C C . PHE B 1 122 ? 15.219 -17.875 -10.125 1 87.88 122 PHE B C 1
ATOM 3726 O O . PHE B 1 122 ? 14.406 -17.172 -10.719 1 87.88 122 PHE B O 1
ATOM 3733 N N . SER B 1 123 ? 16.219 -18.516 -10.727 1 85.44 123 SER B N 1
ATOM 3734 C CA . SER B 1 123 ? 16.328 -18.469 -12.18 1 85.44 123 SER B CA 1
ATOM 3735 C C . SER B 1 123 ? 15.062 -19 -12.844 1 85.44 123 SER B C 1
ATOM 3737 O O . SER B 1 123 ? 14.625 -18.469 -13.875 1 85.44 123 SER B O 1
ATOM 3739 N N . GLU B 1 124 ? 14.523 -20.016 -12.281 1 91.38 124 GLU B N 1
ATOM 3740 C CA . GLU B 1 124 ? 13.281 -20.578 -12.805 1 91.38 124 GLU B CA 1
ATOM 3741 C C . GLU B 1 124 ? 12.125 -19.594 -12.641 1 91.38 124 GLU B C 1
ATOM 3743 O O . GLU B 1 124 ? 11.266 -19.484 -13.523 1 91.38 124 GLU B O 1
ATOM 3748 N N . LEU B 1 125 ? 12.047 -18.938 -11.516 1 93.31 125 LEU B N 1
ATOM 3749 C CA . LEU B 1 125 ? 11 -17.953 -11.281 1 93.31 125 LEU B CA 1
ATOM 3750 C C . LEU B 1 125 ? 11.062 -16.844 -12.328 1 93.31 125 LEU B C 1
ATOM 3752 O O . LEU B 1 125 ? 10.023 -16.359 -12.789 1 93.31 125 LEU B O 1
ATOM 3756 N N . GLN B 1 126 ? 12.242 -16.422 -12.688 1 88.44 126 GLN B N 1
ATOM 3757 C CA . GLN B 1 126 ? 12.406 -15.383 -13.688 1 88.44 126 GLN B CA 1
ATOM 3758 C C . GLN B 1 126 ? 11.812 -15.812 -15.031 1 88.44 126 GLN B C 1
ATOM 3760 O O . GLN B 1 126 ? 11.172 -15.016 -15.711 1 88.44 126 GLN B O 1
ATOM 3765 N N . GLN B 1 127 ? 12.102 -17.016 -15.328 1 89.69 127 GLN B N 1
ATOM 3766 C CA . GLN B 1 127 ? 11.562 -17.547 -16.578 1 89.69 127 GLN B CA 1
ATOM 3767 C C . GLN B 1 127 ? 10.031 -17.594 -16.531 1 89.69 127 GLN B C 1
ATOM 3769 O O . GLN B 1 127 ? 9.375 -17.312 -17.531 1 89.69 127 GLN B O 1
ATOM 3774 N N . VAL B 1 128 ? 9.516 -17.969 -15.398 1 94.5 128 VAL B N 1
ATOM 3775 C CA . VAL B 1 128 ? 8.07 -17.984 -15.234 1 94.5 128 VAL B CA 1
ATOM 3776 C C . VAL B 1 128 ? 7.508 -16.578 -15.398 1 94.5 128 VAL B C 1
ATOM 3778 O O . VAL B 1 128 ? 6.52 -16.375 -16.109 1 94.5 128 VAL B O 1
ATOM 3781 N N . TYR B 1 129 ? 8.117 -15.594 -14.758 1 92.88 129 TYR B N 1
ATOM 3782 C CA . TYR B 1 129 ? 7.645 -14.219 -14.812 1 92.88 129 TYR B CA 1
ATOM 3783 C C . TYR B 1 129 ? 7.688 -13.68 -16.234 1 92.88 129 TYR B C 1
ATOM 3785 O O . TYR B 1 129 ? 6.82 -12.906 -16.641 1 92.88 129 TYR B O 1
ATOM 3793 N N . LEU B 1 130 ? 8.703 -14.07 -16.953 1 89.81 130 LEU B N 1
ATOM 3794 C CA . LEU B 1 130 ? 8.805 -13.633 -18.344 1 89.81 130 LEU B CA 1
ATOM 3795 C C . LEU B 1 130 ? 7.605 -14.102 -19.156 1 89.81 130 LEU B C 1
ATOM 3797 O O . LEU B 1 130 ? 7.02 -13.328 -19.922 1 89.81 130 LEU B O 1
ATOM 3801 N N . LYS B 1 131 ? 7.23 -15.312 -18.953 1 92 131 LYS B N 1
ATOM 3802 C CA . LYS B 1 131 ? 6.074 -15.859 -19.656 1 92 131 LYS B CA 1
ATOM 3803 C C . LYS B 1 131 ? 4.777 -15.25 -19.141 1 92 131 LYS B C 1
ATOM 3805 O O . LYS B 1 131 ? 3.848 -15 -19.906 1 92 131 LYS B O 1
ATOM 3810 N N . GLU B 1 132 ? 4.762 -14.961 -17.844 1 95.75 132 GLU B N 1
ATOM 3811 C CA . GLU B 1 132 ? 3.551 -14.477 -17.188 1 95.75 132 GLU B CA 1
ATOM 3812 C C . GLU B 1 132 ? 3.232 -13.047 -17.594 1 95.75 132 GLU B C 1
ATOM 3814 O O . GLU B 1 132 ? 2.08 -12.617 -17.531 1 95.75 132 GLU B O 1
ATOM 3819 N N . MET B 1 133 ? 4.184 -12.289 -18.031 1 91.94 133 MET B N 1
ATOM 3820 C CA . MET B 1 133 ? 3.941 -10.906 -18.422 1 91.94 133 MET B CA 1
ATOM 3821 C C . MET B 1 133 ? 2.879 -10.828 -19.516 1 91.94 133 MET B C 1
ATOM 3823 O O . MET B 1 133 ? 1.938 -10.039 -19.422 1 91.94 133 MET B O 1
ATOM 3827 N N . THR B 1 134 ? 2.984 -11.703 -20.484 1 91.31 134 THR B N 1
ATOM 3828 C CA . THR B 1 134 ? 2.029 -11.703 -21.578 1 91.31 134 THR B CA 1
ATOM 3829 C C . THR B 1 134 ? 0.686 -12.273 -21.141 1 91.31 134 THR B C 1
ATOM 3831 O O . THR B 1 134 ? -0.368 -11.742 -21.5 1 91.31 134 THR B O 1
ATOM 3834 N N . VAL B 1 135 ? 0.7 -13.273 -20.344 1 95.56 135 VAL B N 1
ATOM 3835 C CA . VAL B 1 135 ? -0.506 -13.961 -19.891 1 95.56 135 VAL B CA 1
ATOM 3836 C C . VAL B 1 135 ? -1.334 -13.016 -19.016 1 95.56 135 VAL B C 1
ATOM 3838 O O . VAL B 1 135 ? -2.551 -12.906 -19.188 1 95.56 135 VAL B O 1
ATOM 3841 N N . VAL B 1 136 ? -0.676 -12.32 -18.125 1 97 136 VAL B N 1
ATOM 3842 C CA . VAL B 1 136 ? -1.355 -11.43 -17.188 1 97 136 VAL B CA 1
ATOM 3843 C C . VAL B 1 136 ? -1.869 -10.195 -17.938 1 97 136 VAL B C 1
ATOM 3845 O O . VAL B 1 136 ? -2.938 -9.672 -17.609 1 97 136 VAL B O 1
ATOM 3848 N N . TYR B 1 137 ? -1.085 -9.758 -18.922 1 93.81 137 TYR B N 1
ATOM 3849 C CA . TYR B 1 137 ? -1.549 -8.633 -19.734 1 93.81 137 TYR B CA 1
ATOM 3850 C C . TYR B 1 137 ? -2.852 -8.984 -20.453 1 93.81 137 TYR B C 1
ATOM 3852 O O . TYR B 1 137 ? -3.795 -8.188 -20.453 1 93.81 137 TYR B O 1
ATOM 3860 N N . GLN B 1 138 ? -2.934 -10.141 -21.016 1 94.12 138 GLN B N 1
ATOM 3861 C CA . GLN B 1 138 ? -4.141 -10.578 -21.703 1 94.12 138 GLN B CA 1
ATOM 3862 C C . GLN B 1 138 ? -5.309 -10.719 -20.734 1 94.12 138 GLN B C 1
ATOM 3864 O O . GLN B 1 138 ? -6.441 -10.359 -21.062 1 94.12 138 GLN B O 1
ATOM 3869 N N . PHE B 1 139 ? -5.043 -11.195 -19.625 1 97.88 139 PHE B N 1
ATOM 3870 C CA . PHE B 1 139 ? -6.035 -11.305 -18.562 1 97.88 139 PHE B CA 1
ATOM 3871 C C . PHE B 1 139 ? -6.625 -9.945 -18.219 1 97.88 139 PHE B C 1
ATOM 3873 O O . PHE B 1 139 ? -7.844 -9.797 -18.125 1 97.88 139 PHE B O 1
ATOM 3880 N N . LEU B 1 140 ? -5.738 -8.922 -18.109 1 96.5 140 LEU B N 1
ATOM 3881 C CA . LEU B 1 140 ? -6.207 -7.586 -17.75 1 96.5 140 LEU B CA 1
ATOM 3882 C C . LEU B 1 140 ? -7.07 -7.004 -18.875 1 96.5 140 LEU B C 1
ATOM 3884 O O . LEU B 1 140 ? -8.102 -6.383 -18.609 1 96.5 140 LEU B O 1
ATOM 3888 N N . CYS B 1 141 ? -6.691 -7.258 -20.094 1 94.81 141 CYS B N 1
ATOM 3889 C CA . CYS B 1 141 ? -7.441 -6.738 -21.219 1 94.81 141 CYS B CA 1
ATOM 3890 C C . CYS B 1 141 ? -8.82 -7.387 -21.312 1 94.81 141 CYS B C 1
ATOM 3892 O O . CYS B 1 141 ? -9.789 -6.742 -21.719 1 94.81 141 CYS B O 1
ATOM 3894 N N . GLU B 1 142 ? -8.875 -8.586 -20.922 1 95.19 142 GLU B N 1
ATOM 3895 C CA . GLU B 1 142 ? -10.148 -9.305 -20.969 1 95.19 142 GLU B CA 1
ATOM 3896 C C . GLU B 1 142 ? -11.023 -8.93 -19.766 1 95.19 142 GLU B C 1
ATOM 3898 O O . GLU B 1 142 ? -12.242 -8.797 -19.906 1 95.19 142 GLU B O 1
ATOM 3903 N N . ALA B 1 143 ? -10.445 -8.781 -18.641 1 97.25 143 ALA B N 1
ATOM 3904 C CA . ALA B 1 143 ? -11.172 -8.508 -17.406 1 97.25 143 ALA B CA 1
ATOM 3905 C C . ALA B 1 143 ? -11.695 -7.078 -17.391 1 97.25 143 ALA B C 1
ATOM 3907 O O . ALA B 1 143 ? -12.766 -6.809 -16.828 1 97.25 143 ALA B O 1
ATOM 3908 N N . PHE B 1 144 ? -10.898 -6.176 -18 1 95.88 144 PHE B N 1
ATOM 3909 C CA . PHE B 1 144 ? -11.211 -4.754 -17.938 1 95.88 144 PHE B CA 1
ATOM 3910 C C . PHE B 1 144 ? -11.102 -4.117 -19.328 1 95.88 144 PHE B C 1
ATOM 3912 O O . PHE B 1 144 ? -10.062 -3.561 -19.672 1 95.88 144 PHE B O 1
ATOM 3919 N N . PRO B 1 145 ? -12.234 -4.098 -20.047 1 91.81 145 PRO B N 1
ATOM 3920 C CA . PRO B 1 145 ? -12.211 -3.379 -21.312 1 91.81 145 PRO B CA 1
ATOM 3921 C C . PRO B 1 145 ? -11.789 -1.922 -21.172 1 91.81 145 PRO B C 1
ATOM 3923 O O . PRO B 1 145 ? -11.164 -1.361 -22.078 1 91.81 145 PRO B O 1
ATOM 3926 N N . GLU B 1 146 ? -12.086 -1.25 -20.047 1 89.25 146 GLU B N 1
ATOM 3927 C CA . GLU B 1 146 ? -11.688 0.123 -19.75 1 89.25 146 GLU B CA 1
ATOM 3928 C C . GLU B 1 146 ? -10.164 0.263 -19.734 1 89.25 146 GLU B C 1
ATOM 3930 O O . GLU B 1 146 ? -9.625 1.298 -20.141 1 89.25 146 GLU B O 1
ATOM 3935 N N . TYR B 1 147 ? -9.5 -0.778 -19.203 1 90.69 147 TYR B N 1
ATOM 3936 C CA . TYR B 1 147 ? -8.047 -0.793 -19.203 1 90.69 147 TYR B CA 1
ATOM 3937 C C . TYR B 1 147 ? -7.492 -0.788 -20.625 1 90.69 147 TYR B C 1
ATOM 3939 O O . TYR B 1 147 ? -6.531 -0.074 -20.922 1 90.69 147 TYR B O 1
ATOM 3947 N N . TYR B 1 148 ? -8.117 -1.577 -21.438 1 88.06 148 TYR B N 1
ATOM 3948 C CA . TYR B 1 148 ? -7.664 -1.72 -22.812 1 88.06 148 TYR B CA 1
ATOM 3949 C C . TYR B 1 148 ? -7.797 -0.402 -23.578 1 88.06 148 TYR B C 1
ATOM 3951 O O . TYR B 1 148 ? -7.043 -0.138 -24.516 1 88.06 148 TYR B O 1
ATOM 3959 N N . GLU B 1 149 ? -8.633 0.439 -23.141 1 86.56 149 GLU B N 1
ATOM 3960 C CA . GLU B 1 149 ? -8.945 1.68 -23.859 1 86.56 149 GLU B CA 1
ATOM 3961 C C . GLU B 1 149 ? -7.953 2.781 -23.484 1 86.56 149 GLU B C 1
ATOM 3963 O O . GLU B 1 149 ? -7.891 3.814 -24.156 1 86.56 149 GLU B O 1
ATOM 3968 N N . PHE B 1 150 ? -7.102 2.559 -22.469 1 86.38 150 PHE B N 1
ATOM 3969 C CA . PHE B 1 150 ? -6.113 3.564 -22.094 1 86.38 150 PHE B CA 1
ATOM 3970 C C . PHE B 1 150 ? -5.051 3.707 -23.188 1 86.38 150 PHE B C 1
ATOM 3972 O O . PHE B 1 150 ? -4.832 2.783 -23.969 1 86.38 150 PHE B O 1
ATOM 3979 N N . LEU B 1 151 ? -4.449 4.898 -23.203 1 83.81 151 LEU B N 1
ATOM 3980 C CA . LEU B 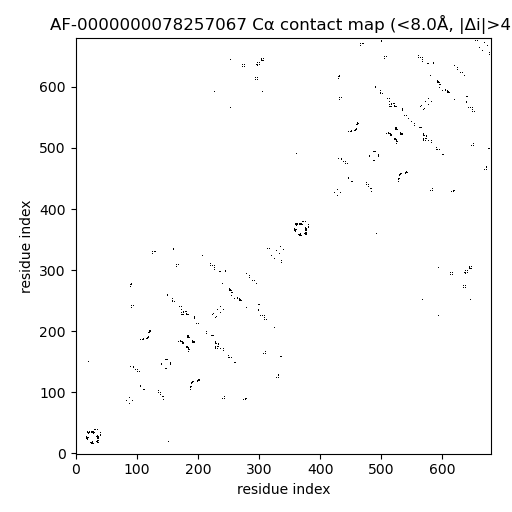1 151 ? -3.283 5.113 -24.062 1 83.81 151 LEU B CA 1
ATOM 3981 C C . LEU B 1 151 ? -2.135 4.195 -23.656 1 83.81 151 LEU B C 1
ATOM 3983 O O . LEU B 1 151 ? -2.064 3.752 -22.5 1 83.81 151 LEU B O 1
ATOM 3987 N N . PRO B 1 152 ? -1.24 3.9 -24.516 1 81.5 152 PRO B N 1
ATOM 3988 C CA . PRO B 1 152 ? -0.183 2.916 -24.266 1 81.5 152 PRO B CA 1
ATOM 3989 C C . PRO B 1 152 ? 0.671 3.252 -23.047 1 81.5 152 PRO B C 1
ATOM 3991 O O . PRO B 1 152 ? 1.017 2.361 -22.266 1 81.5 152 PRO B O 1
ATOM 3994 N N . ASP B 1 153 ? 0.968 4.52 -22.859 1 77.56 153 ASP B N 1
ATOM 3995 C CA . ASP B 1 153 ? 1.816 4.902 -21.734 1 77.56 153 ASP B CA 1
ATOM 3996 C C . ASP B 1 153 ? 1.104 4.668 -20.391 1 77.56 153 ASP B C 1
ATOM 3998 O O . ASP B 1 153 ? 1.721 4.23 -19.422 1 77.56 153 ASP B O 1
ATOM 4002 N N . THR B 1 154 ? -0.161 4.957 -20.438 1 83.19 154 THR B N 1
ATOM 4003 C CA . THR B 1 154 ? -0.953 4.734 -19.219 1 83.19 154 THR B CA 1
ATOM 4004 C C . THR B 1 154 ? -1.116 3.242 -18.953 1 83.19 154 THR B C 1
ATOM 4006 O O . THR B 1 154 ? -1.01 2.801 -17.812 1 83.19 154 THR B O 1
ATOM 4009 N N . LYS B 1 155 ? -1.347 2.449 -19.953 1 85.5 155 LYS B N 1
ATOM 4010 C CA . LYS B 1 155 ? -1.469 1 -19.812 1 85.5 155 LYS B CA 1
ATOM 4011 C C . LYS B 1 155 ? -0.179 0.39 -19.266 1 85.5 155 LYS B C 1
ATOM 4013 O O . LYS B 1 155 ? -0.216 -0.466 -18.391 1 85.5 155 LYS B O 1
ATOM 4018 N N . ARG B 1 156 ? 0.846 0.888 -19.828 1 84.44 156 ARG B N 1
ATOM 4019 C CA . ARG B 1 156 ? 2.15 0.391 -19.391 1 84.44 156 ARG B CA 1
ATOM 4020 C C . ARG B 1 156 ? 2.408 0.717 -17.922 1 84.44 156 ARG B C 1
ATOM 4022 O O . ARG B 1 156 ? 2.9 -0.126 -17.172 1 84.44 156 ARG B O 1
ATOM 4029 N N . SER B 1 157 ? 2.131 1.958 -17.562 1 83.5 157 SER B N 1
ATOM 4030 C CA . SER B 1 157 ? 2.346 2.385 -16.172 1 83.5 157 SER B CA 1
ATOM 4031 C C . SER B 1 157 ? 1.481 1.583 -15.211 1 83.5 157 SER B C 1
ATOM 4033 O O . SER B 1 157 ? 1.956 1.154 -14.156 1 83.5 157 SER B O 1
ATOM 4035 N N . LEU B 1 158 ? 0.258 1.345 -15.625 1 87.5 158 LEU B N 1
ATOM 4036 C CA . LEU B 1 158 ? -0.655 0.573 -14.789 1 87.5 158 LEU B CA 1
ATOM 4037 C C . LEU B 1 158 ? -0.195 -0.876 -14.68 1 87.5 158 LEU B C 1
ATOM 4039 O O . LEU B 1 158 ? -0.257 -1.469 -13.594 1 87.5 158 LEU B O 1
ATOM 4043 N N . PHE B 1 159 ? 0.234 -1.402 -15.773 1 90.38 159 PHE B N 1
ATOM 4044 C CA . PHE B 1 159 ? 0.692 -2.787 -15.781 1 90.38 159 PHE B CA 1
ATOM 4045 C C . PHE B 1 159 ? 1.938 -2.945 -14.914 1 90.38 159 PHE B C 1
ATOM 4047 O O . PHE B 1 159 ? 2.059 -3.914 -14.164 1 90.38 159 PHE B O 1
ATOM 4054 N N . LYS B 1 160 ? 2.811 -2.041 -15.023 1 87 160 LYS B N 1
ATOM 4055 C CA . LYS B 1 160 ? 4.039 -2.068 -14.234 1 87 160 LYS B CA 1
ATOM 4056 C C . LYS B 1 160 ? 3.738 -2.049 -12.742 1 87 160 LYS B C 1
ATOM 4058 O O . LYS B 1 160 ? 4.406 -2.727 -11.961 1 87 160 LYS B O 1
ATOM 4063 N N . ASN B 1 161 ? 2.75 -1.287 -12.391 1 86.31 161 ASN B N 1
ATOM 4064 C CA . ASN B 1 161 ? 2.391 -1.145 -10.984 1 86.31 161 ASN B CA 1
ATOM 4065 C C . ASN B 1 161 ? 1.548 -2.32 -10.5 1 86.31 161 ASN B C 1
ATOM 4067 O O . ASN B 1 161 ? 1.396 -2.527 -9.297 1 86.31 161 ASN B O 1
ATOM 4071 N N . PHE B 1 162 ? 1.1 -3.092 -11.414 1 93 162 PHE B N 1
ATOM 4072 C CA . PHE B 1 162 ? 0.154 -4.152 -11.086 1 93 162 PHE B CA 1
ATOM 4073 C C . PHE B 1 162 ? 0.849 -5.508 -11.062 1 93 162 PHE B C 1
ATOM 4075 O O . PHE B 1 162 ? 0.537 -6.355 -10.219 1 93 162 PHE B O 1
ATOM 4082 N N . PHE B 1 163 ? 1.723 -5.773 -11.953 1 93.75 163 PHE B N 1
ATOM 4083 C CA . PHE B 1 163 ? 2.209 -7.109 -12.273 1 93.75 163 PHE B CA 1
ATOM 4084 C C . PHE B 1 163 ? 2.811 -7.773 -11.039 1 93.75 163 PHE B C 1
ATOM 4086 O O . PHE B 1 163 ? 2.412 -8.883 -10.672 1 93.75 163 PHE B O 1
ATOM 4093 N N . LEU B 1 164 ? 3.711 -7.109 -10.414 1 92.75 164 LEU B N 1
ATOM 4094 C CA . LEU B 1 164 ? 4.406 -7.734 -9.297 1 92.75 164 LEU B CA 1
ATOM 4095 C C . LEU B 1 164 ? 3.461 -7.957 -8.125 1 92.75 164 LEU B C 1
ATOM 4097 O O . LEU B 1 164 ? 3.389 -9.062 -7.578 1 92.75 164 LEU B O 1
ATOM 4101 N N . PRO B 1 165 ? 2.68 -6.945 -7.73 1 94.88 165 PRO B N 1
ATOM 4102 C CA . PRO B 1 165 ? 1.731 -7.207 -6.645 1 94.88 165 PRO B CA 1
ATOM 4103 C C . PRO B 1 165 ? 0.764 -8.344 -6.965 1 94.88 165 PRO B C 1
ATOM 4105 O O . PRO B 1 165 ? 0.42 -9.133 -6.086 1 94.88 165 PRO B O 1
ATOM 4108 N N . PHE B 1 166 ? 0.382 -8.414 -8.18 1 97.12 166 PHE B N 1
ATOM 4109 C CA . PHE B 1 166 ? -0.561 -9.461 -8.57 1 97.12 166 PHE B CA 1
ATOM 4110 C C . PHE B 1 166 ? 0.079 -10.836 -8.461 1 97.12 166 PHE B C 1
ATOM 4112 O O . PHE B 1 166 ? -0.524 -11.766 -7.922 1 97.12 166 PHE B O 1
ATOM 4119 N N . THR B 1 167 ? 1.258 -10.977 -9 1 96.44 167 THR B N 1
ATOM 4120 C CA . THR B 1 167 ? 1.908 -12.281 -9.023 1 96.44 167 THR B CA 1
ATOM 4121 C C . THR B 1 167 ? 2.221 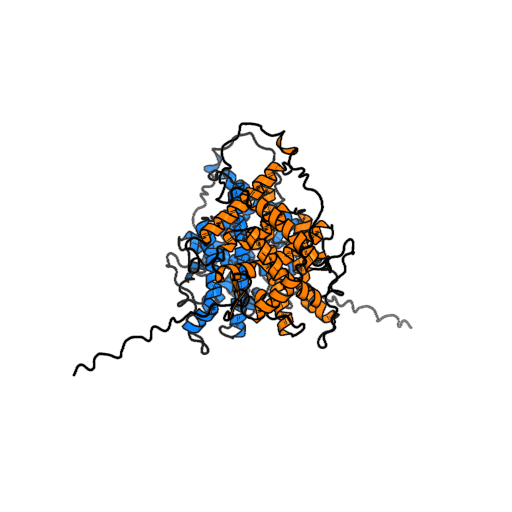-12.758 -7.602 1 96.44 167 THR B C 1
ATOM 4123 O O . THR B 1 167 ? 2.076 -13.938 -7.289 1 96.44 167 THR B O 1
ATOM 4126 N N . LEU B 1 168 ? 2.656 -11.828 -6.777 1 97 168 LEU B N 1
ATOM 4127 C CA . LEU B 1 168 ? 2.928 -12.188 -5.387 1 97 168 LEU B CA 1
ATOM 4128 C C . LEU B 1 168 ? 1.642 -12.562 -4.664 1 97 168 LEU B C 1
ATOM 4130 O O . LEU B 1 168 ? 1.606 -13.555 -3.928 1 97 168 LEU B O 1
ATOM 4134 N N . LEU B 1 169 ? 0.663 -11.766 -4.867 1 98.31 169 LEU B N 1
ATOM 4135 C CA . LEU B 1 169 ? -0.637 -12.023 -4.254 1 98.31 169 LEU B CA 1
ATOM 4136 C C . LEU B 1 169 ? -1.206 -13.352 -4.73 1 98.31 169 LEU B C 1
ATOM 4138 O O . LEU B 1 169 ? -1.663 -14.164 -3.922 1 98.31 169 LEU B O 1
ATOM 4142 N N . GLU B 1 170 ? -1.168 -13.594 -5.992 1 98.5 170 GLU B N 1
ATOM 4143 C CA . GLU B 1 170 ? -1.737 -14.805 -6.562 1 98.5 170 GLU B CA 1
ATOM 4144 C C . GLU B 1 170 ? -0.993 -16.047 -6.078 1 98.5 170 GLU B C 1
ATOM 4146 O O . GLU B 1 170 ? -1.613 -17.047 -5.723 1 98.5 170 GLU B O 1
ATOM 4151 N N . SER B 1 171 ? 0.298 -16.016 -6.117 1 97.94 171 SER B N 1
ATOM 4152 C CA . SER B 1 171 ? 1.085 -17.156 -5.664 1 97.94 171 SER B CA 1
ATOM 4153 C C . SER B 1 171 ? 0.812 -17.469 -4.195 1 97.94 171 SER B C 1
ATOM 4155 O O . SER B 1 171 ? 0.75 -18.641 -3.807 1 97.94 171 SER B O 1
ATOM 4157 N N . SER B 1 172 ? 0.702 -16.438 -3.381 1 97.81 172 SER B N 1
ATOM 4158 C CA . SER B 1 172 ? 0.394 -16.609 -1.965 1 97.81 172 SER B CA 1
ATOM 4159 C C . SER B 1 172 ? -1.021 -17.141 -1.77 1 97.81 172 SER B C 1
ATOM 4161 O O . SER B 1 172 ? -1.255 -17.984 -0.901 1 97.81 172 SER B O 1
ATOM 4163 N N . PHE B 1 173 ? -1.936 -16.641 -2.564 1 98.12 173 PHE B N 1
ATOM 4164 C CA . PHE B 1 173 ? -3.318 -17.094 -2.514 1 98.12 173 PHE B CA 1
ATOM 4165 C C . PHE B 1 173 ? -3.412 -18.578 -2.879 1 98.12 173 PHE B C 1
ATOM 4167 O O . PHE B 1 173 ? -4.145 -19.328 -2.238 1 98.12 173 PHE B O 1
ATOM 4174 N N . ASN B 1 174 ? -2.672 -18.969 -3.93 1 96.38 174 ASN B N 1
ATOM 4175 C CA . ASN B 1 174 ? -2.65 -20.359 -4.332 1 96.38 174 ASN B CA 1
ATOM 4176 C C . ASN B 1 174 ? -2.057 -21.25 -3.242 1 96.38 174 ASN B C 1
ATOM 4178 O O . ASN B 1 174 ? -2.502 -22.375 -3.045 1 96.38 174 ASN B O 1
ATOM 4182 N N . GLY B 1 175 ? -1.036 -20.719 -2.584 1 95.25 175 GLY B N 1
ATOM 4183 C CA . GLY B 1 175 ? -0.506 -21.438 -1.435 1 95.25 175 GLY B CA 1
ATOM 4184 C C . GLY B 1 175 ? -1.523 -21.609 -0.324 1 95.25 175 GLY B C 1
ATOM 4185 O O . GLY B 1 175 ? -1.708 -22.719 0.182 1 95.25 175 GLY B O 1
ATOM 4186 N N . HIS B 1 176 ? -2.162 -20.578 0.018 1 93.69 176 HIS B N 1
ATOM 4187 C CA . HIS B 1 176 ? -3.215 -20.594 1.026 1 93.69 176 HIS B CA 1
ATOM 4188 C C . HIS B 1 176 ? -4.32 -21.578 0.652 1 93.69 176 HIS B C 1
ATOM 4190 O O . HIS B 1 176 ? -4.812 -22.328 1.504 1 93.69 176 HIS B O 1
ATOM 4196 N N . SER B 1 177 ? -4.66 -21.656 -0.552 1 90.31 177 SER B N 1
ATOM 4197 C CA . SER B 1 177 ? -5.754 -22.5 -1.03 1 90.31 177 SER B CA 1
ATOM 4198 C C . SER B 1 177 ? -5.422 -23.984 -0.901 1 90.31 177 SER B C 1
ATOM 4200 O O . SER B 1 177 ? -6.316 -24.828 -0.889 1 90.31 177 SER B O 1
ATOM 4202 N N . THR B 1 178 ? -4.145 -24.281 -0.84 1 89.31 178 THR B N 1
ATOM 4203 C CA . THR B 1 178 ? -3.715 -25.672 -0.648 1 89.31 178 THR B CA 1
ATOM 4204 C C . THR B 1 178 ? -3.367 -25.922 0.814 1 89.31 178 THR B C 1
ATOM 4206 O O . THR B 1 178 ? -2.717 -26.922 1.136 1 89.31 178 THR B O 1
ATOM 4209 N N . ASN B 1 179 ? -3.662 -25.016 1.672 1 88 179 ASN B N 1
ATOM 4210 C CA . ASN B 1 179 ? -3.506 -25.078 3.121 1 88 179 ASN B CA 1
ATOM 4211 C C . ASN B 1 179 ? -2.035 -25.062 3.527 1 88 179 ASN B C 1
ATOM 4213 O O . ASN B 1 179 ? -1.642 -25.75 4.473 1 88 179 ASN B O 1
ATOM 4217 N N . LYS B 1 180 ? -1.311 -24.422 2.723 1 87.19 180 LYS B N 1
ATOM 4218 C CA . LYS B 1 180 ? 0.088 -24.172 3.062 1 87.19 180 LYS B CA 1
ATOM 4219 C C . LYS B 1 180 ? 0.332 -22.703 3.379 1 87.19 180 LYS B C 1
ATOM 4221 O O . LYS B 1 180 ? 0.325 -21.859 2.48 1 87.19 180 LYS B O 1
ATOM 4226 N N . GLN B 1 181 ? 0.665 -22.328 4.523 1 84.06 181 GLN B N 1
ATOM 4227 C CA . GLN B 1 181 ? 0.671 -20.938 4.973 1 84.06 181 GLN B CA 1
ATOM 4228 C C . GLN B 1 181 ? 2.01 -20.266 4.672 1 84.06 181 GLN B C 1
ATOM 4230 O O . GLN B 1 181 ? 2.109 -19.047 4.672 1 84.06 181 GLN B O 1
ATOM 4235 N N . ASP B 1 182 ? 2.969 -20.969 4.375 1 91.88 182 ASP B N 1
ATOM 4236 C CA . ASP B 1 182 ? 4.277 -20.359 4.168 1 91.88 182 ASP B CA 1
ATOM 4237 C C . ASP B 1 182 ? 4.832 -20.703 2.787 1 91.88 182 ASP B C 1
ATOM 4239 O O . ASP B 1 182 ? 6.047 -20.719 2.588 1 91.88 182 ASP B O 1
ATOM 4243 N N . VAL B 1 183 ? 3.951 -21.031 1.926 1 95.5 183 VAL B N 1
ATOM 4244 C CA . VAL B 1 183 ? 4.379 -21.453 0.596 1 95.5 183 VAL B CA 1
ATOM 4245 C C . VAL B 1 183 ? 3.684 -20.594 -0.464 1 95.5 183 VAL B C 1
ATOM 4247 O O . VAL B 1 183 ? 2.496 -20.297 -0.338 1 95.5 183 VAL B O 1
ATOM 4250 N N . MET B 1 184 ? 4.469 -20.188 -1.379 1 97.25 184 MET B N 1
ATOM 4251 C CA . MET B 1 184 ? 3.912 -19.594 -2.588 1 97.25 184 MET B CA 1
ATOM 4252 C C . MET B 1 184 ? 3.863 -20.594 -3.727 1 97.25 184 MET B C 1
ATOM 4254 O O . MET B 1 184 ? 4.883 -21.203 -4.07 1 97.25 184 MET B O 1
ATOM 4258 N N . LEU B 1 185 ? 2.703 -20.812 -4.254 1 96.69 185 LEU B N 1
ATOM 4259 C CA . LEU B 1 185 ? 2.566 -21.688 -5.422 1 96.69 185 LEU B CA 1
ATOM 4260 C C . LEU B 1 185 ? 2.598 -20.875 -6.707 1 96.69 185 LEU B C 1
ATOM 4262 O O . LEU B 1 185 ? 1.746 -20 -6.922 1 96.69 185 LEU B O 1
ATOM 4266 N N . ILE B 1 186 ? 3.521 -21.156 -7.488 1 96.62 186 ILE B N 1
ATOM 4267 C CA . ILE B 1 186 ? 3.816 -20.391 -8.695 1 96.62 186 ILE B CA 1
ATOM 4268 C C . ILE B 1 186 ? 2.994 -20.938 -9.859 1 96.62 186 ILE B C 1
ATOM 4270 O O . ILE B 1 186 ? 2.629 -22.109 -9.875 1 96.62 186 ILE B O 1
ATOM 4274 N N . PRO B 1 187 ? 2.674 -20.062 -10.828 1 94.5 187 PRO B N 1
ATOM 4275 C CA . PRO B 1 187 ? 1.793 -20.469 -11.93 1 94.5 187 PRO B CA 1
ATOM 4276 C C . PRO B 1 187 ? 2.332 -21.656 -12.711 1 94.5 187 PRO B C 1
ATOM 4278 O O . PRO B 1 187 ? 1.556 -22.438 -13.273 1 94.5 187 PRO B O 1
ATOM 4281 N N . SER B 1 188 ? 3.574 -21.828 -12.766 1 93 188 SER B N 1
ATOM 4282 C CA . SER B 1 188 ? 4.176 -22.938 -13.508 1 93 188 SER B CA 1
ATOM 4283 C C . SER B 1 188 ? 3.953 -24.266 -12.789 1 93 188 SER B C 1
ATOM 4285 O O . SER B 1 188 ? 4.16 -25.328 -13.367 1 93 188 SER B O 1
ATOM 4287 N N . GLY B 1 189 ? 3.541 -24.25 -11.555 1 91.31 189 GLY B N 1
ATOM 4288 C CA . GLY B 1 189 ? 3.299 -25.469 -10.789 1 91.31 189 GLY B CA 1
ATOM 4289 C C . GLY B 1 189 ? 4.305 -25.688 -9.672 1 91.31 189 GLY B C 1
ATOM 4290 O O . GLY B 1 189 ? 4.094 -26.516 -8.789 1 91.31 189 GLY B O 1
ATOM 4291 N N . GLY B 1 190 ? 5.375 -24.969 -9.703 1 93.88 190 GLY B N 1
ATOM 4292 C CA . GLY B 1 190 ? 6.355 -25.047 -8.633 1 93.88 190 GLY B CA 1
ATOM 4293 C C . GLY B 1 190 ? 5.988 -24.203 -7.422 1 93.88 190 GLY B C 1
ATOM 4294 O O . GLY B 1 190 ? 4.922 -23.594 -7.387 1 93.88 190 GLY B O 1
ATOM 4295 N N . TYR B 1 191 ? 6.828 -24.375 -6.375 1 96.75 191 TYR B N 1
ATOM 4296 C CA . TYR B 1 191 ? 6.531 -23.594 -5.176 1 96.75 191 TYR B CA 1
ATOM 4297 C C . TYR B 1 191 ? 7.801 -23.016 -4.574 1 96.75 191 TYR B C 1
ATOM 4299 O O . TYR B 1 191 ? 8.906 -23.453 -4.902 1 96.75 191 TYR B O 1
ATOM 4307 N N . ILE B 1 192 ? 7.66 -21.969 -3.844 1 97.19 192 ILE B N 1
ATOM 4308 C CA . ILE B 1 192 ? 8.719 -21.375 -3.029 1 97.19 192 ILE B CA 1
ATOM 4309 C C . ILE B 1 192 ? 8.359 -21.516 -1.55 1 97.19 192 ILE B C 1
ATOM 4311 O O . ILE B 1 192 ? 7.293 -21.078 -1.12 1 97.19 192 ILE B O 1
ATOM 4315 N N . ASP B 1 193 ? 9.211 -22.172 -0.829 1 96.5 193 ASP B N 1
ATOM 4316 C CA . ASP B 1 193 ? 9.078 -22.234 0.624 1 96.5 193 ASP B CA 1
ATOM 4317 C C . ASP B 1 193 ? 9.648 -20.984 1.279 1 96.5 193 ASP B C 1
ATOM 4319 O O . ASP B 1 193 ? 10.867 -20.75 1.257 1 96.5 193 ASP B O 1
ATOM 4323 N N . LEU B 1 194 ? 8.836 -20.203 1.905 1 95.56 194 LEU B N 1
ATOM 4324 C CA . LEU B 1 194 ? 9.242 -18.891 2.412 1 95.56 194 LEU B CA 1
ATOM 4325 C C . LEU B 1 194 ? 9.953 -19.031 3.756 1 95.56 194 LEU B C 1
ATOM 4327 O O . LEU B 1 194 ? 10.609 -18.094 4.211 1 95.56 194 LEU B O 1
ATOM 4331 N N . GLU B 1 195 ? 9.844 -20.094 4.375 1 91.69 195 GLU B N 1
ATOM 4332 C CA . GLU B 1 195 ? 10.539 -20.359 5.633 1 91.69 195 GLU B CA 1
ATOM 4333 C C . GLU B 1 195 ? 11.898 -21 5.391 1 91.69 195 GLU B C 1
ATOM 4335 O O . GLU B 1 195 ? 12.836 -20.797 6.16 1 91.69 195 GLU B O 1
ATOM 4340 N N . HIS B 1 196 ? 11.953 -21.828 4.379 1 93.62 196 HIS B N 1
ATOM 4341 C CA . HIS B 1 196 ? 13.172 -22.531 4.012 1 93.62 196 HIS B CA 1
ATOM 4342 C C . HIS B 1 196 ? 13.578 -22.234 2.574 1 93.62 196 HIS B C 1
ATOM 4344 O O . HIS B 1 196 ? 13.164 -22.922 1.645 1 93.62 196 HIS B O 1
ATOM 4350 N N . LEU B 1 197 ? 14.555 -21.359 2.453 1 95.06 197 LEU B N 1
ATOM 4351 C CA . LEU B 1 197 ? 14.844 -20.766 1.153 1 95.06 197 LEU B CA 1
ATOM 4352 C C . LEU B 1 197 ? 16 -21.484 0.471 1 95.06 197 LEU B C 1
ATOM 4354 O O . LEU B 1 197 ? 16.516 -21.031 -0.549 1 95.06 197 LEU B O 1
ATOM 4358 N N . GLU B 1 198 ? 16.406 -22.625 0.927 1 93.44 198 GLU B N 1
ATOM 4359 C CA . GLU B 1 198 ? 17.578 -23.328 0.416 1 93.44 198 GLU B CA 1
ATOM 4360 C C . GLU B 1 198 ? 17.391 -23.719 -1.044 1 93.44 198 GLU B C 1
ATOM 4362 O O . GLU B 1 198 ? 18.297 -23.562 -1.86 1 93.44 198 GLU B O 1
ATOM 4367 N N . SER B 1 199 ? 16.203 -24.234 -1.318 1 92.31 199 SER B N 1
ATOM 4368 C CA . SER B 1 199 ? 15.953 -24.672 -2.688 1 92.31 199 SER B CA 1
ATOM 4369 C C . SER B 1 199 ? 15.844 -23.484 -3.635 1 92.31 199 SER B C 1
ATOM 4371 O O . SER B 1 199 ? 16.156 -23.594 -4.82 1 92.31 199 SER B O 1
ATOM 4373 N N . TYR B 1 200 ? 15.422 -22.375 -3.119 1 94 200 TYR B N 1
ATOM 4374 C CA . TYR B 1 200 ? 15.234 -21.188 -3.936 1 94 200 TYR B CA 1
ATOM 4375 C C . TYR B 1 200 ? 16.578 -20.547 -4.293 1 94 200 TYR B C 1
ATOM 4377 O O . TYR B 1 200 ? 16.766 -20.078 -5.414 1 94 200 TYR B O 1
ATOM 4385 N N . PHE B 1 201 ? 17.406 -20.516 -3.285 1 90.56 201 PHE B N 1
ATOM 4386 C CA . PHE B 1 201 ? 18.734 -19.938 -3.494 1 90.56 201 PHE B CA 1
ATOM 4387 C C . PHE B 1 201 ? 19.766 -21.016 -3.775 1 90.56 201 PHE B C 1
ATOM 4389 O O . PHE B 1 201 ? 20.75 -21.141 -3.041 1 90.56 201 PHE B O 1
ATOM 4396 N N . THR B 1 202 ? 19.578 -21.828 -4.695 1 80.5 202 THR B N 1
ATOM 4397 C CA . THR B 1 202 ? 20.469 -22.938 -5.008 1 80.5 202 THR B CA 1
ATOM 4398 C C . THR B 1 202 ? 21.766 -22.422 -5.633 1 80.5 202 THR B C 1
ATOM 4400 O O . THR B 1 202 ? 22.812 -23.062 -5.504 1 80.5 202 THR B O 1
ATOM 4403 N N . ASN B 1 203 ? 21.609 -21.422 -6.402 1 63.53 203 ASN B N 1
ATOM 4404 C CA . ASN B 1 203 ? 22.797 -21.188 -7.23 1 63.53 203 ASN B CA 1
ATOM 4405 C C . ASN B 1 203 ? 23.906 -20.5 -6.441 1 63.53 203 ASN B C 1
ATOM 4407 O O . ASN B 1 203 ? 23.641 -19.578 -5.66 1 63.53 203 ASN B O 1
ATOM 4411 N N . ASN B 1 204 ? 24.875 -21.297 -6.355 1 59.66 204 ASN B N 1
ATOM 4412 C CA . ASN B 1 204 ? 26.172 -20.938 -5.762 1 59.66 204 ASN B CA 1
ATOM 4413 C C . ASN B 1 204 ? 26.859 -19.812 -6.535 1 59.66 204 ASN B C 1
ATOM 4415 O O . ASN B 1 204 ? 27.094 -19.938 -7.738 1 59.66 204 ASN B O 1
ATOM 4419 N N . HIS B 1 205 ? 26.5 -18.672 -6.129 1 65.56 205 HIS B N 1
ATOM 4420 C CA . HIS B 1 205 ? 27.281 -17.594 -6.711 1 65.56 205 HIS B CA 1
ATOM 4421 C C . HIS B 1 205 ? 28.688 -17.562 -6.129 1 65.56 205 HIS B C 1
ATOM 4423 O O . HIS B 1 205 ? 28.938 -18.094 -5.043 1 65.56 205 HIS B O 1
ATOM 4429 N N . ASP B 1 206 ? 29.547 -17.172 -7.062 1 67.75 206 ASP B N 1
ATOM 4430 C CA . ASP B 1 206 ? 30.969 -17.141 -6.73 1 67.75 206 ASP B CA 1
ATOM 4431 C C . ASP B 1 206 ? 31.25 -16.188 -5.57 1 67.75 206 ASP B C 1
ATOM 4433 O O . ASP B 1 206 ? 32.188 -16.375 -4.809 1 67.75 206 ASP B O 1
ATOM 4437 N N . LYS B 1 207 ? 30.375 -15.344 -5.371 1 77.19 207 LYS B N 1
ATOM 4438 C CA . LYS B 1 207 ? 30.703 -14.273 -4.434 1 77.19 207 LYS B CA 1
ATOM 4439 C C . LYS B 1 207 ? 30.156 -14.578 -3.039 1 77.19 207 LYS B C 1
ATOM 4441 O O . LYS B 1 207 ? 30.781 -14.219 -2.035 1 77.19 207 LYS B O 1
ATOM 4446 N N . PHE B 1 208 ? 29 -15.227 -2.988 1 83.81 208 PHE B N 1
ATOM 4447 C CA . PHE B 1 208 ? 28.344 -15.461 -1.703 1 83.81 208 PHE B CA 1
ATOM 4448 C C . PHE B 1 208 ? 27.938 -16.922 -1.572 1 83.81 208 PHE B C 1
ATOM 4450 O O . PHE B 1 208 ? 27.484 -17.531 -2.543 1 83.81 208 PHE B O 1
ATOM 4457 N N . SER B 1 209 ? 28.188 -17.406 -0.412 1 85.94 209 SER B N 1
ATOM 4458 C CA . SER B 1 209 ? 27.672 -18.75 -0.129 1 85.94 209 SER B CA 1
ATOM 4459 C C . SER B 1 209 ? 26.141 -18.734 -0.098 1 85.94 209 SER B C 1
ATOM 4461 O O . SER B 1 209 ? 25.516 -17.672 -0.034 1 85.94 209 SER B O 1
ATOM 4463 N N . GLN B 1 210 ? 25.594 -19.859 -0.198 1 89.25 210 GLN B N 1
ATOM 4464 C CA . GLN B 1 210 ? 24.141 -19.984 -0.112 1 89.25 210 GLN B CA 1
ATOM 4465 C C . GLN B 1 210 ? 23.609 -19.422 1.209 1 89.25 210 GLN B C 1
ATOM 4467 O O . GLN B 1 210 ? 22.609 -18.719 1.236 1 89.25 210 GLN B O 1
ATOM 4472 N N . GLU B 1 211 ? 24.312 -19.781 2.23 1 88.38 211 GLU B N 1
ATOM 4473 C CA . GLU B 1 211 ? 23.906 -19.344 3.562 1 88.38 211 GLU B CA 1
ATOM 4474 C C . GLU B 1 211 ? 23.969 -17.812 3.678 1 88.38 211 GLU B C 1
ATOM 4476 O O . GLU B 1 211 ? 23.094 -17.203 4.297 1 88.38 211 GLU B O 1
ATOM 4481 N N . GLU B 1 212 ? 24.953 -17.266 3.08 1 86 212 GLU B N 1
ATOM 4482 C CA . GLU B 1 212 ? 25.094 -15.82 3.09 1 86 212 GLU B CA 1
ATOM 4483 C C . GLU B 1 212 ? 23.984 -15.148 2.285 1 86 212 GLU B C 1
ATOM 4485 O O . GLU B 1 212 ? 23.438 -14.125 2.705 1 86 212 GLU B O 1
ATOM 4490 N N . THR B 1 213 ? 23.688 -15.734 1.193 1 87.81 213 THR B N 1
ATOM 4491 C CA . THR B 1 213 ? 22.641 -15.188 0.338 1 87.81 213 THR B CA 1
ATOM 4492 C C . THR B 1 213 ? 21.281 -15.25 1.033 1 87.81 213 THR B C 1
ATOM 4494 O O . THR B 1 213 ? 20.516 -14.289 0.996 1 87.81 213 THR B O 1
ATOM 4497 N N . ILE B 1 214 ? 21.047 -16.312 1.657 1 91 214 ILE B N 1
ATOM 4498 C CA . ILE B 1 214 ? 19.781 -16.484 2.371 1 91 214 ILE B CA 1
ATOM 4499 C C . ILE B 1 214 ? 19.688 -15.461 3.504 1 91 214 ILE B C 1
ATOM 4501 O O . ILE B 1 214 ? 18.641 -14.836 3.697 1 91 214 ILE B O 1
ATOM 4505 N N . SER B 1 215 ? 20.766 -15.297 4.188 1 87.12 215 SER B N 1
ATOM 4506 C CA . SER B 1 215 ? 20.781 -14.344 5.293 1 87.12 215 SER B CA 1
ATOM 4507 C C . SER B 1 215 ? 20.562 -12.914 4.797 1 87.12 215 SER B C 1
ATOM 4509 O O . SER B 1 215 ? 19.891 -12.117 5.465 1 87.12 215 SER B O 1
ATOM 4511 N N . MET B 1 216 ? 21.094 -12.656 3.641 1 83.94 216 MET B N 1
ATOM 4512 C CA . MET B 1 216 ? 21 -11.32 3.055 1 83.94 216 MET B CA 1
ATOM 4513 C C . MET B 1 216 ? 19.562 -10.977 2.711 1 83.94 216 MET B C 1
ATOM 4515 O O . MET B 1 216 ? 19.141 -9.82 2.816 1 83.94 216 MET B O 1
ATOM 4519 N N . PHE B 1 217 ? 18.719 -11.953 2.338 1 88 217 PHE B N 1
ATOM 4520 C CA . PHE B 1 217 ? 17.406 -11.656 1.794 1 88 217 PHE B CA 1
ATOM 4521 C C . PHE B 1 217 ? 16.312 -12.234 2.68 1 88 217 PHE B C 1
ATOM 4523 O O . PHE B 1 217 ? 15.125 -12.164 2.34 1 88 217 PHE B O 1
ATOM 4530 N N . ALA B 1 218 ? 16.656 -12.766 3.805 1 86.62 218 ALA B N 1
ATOM 4531 C CA . ALA B 1 218 ? 15.711 -13.43 4.699 1 86.62 218 ALA B CA 1
ATOM 4532 C C . ALA B 1 218 ? 14.57 -12.5 5.102 1 86.62 218 ALA B C 1
ATOM 4534 O O . ALA B 1 218 ? 13.414 -12.914 5.176 1 86.62 218 ALA B O 1
ATOM 4535 N N . GLN B 1 219 ? 14.898 -11.312 5.309 1 83.94 219 GLN B N 1
ATOM 4536 C CA . GLN B 1 219 ? 13.898 -10.359 5.77 1 83.94 219 GLN B CA 1
ATOM 4537 C C . GLN B 1 219 ? 12.852 -10.086 4.691 1 83.94 219 GLN B C 1
ATOM 4539 O O . GLN B 1 219 ? 11.672 -9.922 4.996 1 83.94 219 GLN B O 1
ATOM 4544 N N . GLN B 1 220 ? 13.273 -10.016 3.463 1 87.38 220 GLN B N 1
ATOM 4545 C CA . GLN B 1 220 ? 12.352 -9.75 2.363 1 87.38 220 GLN B CA 1
ATOM 4546 C C . GLN B 1 220 ? 11.328 -10.875 2.225 1 87.38 220 GLN B C 1
ATOM 4548 O O . GLN B 1 220 ? 10.148 -10.625 1.973 1 87.38 220 GLN B O 1
ATOM 4553 N N . PHE B 1 221 ? 11.773 -12.07 2.457 1 92.62 221 PHE B N 1
ATOM 4554 C CA . PHE B 1 221 ? 10.867 -13.203 2.334 1 92.62 221 PHE B CA 1
ATOM 4555 C C . PHE B 1 221 ? 9.992 -13.328 3.576 1 92.62 221 PHE B C 1
ATOM 4557 O O . PHE B 1 221 ? 8.852 -13.797 3.494 1 92.62 221 PHE B O 1
ATOM 4564 N N . GLN B 1 222 ? 10.539 -12.867 4.656 1 88.94 222 GLN B N 1
ATOM 4565 C CA . GLN B 1 222 ? 9.727 -12.805 5.867 1 88.94 222 GLN B CA 1
ATOM 4566 C C . GLN B 1 222 ? 8.57 -11.82 5.707 1 88.94 222 GLN B C 1
ATOM 4568 O O . GLN B 1 222 ? 7.465 -12.07 6.18 1 88.94 222 GLN B O 1
ATOM 4573 N N . VAL B 1 223 ? 8.82 -10.727 5.055 1 89.75 223 VAL B N 1
ATOM 4574 C CA . VAL B 1 223 ? 7.793 -9.719 4.824 1 89.75 223 VAL B CA 1
ATOM 4575 C C . VAL B 1 223 ? 6.703 -10.281 3.92 1 89.75 223 VAL B C 1
ATOM 4577 O O . VAL B 1 223 ? 5.52 -9.984 4.098 1 89.75 223 VAL B O 1
ATOM 4580 N N . LEU B 1 224 ? 7.051 -11.109 2.918 1 93.62 224 LEU B N 1
ATOM 4581 C CA . LEU B 1 224 ? 6.055 -11.758 2.072 1 93.62 224 LEU B CA 1
ATOM 4582 C C . LEU B 1 224 ? 5.137 -12.648 2.902 1 93.62 224 LEU B C 1
ATOM 4584 O O . LEU B 1 224 ? 3.924 -12.672 2.684 1 93.62 224 LEU B O 1
ATOM 4588 N N . ARG B 1 225 ? 5.734 -13.289 3.846 1 92.19 225 ARG B N 1
ATOM 4589 C CA . ARG B 1 225 ? 4.969 -14.188 4.711 1 92.19 225 ARG B CA 1
ATOM 4590 C C . ARG B 1 225 ? 4.012 -13.398 5.598 1 92.19 225 ARG B C 1
ATOM 4592 O O . ARG B 1 225 ? 2.797 -13.617 5.551 1 92.19 225 ARG B O 1
ATOM 4599 N N . THR B 1 226 ? 4.52 -12.43 6.266 1 88.69 226 THR B N 1
ATOM 4600 C CA . THR B 1 226 ? 3.744 -11.742 7.285 1 88.69 226 THR B CA 1
ATOM 4601 C C . THR B 1 226 ? 2.744 -10.781 6.648 1 88.69 226 THR B C 1
ATOM 4603 O O . THR B 1 226 ? 1.672 -10.531 7.199 1 88.69 226 THR B O 1
ATOM 4606 N N . CYS B 1 227 ? 3.057 -10.312 5.445 1 92 227 CYS B N 1
ATOM 4607 C CA . CYS B 1 227 ? 2.23 -9.266 4.859 1 92 227 CYS B CA 1
ATOM 4608 C C . CYS B 1 227 ? 1.212 -9.852 3.889 1 92 227 CYS B C 1
ATOM 4610 O O . CYS B 1 227 ? 0.19 -9.227 3.604 1 92 227 CYS B O 1
ATOM 4612 N N . ILE B 1 228 ? 1.497 -11.047 3.361 1 95.06 228 ILE B N 1
ATOM 4613 C CA . ILE B 1 228 ? 0.573 -11.547 2.352 1 95.06 228 ILE B CA 1
ATOM 4614 C C . ILE B 1 228 ? 0.069 -12.93 2.752 1 95.06 228 ILE B C 1
ATOM 4616 O O . ILE B 1 228 ? -1.104 -13.094 3.096 1 95.06 228 ILE B O 1
ATOM 4620 N N . THR B 1 229 ? 0.934 -13.914 2.908 1 95 229 THR B N 1
ATOM 4621 C CA . THR B 1 229 ? 0.492 -15.297 3.059 1 95 229 THR B CA 1
ATOM 4622 C C . THR B 1 229 ? -0.274 -15.477 4.367 1 95 229 THR B C 1
ATOM 4624 O O . THR B 1 229 ? -1.341 -16.094 4.387 1 95 229 THR B O 1
ATOM 4627 N N . HIS B 1 230 ? 0.25 -14.883 5.434 1 91.62 230 HIS B N 1
ATOM 4628 C CA . HIS B 1 230 ? -0.398 -15.062 6.727 1 91.62 230 HIS B CA 1
ATOM 4629 C C . HIS B 1 230 ? -1.765 -14.391 6.762 1 91.62 230 HIS B C 1
ATOM 4631 O O . HIS B 1 230 ? -2.754 -15 7.172 1 91.62 230 HIS B O 1
ATOM 4637 N N . PRO B 1 231 ? -1.817 -13.164 6.328 1 92.12 231 PRO B N 1
ATOM 4638 C CA . PRO B 1 231 ? -3.135 -12.531 6.34 1 92.12 231 PRO B CA 1
ATOM 4639 C C . PRO B 1 231 ? -4.156 -13.258 5.469 1 92.12 231 PRO B C 1
ATOM 4641 O O . PRO B 1 231 ? -5.324 -13.375 5.844 1 92.12 231 PRO B O 1
ATOM 4644 N N . LEU B 1 232 ? -3.764 -13.758 4.332 1 95.38 232 LEU B N 1
ATOM 4645 C CA . LEU B 1 232 ? -4.684 -14.484 3.465 1 95.38 232 LEU B CA 1
ATOM 4646 C C . LEU B 1 232 ? -5.199 -15.742 4.16 1 95.38 232 LEU B C 1
ATOM 4648 O O . LEU B 1 232 ? -6.379 -16.078 4.039 1 95.38 232 LEU B O 1
ATOM 4652 N N . HIS B 1 233 ? -4.297 -16.344 4.852 1 93.44 233 HIS B N 1
ATOM 4653 C CA . HIS B 1 233 ? -4.672 -17.562 5.562 1 93.44 233 HIS B CA 1
ATOM 4654 C C . HIS B 1 233 ? -5.535 -17.25 6.777 1 93.44 233 HIS B C 1
ATOM 4656 O O . HIS B 1 233 ? -6.566 -17.891 6.996 1 93.44 233 HIS B O 1
ATOM 4662 N N . ALA B 1 234 ? -5.098 -16.266 7.574 1 90 234 ALA B N 1
ATOM 4663 C CA . ALA B 1 234 ? -5.809 -15.898 8.797 1 90 234 ALA B CA 1
ATOM 4664 C C . ALA B 1 234 ? -7.242 -15.469 8.492 1 90 234 ALA B C 1
ATOM 4666 O O . ALA B 1 234 ? -8.156 -15.75 9.266 1 90 234 ALA B O 1
ATOM 4667 N N . GLU B 1 235 ? -7.449 -14.836 7.336 1 93.5 235 GLU B N 1
ATOM 4668 C CA . GLU B 1 235 ? -8.766 -14.305 6.992 1 93.5 235 GLU B CA 1
ATOM 4669 C C . GLU B 1 235 ? -9.508 -15.242 6.035 1 93.5 235 GLU B C 1
ATOM 4671 O O . GLU B 1 235 ? -10.609 -14.922 5.582 1 93.5 235 GLU B O 1
ATOM 4676 N N . ASN B 1 236 ? -8.906 -16.375 5.754 1 94.62 236 ASN B N 1
ATOM 4677 C CA . ASN B 1 236 ? -9.523 -17.359 4.855 1 94.62 236 ASN B CA 1
ATOM 4678 C C . ASN B 1 236 ? -10.07 -16.688 3.6 1 94.62 236 ASN B C 1
ATOM 4680 O O . ASN B 1 236 ? -11.25 -16.828 3.277 1 94.62 236 ASN B O 1
ATOM 4684 N N . VAL B 1 237 ? -9.195 -15.961 2.943 1 97.06 237 VAL B N 1
ATOM 4685 C CA . VAL B 1 237 ? -9.57 -15.195 1.76 1 97.06 237 VAL B CA 1
ATOM 4686 C C . VAL B 1 237 ? -10 -16.141 0.645 1 97.06 237 VAL B C 1
ATOM 4688 O O . VAL B 1 237 ? -9.336 -17.141 0.385 1 97.06 237 VAL B O 1
ATOM 4691 N N . ASP B 1 238 ? -11.141 -15.891 0.001 1 97.25 238 ASP B N 1
ATOM 4692 C CA . ASP B 1 238 ? -11.602 -16.734 -1.092 1 97.25 238 ASP B CA 1
ATOM 4693 C C . ASP B 1 238 ? -11.273 -16.109 -2.447 1 97.25 238 ASP B C 1
ATOM 4695 O O . ASP B 1 238 ? -10.555 -15.117 -2.521 1 97.25 238 ASP B O 1
ATOM 4699 N N . THR B 1 239 ? -11.703 -16.703 -3.516 1 97.38 239 THR B N 1
ATOM 4700 C CA . THR B 1 239 ? -11.32 -16.312 -4.867 1 97.38 239 THR B CA 1
ATOM 4701 C C . THR B 1 239 ? -11.867 -14.93 -5.203 1 97.38 239 THR B C 1
ATOM 4703 O O . THR B 1 239 ? -11.18 -14.109 -5.82 1 97.38 239 THR B O 1
ATOM 4706 N N . TYR B 1 240 ? -13.102 -14.664 -4.824 1 96.56 240 TYR B N 1
ATOM 4707 C CA . TYR B 1 240 ? -13.727 -13.383 -5.121 1 96.56 240 TYR B CA 1
ATOM 4708 C C . TYR B 1 240 ? -13.016 -12.25 -4.402 1 96.56 240 TYR B C 1
ATOM 4710 O O . TYR B 1 240 ? -12.828 -11.164 -4.969 1 96.56 240 TYR B O 1
ATOM 4718 N N . GLU B 1 241 ? -12.656 -12.523 -3.146 1 98.31 241 GLU B N 1
ATOM 4719 C CA . GLU B 1 241 ? -11.914 -11.547 -2.348 1 98.31 241 GLU B CA 1
ATOM 4720 C C . GLU B 1 241 ? -10.516 -11.312 -2.92 1 98.31 241 GLU B C 1
ATOM 4722 O O . GLU B 1 241 ? -10.055 -10.172 -2.992 1 98.31 241 GLU B O 1
ATOM 4727 N N . PHE B 1 242 ? -9.875 -12.391 -3.309 1 98.62 242 PHE B N 1
ATOM 4728 C CA . PHE B 1 242 ? -8.57 -12.312 -3.957 1 98.62 242 PHE B CA 1
ATOM 4729 C C . PHE B 1 242 ? -8.641 -11.453 -5.211 1 98.62 242 PHE B C 1
ATOM 4731 O O . PHE B 1 242 ? -7.805 -10.57 -5.41 1 98.62 242 PHE B O 1
ATOM 4738 N N . LEU B 1 243 ? -9.602 -11.672 -6.039 1 98.62 243 LEU B N 1
ATOM 4739 C CA . LEU B 1 243 ? -9.758 -10.922 -7.277 1 98.62 243 LEU B CA 1
ATOM 4740 C C . LEU B 1 243 ? -10.086 -9.461 -6.992 1 98.62 243 LEU B C 1
ATOM 4742 O O . LEU B 1 243 ? -9.617 -8.562 -7.695 1 98.62 243 LEU B O 1
ATOM 4746 N N . ALA B 1 244 ? -10.906 -9.195 -5.996 1 98.56 244 ALA B N 1
ATOM 4747 C CA . ALA B 1 244 ? -11.234 -7.82 -5.617 1 98.56 244 ALA B CA 1
ATOM 4748 C C . ALA B 1 244 ? -9.984 -7.059 -5.176 1 98.56 244 ALA B C 1
ATOM 4750 O O . ALA B 1 244 ? -9.781 -5.91 -5.566 1 98.56 244 ALA B O 1
ATOM 4751 N N . LEU B 1 245 ? -9.141 -7.699 -4.348 1 98.31 245 LEU B N 1
ATOM 4752 C CA . LEU B 1 245 ? -7.883 -7.094 -3.92 1 98.31 245 LEU B CA 1
ATOM 4753 C C . LEU B 1 245 ? -7.012 -6.742 -5.121 1 98.31 245 LEU B C 1
ATOM 4755 O O . LEU B 1 245 ? -6.5 -5.625 -5.215 1 98.31 245 LEU B O 1
ATOM 4759 N N . ALA B 1 246 ? -6.883 -7.691 -6.012 1 98.25 246 ALA B N 1
ATOM 4760 C CA . ALA B 1 246 ? -6.07 -7.473 -7.207 1 98.25 246 ALA B CA 1
ATOM 4761 C C . ALA B 1 246 ? -6.633 -6.336 -8.055 1 98.25 246 ALA B C 1
ATOM 4763 O O . ALA B 1 246 ? -5.883 -5.504 -8.57 1 98.25 246 ALA B O 1
ATOM 4764 N N . ALA B 1 247 ? -7.938 -6.316 -8.219 1 97.94 247 ALA B N 1
ATOM 4765 C CA . ALA B 1 247 ? -8.578 -5.305 -9.047 1 97.94 247 ALA B CA 1
ATOM 4766 C C . ALA B 1 247 ? -8.398 -3.91 -8.461 1 97.94 247 ALA B C 1
ATOM 4768 O O . ALA B 1 247 ? -8.164 -2.943 -9.188 1 97.94 247 ALA B O 1
ATOM 4769 N N . ILE B 1 248 ? -8.492 -3.801 -7.18 1 96.81 248 ILE B N 1
ATOM 4770 C CA . ILE B 1 248 ? -8.328 -2.508 -6.527 1 96.81 248 ILE B CA 1
ATOM 4771 C C . ILE B 1 248 ? -6.891 -2.021 -6.691 1 96.81 248 ILE B C 1
ATOM 4773 O O . ILE B 1 248 ? -6.648 -0.829 -6.895 1 96.81 248 ILE B O 1
ATOM 4777 N N . ILE B 1 249 ? -5.969 -2.902 -6.629 1 95.25 249 ILE B N 1
ATOM 4778 C CA . ILE B 1 249 ? -4.562 -2.557 -6.828 1 95.25 249 ILE B CA 1
ATOM 4779 C C . ILE B 1 249 ? -4.359 -2.025 -8.25 1 95.25 249 ILE B C 1
ATOM 4781 O O . ILE B 1 249 ? -3.631 -1.053 -8.453 1 95.25 249 ILE B O 1
ATOM 4785 N N . LEU B 1 250 ? -5.004 -2.613 -9.203 1 95.06 250 LEU B N 1
ATOM 4786 C CA . LEU B 1 250 ? -4.871 -2.178 -10.594 1 95.06 250 LEU B CA 1
ATOM 4787 C C . LEU B 1 250 ? -5.367 -0.745 -10.766 1 95.06 250 LEU B C 1
ATOM 4789 O O . LEU B 1 250 ? -4.73 0.059 -11.445 1 95.06 250 LEU B O 1
ATOM 4793 N N . TRP B 1 251 ? -6.473 -0.469 -10.25 1 92.56 251 TRP B N 1
ATOM 4794 C CA . TRP B 1 251 ? -7.156 0.791 -10.523 1 92.56 251 TRP B CA 1
ATOM 4795 C C . TRP B 1 251 ? -6.785 1.848 -9.484 1 92.56 251 TRP B C 1
ATOM 4797 O O . TRP B 1 251 ? -7.461 2.871 -9.359 1 92.56 251 TRP B O 1
ATOM 4807 N N . GLU B 1 252 ? -5.727 1.577 -8.859 1 82.69 252 GLU B N 1
ATOM 4808 C CA . GLU B 1 252 ? -5.215 2.57 -7.926 1 82.69 252 GLU B CA 1
ATOM 4809 C C . GLU B 1 252 ? -4.863 3.873 -8.641 1 82.69 252 GLU B C 1
ATOM 4811 O O . GLU B 1 252 ? -4.598 3.877 -9.844 1 82.69 252 GLU B O 1
ATOM 4816 N N . SER B 1 253 ? -4.891 4.949 -8.047 1 63.56 253 SER B N 1
ATOM 4817 C CA . SER B 1 253 ? -5.035 6.352 -8.43 1 63.56 253 SER B CA 1
ATOM 4818 C C . SER B 1 253 ? -3.793 6.852 -9.164 1 63.56 253 SER B C 1
ATOM 4820 O O . SER B 1 253 ? -3.678 8.047 -9.453 1 63.56 253 SER B O 1
ATOM 4822 N N . ASP B 1 254 ? -3.016 6.105 -9.57 1 67.44 254 ASP B N 1
ATOM 4823 C CA . ASP B 1 254 ? -1.888 6.805 -10.18 1 67.44 254 ASP B CA 1
ATOM 4824 C C . ASP B 1 254 ? -2.123 7.035 -11.672 1 67.44 254 ASP B C 1
ATOM 4826 O O . ASP B 1 254 ? -1.32 6.605 -12.5 1 67.44 254 ASP B O 1
ATOM 4830 N N . LEU B 1 255 ? -3.244 7.5 -11.984 1 68.88 255 LEU B N 1
ATOM 4831 C CA . LEU B 1 255 ? -3.545 7.781 -13.383 1 68.88 255 LEU B CA 1
ATOM 4832 C C . LEU B 1 255 ? -3.369 9.266 -13.688 1 68.88 255 LEU B C 1
ATOM 4834 O O . LEU B 1 255 ? -3.854 10.117 -12.945 1 68.88 255 LEU B O 1
ATOM 4838 N N . GLU B 1 256 ? -2.375 9.508 -14.414 1 62.31 256 GLU B N 1
ATOM 4839 C CA . GLU B 1 256 ? -2.188 10.891 -14.828 1 62.31 256 GLU B CA 1
ATOM 4840 C C . GLU B 1 256 ? -3.27 11.328 -15.812 1 62.31 256 GLU B C 1
ATOM 4842 O O . GLU B 1 256 ? -3.416 10.734 -16.891 1 62.31 256 GLU B O 1
ATOM 4847 N N . ALA B 1 257 ? -4.051 12.102 -15.375 1 57.88 257 ALA B N 1
ATOM 4848 C CA . ALA B 1 257 ? -5.168 12.578 -16.188 1 57.88 257 ALA B CA 1
ATOM 4849 C C . ALA B 1 257 ? -4.672 13.312 -17.422 1 57.88 257 ALA B C 1
ATOM 4851 O O . ALA B 1 257 ? -5.312 13.266 -18.484 1 57.88 257 ALA B O 1
ATOM 4852 N N . ASP B 1 258 ? -3.539 13.906 -17.312 1 57.56 258 ASP B N 1
ATOM 4853 C CA . ASP B 1 258 ? -3.143 14.805 -18.391 1 57.56 258 ASP B CA 1
ATOM 4854 C C . ASP B 1 258 ? -2.756 14.016 -19.641 1 57.56 258 ASP B C 1
ATOM 4856 O O . ASP B 1 258 ? -2.887 14.516 -20.766 1 57.56 258 ASP B O 1
ATOM 4860 N N . LEU B 1 259 ? -2.375 12.992 -19.391 1 60.69 259 LEU B N 1
ATOM 4861 C CA . LEU B 1 259 ? -1.859 12.273 -20.547 1 60.69 259 LEU B CA 1
ATOM 4862 C C . LEU B 1 259 ? -2.941 11.398 -21.172 1 60.69 259 LEU B C 1
ATOM 4864 O O . LEU B 1 259 ? -2.957 11.195 -22.391 1 60.69 259 LEU B O 1
ATOM 4868 N N . ASP B 1 260 ? -3.766 11.133 -20.312 1 65.06 260 ASP B N 1
ATOM 4869 C CA . ASP B 1 260 ? -4.805 10.273 -20.859 1 65.06 260 ASP B CA 1
ATOM 4870 C C . ASP B 1 260 ? -6.121 11.031 -21.031 1 65.06 260 ASP B C 1
ATOM 4872 O O . ASP B 1 260 ? -6.121 12.211 -21.375 1 65.06 260 ASP B O 1
ATOM 4876 N N . ARG B 1 261 ? -7.168 10.352 -20.75 1 66.69 261 ARG B N 1
ATOM 4877 C CA . ARG B 1 261 ? -8.492 10.945 -20.906 1 66.69 261 ARG B CA 1
ATOM 4878 C C . ARG B 1 261 ? -8.883 11.75 -19.672 1 66.69 261 ARG B C 1
ATOM 4880 O O . ARG B 1 261 ? -8.422 11.461 -18.562 1 66.69 261 ARG B O 1
ATOM 4887 N N . GLN B 1 262 ? -9.367 12.844 -19.984 1 66.25 262 GLN B N 1
ATOM 4888 C CA . GLN B 1 262 ? -9.719 13.859 -19 1 66.25 262 GLN B CA 1
ATOM 4889 C C . GLN B 1 262 ? -10.375 13.227 -17.766 1 66.25 262 GLN B C 1
ATOM 4891 O O . GLN B 1 262 ? -10.188 13.695 -16.656 1 66.25 262 GLN B O 1
ATOM 4896 N N . ASN B 1 263 ? -10.891 12.07 -17.953 1 75.88 263 ASN B N 1
ATOM 4897 C CA . ASN B 1 263 ? -11.664 11.547 -16.828 1 75.88 263 ASN B CA 1
ATOM 4898 C C . ASN B 1 263 ? -11.078 10.234 -16.312 1 75.88 263 ASN B C 1
ATOM 4900 O O . ASN B 1 263 ? -11.789 9.43 -15.695 1 75.88 263 ASN B O 1
ATOM 4904 N N . ALA B 1 264 ? -9.805 10.156 -16.484 1 79.81 264 ALA B N 1
ATOM 4905 C CA . ALA B 1 264 ? -9.203 8.867 -16.141 1 79.81 264 ALA B CA 1
ATOM 4906 C C . ALA B 1 264 ? -9.242 8.625 -14.633 1 79.81 264 ALA B C 1
ATOM 4908 O O . ALA B 1 264 ? -9.492 7.504 -14.188 1 79.81 264 ALA B O 1
ATOM 4909 N N . GLN B 1 265 ? -9.031 9.664 -13.883 1 80.5 265 GLN B N 1
ATOM 4910 C CA . GLN B 1 265 ? -9.039 9.539 -12.43 1 80.5 265 GLN B CA 1
ATOM 4911 C C . GLN B 1 265 ? -10.445 9.227 -11.914 1 80.5 265 GLN B C 1
ATOM 4913 O O . GLN B 1 265 ? -10.617 8.406 -11.016 1 80.5 265 GLN B O 1
ATOM 4918 N N . GLU B 1 266 ? -11.344 9.867 -12.492 1 82.31 266 GLU B N 1
ATOM 4919 C CA . GLU B 1 266 ? -12.734 9.641 -12.109 1 82.31 266 GLU B CA 1
ATOM 4920 C C . GLU B 1 266 ? -13.188 8.227 -12.492 1 82.31 266 GLU B C 1
ATOM 4922 O O . GLU B 1 266 ? -13.945 7.594 -11.758 1 82.31 266 GLU B O 1
ATOM 4927 N N . GLU B 1 267 ? -12.758 7.824 -13.617 1 83.94 267 GLU B N 1
ATOM 4928 C CA . GLU B 1 267 ? -13.086 6.473 -14.062 1 83.94 267 GLU B CA 1
ATOM 4929 C C . GLU B 1 267 ? -12.492 5.422 -13.133 1 83.94 267 GLU B C 1
ATOM 4931 O O . GLU B 1 267 ? -13.109 4.391 -12.875 1 83.94 267 GLU B O 1
ATOM 4936 N N . ALA B 1 268 ? -11.344 5.664 -12.68 1 88.38 268 ALA B N 1
ATOM 4937 C CA . ALA B 1 268 ? -10.703 4.75 -11.742 1 88.38 268 ALA B CA 1
ATOM 4938 C C . ALA B 1 268 ? -11.469 4.688 -10.422 1 88.38 268 ALA B C 1
ATOM 4940 O O . ALA B 1 268 ? -11.625 3.609 -9.844 1 88.38 268 ALA B O 1
ATOM 4941 N N . ILE B 1 269 ? -11.922 5.82 -9.992 1 86.88 269 ILE B N 1
ATOM 4942 C CA . ILE B 1 269 ? -12.703 5.891 -8.766 1 86.88 269 ILE B CA 1
ATOM 4943 C C . ILE B 1 269 ? -14.008 5.113 -8.945 1 86.88 269 ILE B C 1
ATOM 4945 O O . ILE B 1 269 ? -14.406 4.348 -8.062 1 86.88 269 ILE B O 1
ATOM 4949 N N . GLN B 1 270 ? -14.641 5.277 -10.07 1 88.75 270 GLN B N 1
ATOM 4950 C CA . GLN B 1 270 ? -15.891 4.578 -10.359 1 88.75 270 GLN B CA 1
ATOM 4951 C C . GLN B 1 270 ? -15.672 3.07 -10.43 1 88.75 270 GLN B C 1
ATOM 4953 O O . GLN B 1 270 ? -16.516 2.291 -9.977 1 88.75 270 GLN B O 1
ATOM 4958 N N . MET B 1 271 ? -14.57 2.732 -11.031 1 93.25 271 MET B N 1
ATOM 4959 C CA . MET B 1 271 ? -14.25 1.313 -11.148 1 93.25 271 MET B CA 1
ATOM 4960 C C . MET B 1 271 ? -14.023 0.694 -9.773 1 93.25 271 MET B C 1
ATOM 4962 O O . MET B 1 271 ? -14.531 -0.394 -9.484 1 93.25 271 MET B O 1
ATOM 4966 N N . ARG B 1 272 ? -13.328 1.328 -8.922 1 94.44 272 ARG B N 1
ATOM 4967 C CA . ARG B 1 272 ? -13.102 0.829 -7.566 1 94.44 272 ARG B CA 1
ATOM 4968 C C . ARG B 1 272 ? -14.422 0.702 -6.809 1 94.44 272 ARG B C 1
ATOM 4970 O O . ARG B 1 272 ? -14.641 -0.278 -6.094 1 94.44 272 ARG B O 1
ATOM 4977 N N . ASN B 1 273 ? -15.258 1.686 -6.98 1 92.5 273 ASN B N 1
ATOM 4978 C CA . ASN B 1 273 ? -16.562 1.625 -6.332 1 92.5 273 ASN B CA 1
ATOM 4979 C C . ASN B 1 273 ? -17.391 0.447 -6.844 1 92.5 273 ASN B C 1
ATOM 4981 O O . ASN B 1 273 ? -18.094 -0.212 -6.07 1 92.5 273 ASN B O 1
ATOM 4985 N N . ALA B 1 274 ? -17.312 0.265 -8.125 1 95.75 274 ALA B N 1
ATOM 4986 C CA . ALA B 1 274 ? -18.031 -0.863 -8.711 1 95.75 274 ALA B CA 1
ATOM 4987 C C . ALA B 1 274 ? -17.516 -2.189 -8.148 1 95.75 274 ALA B C 1
ATOM 4989 O O . ALA B 1 274 ? -18.297 -3.096 -7.871 1 95.75 274 ALA B O 1
ATOM 4990 N N . ILE B 1 275 ? -16.25 -2.289 -8.008 1 97.38 275 ILE B N 1
ATOM 4991 C CA . ILE B 1 275 ? -15.633 -3.492 -7.457 1 97.38 275 ILE B CA 1
ATOM 4992 C C . ILE B 1 275 ? -16.109 -3.709 -6.023 1 97.38 275 ILE B C 1
ATOM 4994 O O . ILE B 1 275 ? -16.469 -4.828 -5.645 1 97.38 275 ILE B O 1
ATOM 4998 N N . ILE B 1 276 ? -16.125 -2.699 -5.246 1 96.5 276 ILE B N 1
ATOM 4999 C CA . ILE B 1 276 ? -16.547 -2.768 -3.848 1 96.5 276 ILE B CA 1
ATOM 5000 C C . ILE B 1 276 ? -18.016 -3.143 -3.762 1 96.5 276 ILE B C 1
ATOM 5002 O O . ILE B 1 276 ? -18.406 -3.967 -2.932 1 96.5 276 ILE B O 1
ATOM 5006 N N . ARG B 1 277 ? -18.828 -2.602 -4.641 1 95.38 277 ARG B N 1
ATOM 5007 C CA . ARG B 1 277 ? -20.234 -2.949 -4.676 1 95.38 277 ARG B CA 1
ATOM 5008 C C . ARG B 1 277 ? -20.438 -4.422 -5.02 1 95.38 277 ARG B C 1
ATOM 5010 O O . ARG B 1 277 ? -21.281 -5.098 -4.43 1 95.38 277 ARG B O 1
ATOM 5017 N N . ASP B 1 278 ? -19.672 -4.836 -5.988 1 95.81 278 ASP B N 1
ATOM 5018 C CA . ASP B 1 278 ? -19.75 -6.242 -6.367 1 95.81 278 ASP B CA 1
ATOM 5019 C C . ASP B 1 278 ? -19.391 -7.148 -5.191 1 95.81 278 ASP B C 1
ATOM 5021 O O . ASP B 1 278 ? -20.031 -8.18 -4.977 1 95.81 278 ASP B O 1
ATOM 5025 N N . LEU B 1 279 ? -18.375 -6.789 -4.473 1 96.75 279 LEU B N 1
ATOM 5026 C CA . LEU B 1 279 ? -17.938 -7.59 -3.338 1 96.75 279 LEU B CA 1
ATOM 5027 C C . LEU B 1 279 ? -18.984 -7.59 -2.232 1 96.75 279 LEU B C 1
ATOM 5029 O O . LEU B 1 279 ? -19.234 -8.617 -1.599 1 96.75 279 LEU B O 1
ATOM 5033 N N . LEU B 1 280 ? -19.578 -6.457 -2.031 1 93.88 280 LEU B N 1
ATOM 5034 C CA . LEU B 1 280 ? -20.641 -6.352 -1.046 1 93.88 280 LEU B CA 1
ATOM 5035 C C . LEU B 1 280 ? -21.828 -7.223 -1.438 1 93.88 280 LEU B C 1
ATOM 5037 O O . LEU B 1 280 ? -22.406 -7.906 -0.592 1 93.88 280 LEU B O 1
ATOM 5041 N N . PHE B 1 281 ? -22.156 -7.195 -2.697 1 94.12 281 PHE B N 1
ATOM 5042 C CA . PHE B 1 281 ? -23.25 -8.031 -3.195 1 94.12 281 PHE B CA 1
ATOM 5043 C C . PHE B 1 281 ? -22.922 -9.508 -3.01 1 94.12 281 PHE B C 1
ATOM 5045 O O . PHE B 1 281 ? -23.797 -10.297 -2.633 1 94.12 281 PHE B O 1
ATOM 5052 N N . TYR B 1 282 ? -21.734 -9.828 -3.275 1 94.88 282 TYR B N 1
ATOM 5053 C CA . TYR B 1 282 ? -21.266 -11.195 -3.074 1 94.88 282 TYR B CA 1
ATOM 5054 C C . TYR B 1 282 ? -21.453 -11.625 -1.623 1 94.88 282 TYR B C 1
ATOM 5056 O O . TYR B 1 282 ? -22 -12.695 -1.35 1 94.88 282 TYR B O 1
ATOM 5064 N N . TYR B 1 283 ? -21.016 -10.766 -0.657 1 93.06 283 TYR B N 1
ATOM 5065 C CA . TYR B 1 283 ? -21.141 -11.078 0.761 1 93.06 283 TYR B CA 1
ATOM 5066 C C . TYR B 1 283 ? -22.609 -11.242 1.149 1 93.06 283 TYR B C 1
ATOM 5068 O O . TYR B 1 283 ? -22.969 -12.141 1.916 1 93.06 283 TYR B O 1
ATOM 5076 N N . GLN B 1 284 ? -23.391 -10.359 0.619 1 89.94 284 GLN B N 1
ATOM 5077 C CA . GLN B 1 284 ? -24.812 -10.398 0.929 1 89.94 284 GLN B CA 1
ATOM 5078 C C . GLN B 1 284 ? -25.469 -11.664 0.375 1 89.94 284 GLN B C 1
ATOM 5080 O O . GLN B 1 284 ? -26.344 -12.25 1.018 1 89.94 284 GLN B O 1
ATOM 5085 N N . SER B 1 285 ? -25.031 -12.086 -0.787 1 90.81 285 SER B N 1
ATOM 5086 C CA . SER B 1 285 ? -25.609 -13.266 -1.432 1 90.81 285 SER B CA 1
ATOM 5087 C C . SER B 1 285 ? -25.234 -14.547 -0.695 1 90.81 285 SER B C 1
ATOM 5089 O O . SER B 1 285 ? -26 -15.5 -0.664 1 90.81 285 SER B O 1
ATOM 5091 N N . MET B 1 286 ? -24.031 -14.57 -0.178 1 90.94 286 MET B N 1
ATOM 5092 C CA . MET B 1 286 ? -23.578 -15.734 0.57 1 90.94 286 MET B CA 1
ATOM 5093 C C . MET B 1 286 ? -24.312 -15.844 1.904 1 90.94 286 MET B C 1
ATOM 5095 O O . MET B 1 286 ? -24.531 -16.953 2.416 1 90.94 286 MET B O 1
ATOM 5099 N N . ASN B 1 287 ? -24.625 -14.789 2.566 1 87.88 287 ASN B N 1
ATOM 5100 C CA . ASN B 1 287 ? -25.391 -14.688 3.807 1 87.88 287 ASN B CA 1
ATOM 5101 C C . ASN B 1 287 ? -24.719 -15.461 4.938 1 87.88 287 ASN B C 1
ATOM 5103 O O . ASN B 1 287 ? -25.406 -16.125 5.727 1 87.88 287 ASN B O 1
ATOM 5107 N N . ILE B 1 288 ? -23.484 -15.461 4.945 1 90.19 288 ILE B N 1
ATOM 5108 C CA . ILE B 1 288 ? -22.781 -16.203 5.984 1 90.19 288 ILE B CA 1
ATOM 5109 C C . ILE B 1 288 ? -22.109 -15.227 6.949 1 90.19 288 ILE B C 1
ATOM 5111 O O . ILE B 1 288 ? -21.719 -15.609 8.055 1 90.19 288 ILE B O 1
ATOM 5115 N N . TYR B 1 289 ? -22.016 -13.992 6.539 1 87.44 289 TYR B N 1
ATOM 5116 C CA . TYR B 1 289 ? -21.359 -12.992 7.379 1 87.44 289 TYR B CA 1
ATOM 5117 C C . TYR B 1 289 ? -22.391 -12.156 8.125 1 87.44 289 TYR B C 1
ATOM 5119 O O . TYR B 1 289 ? -23.328 -11.633 7.52 1 87.44 289 TYR B O 1
ATOM 5127 N N . ASP B 1 290 ? -22.219 -12.109 9.422 1 84.5 290 ASP B N 1
ATOM 5128 C CA . ASP B 1 290 ? -23.109 -11.297 10.242 1 84.5 290 ASP B CA 1
ATOM 5129 C C . ASP B 1 290 ? -22.984 -9.82 9.898 1 84.5 290 ASP B C 1
ATOM 5131 O O . ASP B 1 290 ? -23.984 -9.094 9.852 1 84.5 290 ASP B O 1
ATOM 5135 N N . ASP B 1 291 ? -21.844 -9.43 9.711 1 89.38 291 ASP B N 1
ATOM 5136 C CA . ASP B 1 291 ? -21.547 -8.047 9.359 1 89.38 291 ASP B CA 1
ATOM 5137 C C . ASP B 1 291 ? -20.734 -7.969 8.07 1 89.38 291 ASP B C 1
ATOM 5139 O O . ASP B 1 291 ? -19.5 -8.039 8.102 1 89.38 291 ASP B O 1
ATOM 5143 N N . VAL B 1 292 ? -21.438 -7.715 6.977 1 91 292 VAL B N 1
ATOM 5144 C CA . VAL B 1 292 ? -20.812 -7.719 5.656 1 91 292 VAL B CA 1
ATOM 5145 C C . VAL B 1 292 ? -19.844 -6.547 5.539 1 91 292 VAL B C 1
ATOM 5147 O O . VAL B 1 292 ? -18.812 -6.652 4.879 1 91 292 VAL B O 1
ATOM 5150 N N . ALA B 1 293 ? -20.188 -5.438 6.195 1 91.31 293 ALA B N 1
ATOM 5151 C CA . ALA B 1 293 ? -19.312 -4.266 6.16 1 91.31 293 ALA B CA 1
ATOM 5152 C C . ALA B 1 293 ? -18 -4.543 6.879 1 91.31 293 ALA B C 1
ATOM 5154 O O . ALA B 1 293 ? -16.938 -4.121 6.418 1 91.31 293 ALA B O 1
ATOM 5155 N N . LEU B 1 294 ? -18.094 -5.23 7.98 1 92.62 294 LEU B N 1
ATOM 5156 C CA . LEU B 1 294 ? -16.875 -5.578 8.719 1 92.62 294 LEU B CA 1
ATOM 5157 C C . LEU B 1 294 ? -16 -6.527 7.906 1 92.62 294 LEU B C 1
ATOM 5159 O O . LEU B 1 294 ? -14.773 -6.391 7.895 1 92.62 294 LEU B O 1
ATOM 5163 N N . ARG B 1 295 ? -16.625 -7.508 7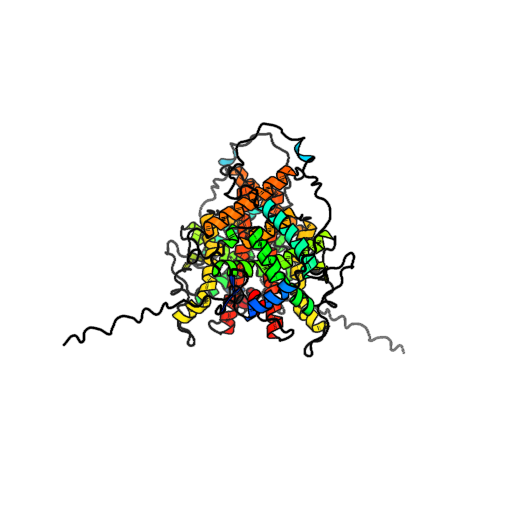.273 1 96 295 ARG B N 1
ATOM 5164 C CA . ARG B 1 295 ? -15.875 -8.43 6.43 1 96 295 ARG B CA 1
ATOM 5165 C C . ARG B 1 295 ? -15.148 -7.688 5.316 1 96 295 ARG B C 1
ATOM 5167 O O . ARG B 1 295 ? -13.961 -7.938 5.062 1 96 295 ARG B O 1
ATOM 5174 N N . LEU B 1 296 ? -15.891 -6.77 4.684 1 96.88 296 LEU B N 1
ATOM 5175 C CA . LEU B 1 296 ? -15.297 -5.949 3.633 1 96.88 296 LEU B CA 1
ATOM 5176 C C . LEU B 1 296 ? -14.094 -5.18 4.156 1 96.88 296 LEU B C 1
ATOM 5178 O O . LEU B 1 296 ? -13.031 -5.188 3.533 1 96.88 296 LEU B O 1
ATOM 5182 N N . GLY B 1 297 ? -14.289 -4.535 5.281 1 95.62 297 GLY B N 1
ATOM 5183 C CA . GLY B 1 297 ? -13.203 -3.768 5.867 1 95.62 297 GLY B CA 1
ATOM 5184 C C . GLY B 1 297 ? -11.984 -4.609 6.195 1 95.62 297 GLY B C 1
ATOM 5185 O O . GLY B 1 297 ? -10.852 -4.188 5.965 1 95.62 297 GLY B O 1
ATOM 5186 N N . THR B 1 298 ? -12.211 -5.773 6.711 1 94.44 298 THR B N 1
ATOM 5187 C CA . THR B 1 298 ? -11.133 -6.688 7.078 1 94.44 298 THR B CA 1
ATOM 5188 C C . THR B 1 298 ? -10.312 -7.078 5.852 1 94.44 298 THR B C 1
ATOM 5190 O O . THR B 1 298 ? -9.078 -7.059 5.891 1 94.44 298 THR B O 1
ATOM 5193 N N . ILE B 1 299 ? -10.969 -7.355 4.797 1 97.25 299 ILE B N 1
ATOM 5194 C CA . ILE B 1 299 ? -10.289 -7.801 3.58 1 97.25 299 ILE B CA 1
ATOM 5195 C C . ILE B 1 299 ? -9.531 -6.633 2.955 1 97.25 299 ILE B C 1
ATOM 5197 O O . ILE B 1 299 ? -8.375 -6.781 2.549 1 97.25 299 ILE B O 1
ATOM 5201 N N . LEU B 1 300 ? -10.148 -5.48 2.914 1 96.88 300 LEU B N 1
ATOM 5202 C CA . LEU B 1 300 ? -9.516 -4.332 2.27 1 96.88 300 LEU B CA 1
ATOM 5203 C C . LEU B 1 300 ? -8.352 -3.812 3.104 1 96.88 300 LEU B C 1
ATOM 5205 O O . LEU B 1 300 ? -7.438 -3.178 2.57 1 96.88 300 LEU B O 1
ATOM 5209 N N . SER B 1 301 ? -8.359 -4.133 4.383 1 95.25 301 SER B N 1
ATOM 5210 C CA . SER B 1 301 ? -7.285 -3.674 5.258 1 95.25 301 SER B CA 1
ATOM 5211 C C . SER B 1 301 ? -5.988 -4.426 4.98 1 95.25 301 SER B C 1
ATOM 5213 O O . SER B 1 301 ? -4.926 -4.055 5.488 1 95.25 301 SER B O 1
ATOM 5215 N N . ILE B 1 302 ? -6.008 -5.418 4.113 1 95.5 302 ILE B N 1
ATOM 5216 C CA . ILE B 1 302 ? -4.82 -6.176 3.73 1 95.5 302 ILE B CA 1
ATOM 5217 C C . ILE B 1 302 ? -4.059 -5.426 2.637 1 95.5 302 ILE B C 1
ATOM 5219 O O . ILE B 1 302 ? -2.877 -5.688 2.402 1 95.5 302 ILE B O 1
ATOM 5223 N N . LEU B 1 303 ? -4.637 -4.496 1.969 1 95.75 303 LEU B N 1
ATOM 5224 C CA . LEU B 1 303 ? -4.145 -3.848 0.757 1 95.75 303 LEU B CA 1
ATOM 5225 C C . LEU B 1 303 ? -2.807 -3.164 1.012 1 95.75 303 LEU B C 1
ATOM 5227 O O . LEU B 1 303 ? -1.856 -3.346 0.248 1 95.75 303 LEU B O 1
ATOM 5231 N N . PRO B 1 304 ? -2.709 -2.402 2.078 1 92.5 304 PRO B N 1
ATOM 5232 C CA . PRO B 1 304 ? -1.421 -1.73 2.262 1 92.5 304 PRO B CA 1
ATOM 5233 C C . PRO B 1 304 ? -0.272 -2.711 2.492 1 92.5 304 PRO B C 1
ATOM 5235 O O . PRO B 1 304 ? 0.861 -2.445 2.082 1 92.5 304 PRO B O 1
ATOM 5238 N N . SER B 1 305 ? -0.57 -3.807 3.143 1 92.5 305 SER B N 1
ATOM 5239 C CA . SER B 1 305 ? 0.455 -4.816 3.389 1 92.5 305 SER B CA 1
ATOM 5240 C C . SER B 1 305 ? 0.919 -5.465 2.09 1 92.5 305 SER B C 1
ATOM 5242 O O . SER B 1 305 ? 2.098 -5.797 1.94 1 92.5 305 SER B O 1
ATOM 5244 N N . ILE B 1 306 ? 0.043 -5.656 1.169 1 95 306 ILE B N 1
ATOM 5245 C CA . ILE B 1 306 ? 0.4 -6.203 -0.135 1 95 306 ILE B CA 1
ATOM 5246 C C . ILE B 1 306 ? 1.354 -5.25 -0.851 1 95 306 ILE B C 1
ATOM 5248 O O . ILE B 1 306 ? 2.359 -5.684 -1.424 1 95 306 ILE B O 1
ATOM 5252 N N . GLN B 1 307 ? 1.023 -4.016 -0.795 1 91.75 307 GLN B N 1
ATOM 5253 C CA . GLN B 1 307 ? 1.872 -3.014 -1.428 1 91.75 307 GLN B CA 1
ATOM 5254 C C . GLN B 1 307 ? 3.25 -2.965 -0.773 1 91.75 307 GLN B C 1
ATOM 5256 O O . GLN B 1 307 ? 4.266 -2.818 -1.458 1 91.75 307 GLN B O 1
ATOM 5261 N N . ARG B 1 308 ? 3.268 -3.053 0.48 1 89.25 308 ARG B N 1
ATOM 5262 C CA . ARG B 1 308 ? 4.539 -3.068 1.197 1 89.25 308 ARG B CA 1
ATOM 5263 C C . ARG B 1 308 ? 5.391 -4.262 0.772 1 89.25 308 ARG B C 1
ATOM 5265 O O . ARG B 1 308 ? 6.59 -4.113 0.516 1 89.25 308 ARG B O 1
ATOM 5272 N N . ALA B 1 309 ? 4.789 -5.391 0.786 1 92.06 309 ALA B N 1
ATOM 5273 C CA . ALA B 1 309 ? 5.508 -6.602 0.394 1 92.06 309 ALA B CA 1
ATOM 5274 C C . ALA B 1 309 ? 6.039 -6.484 -1.031 1 92.06 309 ALA B C 1
ATOM 5276 O O . ALA B 1 309 ? 7.156 -6.926 -1.322 1 92.06 309 ALA B O 1
ATOM 5277 N N . SER B 1 310 ? 5.277 -5.941 -1.903 1 91.25 310 SER B N 1
ATOM 5278 C CA . SER B 1 310 ? 5.688 -5.758 -3.293 1 91.25 310 SER B CA 1
ATOM 5279 C C . SER B 1 310 ? 6.898 -4.84 -3.396 1 91.25 310 SER B C 1
ATOM 5281 O O . SER B 1 310 ? 7.82 -5.102 -4.172 1 91.25 310 SER B O 1
ATOM 5283 N N . HIS B 1 311 ? 6.895 -3.861 -2.615 1 85.81 311 HIS B N 1
ATOM 5284 C CA . HIS B 1 311 ? 8.016 -2.926 -2.627 1 85.81 311 HIS B CA 1
ATOM 5285 C C . HIS B 1 311 ? 9.281 -3.576 -2.09 1 85.81 311 HIS B C 1
ATOM 5287 O O . HIS B 1 311 ? 10.375 -3.332 -2.604 1 85.81 311 HIS B O 1
ATOM 5293 N N . ARG B 1 312 ? 9.141 -4.285 -1.056 1 85.88 312 ARG B N 1
ATOM 5294 C CA . ARG B 1 312 ? 10.297 -4.984 -0.503 1 85.88 312 ARG B CA 1
ATOM 5295 C C . ARG B 1 312 ? 10.867 -5.98 -1.51 1 85.88 312 ARG B C 1
ATOM 5297 O O . ARG B 1 312 ? 12.078 -6.18 -1.573 1 85.88 312 ARG B O 1
ATOM 5304 N N . PHE B 1 313 ? 9.969 -6.582 -2.203 1 89 313 PHE B N 1
ATOM 5305 C CA . PHE B 1 313 ? 10.422 -7.535 -3.211 1 89 313 PHE B CA 1
ATOM 5306 C C . PHE B 1 313 ? 11.125 -6.816 -4.359 1 89 313 PHE B C 1
ATOM 5308 O O . PHE B 1 313 ? 12.078 -7.34 -4.938 1 89 313 PHE B O 1
ATOM 5315 N N . HIS B 1 314 ? 10.617 -5.664 -4.652 1 83.94 314 HIS B N 1
ATOM 5316 C CA . HIS B 1 314 ? 11.297 -4.828 -5.641 1 83.94 314 HIS B CA 1
ATOM 5317 C C . HIS B 1 314 ? 12.719 -4.504 -5.199 1 83.94 314 HIS B C 1
ATOM 5319 O O . HIS B 1 314 ? 13.656 -4.582 -6 1 83.94 314 HIS B O 1
ATOM 5325 N N . GLU B 1 315 ? 12.859 -4.113 -4.023 1 78.38 315 GLU B N 1
ATOM 5326 C CA . GLU B 1 315 ? 14.18 -3.812 -3.479 1 78.38 315 GLU B CA 1
ATOM 5327 C C . GLU B 1 315 ? 15.094 -5.035 -3.539 1 78.38 315 GLU B C 1
ATOM 5329 O O . GLU B 1 315 ? 16.281 -4.918 -3.848 1 78.38 315 GLU B O 1
ATOM 5334 N N . TYR B 1 316 ? 14.508 -6.125 -3.229 1 84 316 TYR B N 1
ATOM 5335 C CA . TYR B 1 316 ? 15.227 -7.395 -3.312 1 84 316 TYR B CA 1
ATOM 5336 C C . TYR B 1 316 ? 15.742 -7.633 -4.727 1 84 316 TYR B C 1
ATOM 5338 O O . TYR B 1 316 ? 16.906 -8 -4.91 1 84 316 TYR B O 1
ATOM 5346 N N . MET B 1 317 ? 14.938 -7.402 -5.668 1 82.69 317 MET B N 1
ATOM 5347 C CA . MET B 1 317 ? 15.32 -7.609 -7.062 1 82.69 317 MET B CA 1
ATOM 5348 C C . MET B 1 317 ? 16.406 -6.621 -7.48 1 82.69 317 MET B C 1
ATOM 5350 O O . MET B 1 317 ? 17.328 -6.977 -8.219 1 82.69 317 MET B O 1
ATOM 5354 N N . GLU B 1 318 ? 16.344 -5.422 -7.004 1 77.56 318 GLU B N 1
ATOM 5355 C CA . GLU B 1 318 ? 17.344 -4.406 -7.324 1 77.56 318 GLU B CA 1
ATOM 5356 C C . GLU B 1 318 ? 18.688 -4.746 -6.711 1 77.56 318 GLU B C 1
ATOM 5358 O O . GLU B 1 318 ? 19.734 -4.586 -7.355 1 77.56 318 GLU B O 1
ATOM 5363 N N . ILE B 1 319 ? 18.672 -5.125 -5.504 1 78 319 ILE B N 1
ATOM 5364 C CA . ILE B 1 319 ? 19.906 -5.477 -4.82 1 78 319 ILE B CA 1
ATOM 5365 C C . ILE B 1 319 ? 20.562 -6.664 -5.52 1 78 319 ILE B C 1
ATOM 5367 O O . ILE B 1 319 ? 21.781 -6.688 -5.695 1 78 319 ILE B O 1
ATOM 5371 N N . LYS B 1 320 ? 19.797 -7.559 -5.867 1 81.62 320 LYS B N 1
ATOM 5372 C CA . LYS B 1 320 ? 20.312 -8.727 -6.578 1 81.62 320 LYS B CA 1
ATOM 5373 C C . LYS B 1 320 ? 20.969 -8.32 -7.895 1 81.62 320 LYS B C 1
ATOM 5375 O O . LYS B 1 320 ? 22 -8.867 -8.273 1 81.62 320 LYS B O 1
ATOM 5380 N N . ASN B 1 321 ? 20.359 -7.414 -8.516 1 77.38 321 ASN B N 1
ATOM 5381 C CA . ASN B 1 321 ? 20.906 -6.922 -9.773 1 77.38 321 ASN B CA 1
ATOM 5382 C C . ASN B 1 321 ? 22.188 -6.125 -9.555 1 77.38 321 ASN B C 1
ATOM 5384 O O . ASN B 1 321 ? 23.156 -6.27 -10.305 1 77.38 321 ASN B O 1
ATOM 5388 N N . LEU B 1 322 ? 22.172 -5.336 -8.562 1 76.88 322 LEU B N 1
ATOM 5389 C CA . LEU B 1 322 ? 23.328 -4.504 -8.258 1 76.88 322 LEU B CA 1
ATOM 5390 C C . LEU B 1 322 ? 24.531 -5.359 -7.871 1 76.88 322 LEU B C 1
ATOM 5392 O O . LEU B 1 322 ? 25.672 -5.035 -8.219 1 76.88 322 LEU B O 1
ATOM 5396 N N . LEU B 1 323 ? 24.203 -6.387 -7.234 1 77.88 323 LEU B N 1
ATOM 5397 C CA . LEU B 1 323 ? 25.281 -7.262 -6.781 1 77.88 323 LEU B CA 1
ATOM 5398 C C . LEU B 1 323 ? 25.625 -8.297 -7.844 1 77.88 323 LEU B C 1
ATOM 5400 O O . LEU B 1 323 ? 26.531 -9.125 -7.652 1 77.88 323 LEU B O 1
ATOM 5404 N N . ASN B 1 324 ? 24.875 -8.258 -8.922 1 77.19 324 ASN B N 1
ATOM 5405 C CA . ASN B 1 324 ? 25.078 -9.188 -10.023 1 77.19 324 ASN B CA 1
ATOM 5406 C C . ASN B 1 324 ? 24.984 -10.633 -9.562 1 77.19 324 ASN B C 1
ATOM 5408 O O . ASN B 1 324 ? 25.844 -11.453 -9.883 1 77.19 324 ASN B O 1
ATOM 5412 N N . LEU B 1 325 ? 24.094 -10.812 -8.711 1 76.19 325 LEU B N 1
ATOM 5413 C CA . LEU B 1 325 ? 23.922 -12.172 -8.203 1 76.19 325 LEU B CA 1
ATOM 5414 C C . LEU B 1 325 ? 23.281 -13.07 -9.258 1 76.19 325 LEU B C 1
ATOM 5416 O O . LEU B 1 325 ? 23.609 -14.25 -9.352 1 76.19 325 LEU B O 1
ATOM 5420 N N . TYR B 1 326 ? 22.328 -12.414 -9.977 1 71.75 326 TYR B N 1
ATOM 5421 C CA . TYR B 1 326 ? 21.688 -13.117 -11.078 1 71.75 326 TYR B CA 1
ATOM 5422 C C . TYR B 1 326 ? 21.391 -12.172 -12.234 1 71.75 326 TYR B C 1
ATOM 5424 O O . TYR B 1 326 ? 21.094 -11 -12.023 1 71.75 326 TYR B O 1
ATOM 5432 N N . ALA B 1 327 ? 21.625 -12.648 -13.297 1 72.06 327 ALA B N 1
ATOM 5433 C CA . ALA B 1 327 ? 21.312 -11.844 -14.469 1 72.06 327 ALA B CA 1
ATOM 5434 C C . ALA B 1 327 ? 19.797 -11.734 -14.672 1 72.06 327 ALA B C 1
ATOM 5436 O O . ALA B 1 327 ? 19.125 -12.742 -14.883 1 72.06 327 ALA B O 1
ATOM 5437 N N . LEU B 1 328 ? 19.281 -10.594 -14.422 1 76.19 328 LEU B N 1
ATOM 5438 C CA . LEU B 1 328 ? 17.875 -10.359 -14.719 1 76.19 328 LEU B CA 1
ATOM 5439 C C . LEU B 1 328 ? 17.703 -9.906 -16.172 1 76.19 328 LEU B C 1
ATOM 5441 O O . LEU B 1 328 ? 18.375 -8.984 -16.625 1 76.19 328 LEU B O 1
ATOM 5445 N N . PRO B 1 329 ? 16.859 -10.641 -16.828 1 75.69 329 PRO B N 1
ATOM 5446 C CA . PRO B 1 329 ? 16.547 -10.125 -18.172 1 75.69 329 PRO B CA 1
ATOM 5447 C C . PRO B 1 329 ? 16.062 -8.672 -18.141 1 75.69 329 PRO B C 1
ATOM 5449 O O . PRO B 1 329 ? 15.352 -8.281 -17.203 1 75.69 329 PRO B O 1
ATOM 5452 N N . GLN B 1 330 ? 16.453 -7.973 -19.062 1 74.12 330 GLN B N 1
ATOM 5453 C CA . GLN B 1 330 ? 16.203 -6.535 -19.109 1 74.12 330 GLN B CA 1
ATOM 5454 C C . GLN B 1 330 ? 14.711 -6.227 -19.016 1 74.12 330 GLN B C 1
ATOM 5456 O O . GLN B 1 330 ? 14.305 -5.273 -18.344 1 74.12 330 GLN B O 1
ATOM 5461 N N . ASN B 1 331 ? 13.922 -7.016 -19.672 1 74.38 331 ASN B N 1
ATOM 5462 C CA . ASN B 1 331 ? 12.477 -6.789 -19.672 1 74.38 331 ASN B CA 1
ATOM 5463 C C . ASN B 1 331 ? 11.898 -6.902 -18.25 1 74.38 331 ASN B C 1
ATOM 5465 O O . ASN B 1 331 ? 11.047 -6.105 -17.859 1 74.38 331 ASN B O 1
ATOM 5469 N N . LEU B 1 332 ? 12.43 -7.848 -17.609 1 78.31 332 LEU B N 1
ATOM 5470 C CA . LEU B 1 332 ? 11.969 -8.047 -16.25 1 78.31 332 LEU B CA 1
ATOM 5471 C C . LEU B 1 332 ? 12.484 -6.938 -15.328 1 78.31 332 LEU B C 1
ATOM 5473 O O . LEU B 1 332 ? 11.766 -6.477 -14.438 1 78.31 332 LEU B O 1
ATOM 5477 N N . PHE B 1 333 ? 13.656 -6.57 -15.68 1 74.5 333 PHE B N 1
ATOM 5478 C CA . PHE B 1 333 ? 14.234 -5.5 -14.867 1 74.5 333 PHE B CA 1
ATOM 5479 C C . PHE B 1 333 ? 13.461 -4.203 -15.055 1 74.5 333 PHE B C 1
ATOM 5481 O O . PHE B 1 333 ? 13.211 -3.479 -14.086 1 74.5 333 PHE B O 1
ATOM 5488 N N . ASP B 1 334 ? 13.023 -3.973 -16.188 1 71.12 334 ASP B N 1
ATOM 5489 C CA . ASP B 1 334 ? 12.266 -2.762 -16.484 1 71.12 334 ASP B CA 1
ATOM 5490 C C . ASP B 1 334 ? 10.898 -2.793 -15.797 1 71.12 334 ASP B C 1
ATOM 5492 O O . ASP B 1 334 ? 10.375 -1.752 -15.398 1 71.12 334 ASP B O 1
ATOM 5496 N N . MET B 1 335 ? 10.445 -3.932 -15.719 1 76.25 335 MET B N 1
ATOM 5497 C CA . MET B 1 335 ? 9.125 -4.105 -15.109 1 76.25 335 MET B CA 1
ATOM 5498 C C . MET B 1 335 ? 9.195 -3.922 -13.594 1 76.25 335 MET B C 1
ATOM 5500 O O . MET B 1 335 ? 8.25 -3.422 -12.984 1 76.25 335 MET B O 1
ATOM 5504 N N . PHE B 1 336 ? 10.289 -4.27 -13.117 1 68.69 336 PHE B N 1
ATOM 5505 C CA . PHE B 1 336 ? 10.383 -4.285 -11.656 1 68.69 336 PHE B CA 1
ATOM 5506 C C . PHE B 1 336 ? 11.094 -3.039 -11.148 1 68.69 336 PHE B C 1
ATOM 5508 O O . PHE B 1 336 ? 11.023 -2.721 -9.961 1 68.69 336 PHE B O 1
ATOM 5515 N N . SER B 1 337 ? 11.727 -2.309 -12.008 1 62.5 337 SER B N 1
ATOM 5516 C CA . SER B 1 337 ? 12.453 -1.123 -11.57 1 62.5 337 SER B CA 1
ATOM 5517 C C . SER B 1 337 ? 11.555 0.11 -11.578 1 62.5 337 SER B C 1
ATOM 5519 O O . SER B 1 337 ? 10.891 0.394 -12.57 1 62.5 337 SER B O 1
ATOM 5521 N N . PRO B 1 338 ? 11.469 0.674 -10.43 1 54.94 338 PRO B N 1
ATOM 5522 C CA . PRO B 1 338 ? 10.648 1.891 -10.414 1 54.94 338 PRO B CA 1
ATOM 5523 C C . PRO B 1 338 ? 11.227 2.998 -11.297 1 54.94 338 PRO B C 1
ATOM 5525 O O . PRO B 1 338 ? 10.5 3.92 -11.688 1 54.94 338 PRO B O 1
ATOM 5528 N N . VAL B 1 339 ? 12.555 3 -11.492 1 48.12 339 VAL B N 1
ATOM 5529 C CA . VAL B 1 339 ? 13.242 4.086 -12.18 1 48.12 339 VAL B CA 1
ATOM 5530 C C . VAL B 1 339 ? 13.156 3.881 -13.688 1 48.12 339 VAL B C 1
ATOM 5532 O O . VAL B 1 339 ? 13.461 4.793 -14.469 1 48.12 339 VAL B O 1
ATOM 5535 N N . SER B 1 340 ? 12.633 2.805 -14.133 1 38.97 340 SER B N 1
ATOM 5536 C CA . SER B 1 340 ? 12.695 2.637 -15.578 1 38.97 340 SER B CA 1
ATOM 5537 C C . SER B 1 340 ? 11.453 3.201 -16.25 1 38.97 340 SER B C 1
ATOM 5539 O O . SER B 1 340 ? 10.367 3.215 -15.664 1 38.97 340 SER B O 1
#

Radius of gyration: 28.39 Å; Cα contacts (8 Å, |Δi|>4): 779; chains: 2; bounding box: 87×71×119 Å

Sequence (680 aa):
MSSSHLINRFEGVSTAPQYCLICCEVADGHHFGAPACRACAAFFRRTVQLNKNHECPKNNQSVQQRRDQLGKRDGIRSASESFSSRGEPVLDTMKRAYEKLLVVRKSVHNRGENQPPRPICFSELQQVYLKEMTVVYQFLCEAFPEYYEFLPDTKRSLFKNFFLPFTLLESSFNGHSTNKQDVMLIPSGGYIDLEHLESYFTNNHDKFSQEETISMFAQQFQVLRTCITHPLHAENVDTYEFLALAAIILWESDLEADLDRQNAQEEAIQMRNAIIRDLLFYYQSMNIYDDVALRLGTILSILPSIQRASHRFHEYMEIKNLLNLYALPQNLFDMFSPVSMSSSHLINRFEGVSTAPQYCLICCEVADGHHFGAPACRACAAFFRRTVQLNKNHECPKNNQSVQQRRDQLGKRDGIRSASESFSSRGEPVLDTMKRAYEKLLVVRKSVHNRGENQPPRPICFSELQQVYLKEMTVVYQFLCEAFPEYYEFLPDTKRSLFKNFFLPFTLLESSFNGHSTNKQDVMLIPSGGYIDLEHLESYFTNNHDKFSQEETISMFAQQFQVLRTCITHPLHAENVDTYEFLALAAIILWESDLEADLDRQNAQEEAIQMRNAIIRDLLFYYQSMNIYDDVALRLGTILSILPSIQRASHRFHEYMEIKNLLNLYALPQNLFDMFSPVS